Protein 3IMO (pdb70)

Sequence (438 aa):
HMALTVKDVNILSQYISGVMARADHHAGNVEEIALALAGAILWRKDDTNIKVMAHGADTKNVLWVTINGERYAFSYNHSSEKIEMRKGNIQGNTIHEFDNSTPLSKLVEIFKGLHMALTVKDVNILSQYISGVMARADHHAGNVEEIALALAGAILWRKDDTNIKVMAKNVLWVTINGERYAFSYNHSSEKIEMRKGNTIHEFDNSTPLSKLVEIFKGLALTVKDVNILSQYISGVMARADHHAGNVEEIALALAGAILWRKDDTNIKVMAKNVLWVTINGERYAFSYNHSSEKIEMRKGNIQGNTIHEFDNSTPLSKLVEIFKGLALTVKDVNILSQYISGVMARADHHAGNVEEIALALAGAILWRKDDTNIKVMAHGADTKNVLWVTINGERYAFSYNHSSEKIEMRKGNIQGNTIHEFDNSTPLSKLVEIFKGL

CATH classification: 3.30.920.70

Secondary structure (DSSP, 8-state):
-EEEE--SHHHHHHHHHHHHHHHHHH-GGGHHHHHHHHHHHHHH--SS--EEEESSSTTSEEEEEEETTEEEEEEEETTTTEEEEEESSTTSPPSEEE-TTS-HHHHHHHHHH-/-EEEEE-BHHHHHHHHHHHHHHHHHH-GGGHHHHHHHHHHHHHH--SSPEEEE---EEEEEETTEEEEEEEETTTTEEEEEE--EEEEE-TTS-HHHHHHHHHT-/-EEE-SHHHHHHHHHHHHHHHHHH-GGGHHHHHHHHHHHHHHB-SSPEEEE---EEEEEETTEEEEEEEETTTTEEEEEES-SSS-EEEEE-TTS-HHHHHHHHHH-/-EEE-BHHHHHHHHHHHHHHHHHH-GGGHHHHHHHHHHHHHH--SSPEEEEE-SSTTSEEEEEEETTEEEEEEEETTTTEEEEEESSSS-EEEEEE-TTS-HHHHHHHHHT-

InterPro domains:
  IPR040614 Integron cassette protein VCH_CASS1 chain [PF18315] (11-106)

Radius of gyration: 28.21 Å; Cα contacts (8 Å, |Δi|>4): 845; chains: 4; bounding box: 60×59×78 Å

Structure (mmCIF, N/CA/C/O backbone):
data_3IMO
#
_entry.id   3IMO
#
_cell.length_a   119.899
_cell.length_b   64.705
_cell.length_c   81.853
_cell.angle_alpha   90.00
_cell.angle_beta   131.26
_cell.angle_gamma   90.00
#
_symmetry.space_group_name_H-M   'C 1 2 1'
#
loop_
_entity.id
_entity.type
_entity.pdbx_description
1 polymer 'Integron cassette protein'
2 non-polymer 'ACETATE ION'
3 water water
#
loop_
_atom_site.group_PDB
_atom_site.id
_atom_site.type_symbol
_atom_site.label_atom_id
_atom_site.label_alt_id
_atom_site.label_comp_id
_atom_site.label_asym_id
_atom_site.label_entity_id
_atom_site.label_seq_id
_atom_site.pdbx_PDB_ins_code
_atom_site.Cartn_x
_atom_site.Cartn_y
_atom_site.Cartn_z
_atom_site.occupancy
_atom_site.B_iso_or_equiv
_atom_site.auth_seq_id
_atom_site.auth_comp_id
_atom_site.auth_asym_id
_atom_site.auth_atom_id
_atom_site.pdbx_PDB_model_num
ATOM 1 N N . HIS A 1 20 ? 18.691 -22.199 13.612 1.00 39.10 0 HIS A N 1
ATOM 2 C CA . HIS A 1 20 ? 19.393 -23.464 13.909 1.00 37.00 0 HIS A CA 1
ATOM 3 C C . HIS A 1 20 ? 19.870 -23.618 15.359 1.00 31.15 0 HIS A C 1
ATOM 4 O O . HIS A 1 20 ? 20.395 -24.659 15.696 1.00 36.72 0 HIS A O 1
ATOM 11 N N . MET A 1 21 ? 19.720 -22.607 16.208 1.00 35.89 1 MET A N 1
ATOM 12 C CA . MET A 1 21 ? 20.041 -22.788 17.623 1.00 44.37 1 MET A CA 1
ATOM 13 C C . MET A 1 21 ? 18.803 -22.472 18.443 1.00 32.01 1 MET A C 1
ATOM 14 O O . MET A 1 21 ? 18.144 -21.463 18.206 1.00 34.97 1 MET A O 1
ATOM 19 N N . ALA A 1 22 ? 18.497 -23.335 19.399 1.00 31.87 2 ALA A N 1
ATOM 20 C CA . ALA A 1 22 ? 17.305 -23.176 20.224 1.00 34.30 2 ALA A CA 1
ATOM 21 C C . ALA A 1 22 ? 17.733 -23.156 21.686 1.00 30.10 2 ALA A C 1
ATOM 22 O O . ALA A 1 22 ? 18.434 -24.053 22.138 1.00 32.72 2 ALA A O 1
ATOM 24 N N . LEU A 1 23 ? 17.319 -22.124 22.414 1.00 30.44 3 LEU A N 1
ATOM 25 C CA . LEU A 1 23 ? 17.557 -22.061 23.852 1.00 29.06 3 LEU A CA 1
ATOM 26 C C . LEU A 1 23 ? 16.220 -22.306 24.519 1.00 32.87 3 LEU A C 1
ATOM 27 O O . LEU A 1 23 ? 15.256 -21.620 24.218 1.00 30.81 3 LEU A O 1
ATOM 32 N N . THR A 1 24 ? 16.146 -23.300 25.390 1.00 30.66 4 THR A N 1
ATOM 33 C CA . THR A 1 24 ? 14.904 -23.553 26.112 1.00 36.41 4 THR A CA 1
ATOM 34 C C . THR A 1 24 ? 15.042 -23.007 27.519 1.00 31.13 4 THR A C 1
ATOM 35 O O . THR A 1 24 ? 15.923 -23.415 28.260 1.00 34.90 4 THR A O 1
ATOM 39 N N . VAL A 1 25 ? 14.181 -22.060 27.870 1.00 28.62 5 VAL A N 1
ATOM 40 C CA . VAL A 1 25 ? 14.227 -21.454 29.193 1.00 30.41 5 VAL A CA 1
ATOM 41 C C . VAL A 1 25 ? 13.548 -22.410 30.187 1.00 31.98 5 VAL A C 1
ATOM 42 O O . VAL A 1 25 ? 12.365 -22.275 30.515 1.00 35.52 5 VAL A O 1
ATOM 46 N N . LYS A 1 26 ? 14.307 -23.395 30.648 1.00 29.73 6 LYS A N 1
ATOM 47 C CA . LYS A 1 26 ? 13.726 -24.490 31.430 1.00 33.59 6 LYS A CA 1
ATOM 48 C C . LYS A 1 26 ? 13.484 -24.134 32.892 1.00 48.65 6 LYS A C 1
ATOM 49 O O . LYS A 1 26 ? 12.608 -24.706 33.539 1.00 48.93 6 LYS A O 1
ATOM 55 N N . ASP A 1 27 ? 14.264 -23.198 33.413 1.00 35.63 7 ASP A N 1
ATOM 56 C CA . ASP A 1 27 ? 14.204 -22.892 34.838 1.00 33.18 7 ASP A CA 1
ATOM 57 C C . ASP A 1 27 ? 14.596 -21.450 35.099 1.00 39.00 7 ASP A C 1
ATOM 58 O O . ASP A 1 27 ? 14.923 -20.704 34.184 1.00 28.69 7 ASP A O 1
ATOM 63 N N . VAL A 1 28 ? 14.555 -21.050 36.361 1.00 35.11 8 VAL A N 1
ATOM 64 C CA . VAL A 1 28 ? 14.733 -19.656 36.684 1.00 30.10 8 VAL A CA 1
ATOM 65 C C . VAL A 1 28 ? 16.168 -19.192 36.470 1.00 31.33 8 VAL A C 1
ATOM 66 O O . VAL A 1 28 ? 16.400 -18.025 36.158 1.00 32.38 8 VAL A O 1
ATOM 70 N N . ASN A 1 29 ? 17.125 -20.094 36.662 1.00 33.12 9 ASN A N 1
ATOM 71 C CA . ASN A 1 29 ? 18.532 -19.775 36.448 1.00 31.77 9 ASN A CA 1
ATOM 72 C C . ASN A 1 29 ? 18.762 -19.364 34.995 1.00 34.10 9 ASN A C 1
ATOM 73 O O . ASN A 1 29 ? 19.407 -18.364 34.722 1.00 34.76 9 ASN A O 1
ATOM 78 N N . ILE A 1 30 ? 18.238 -20.150 34.067 1.00 32.89 10 ILE A N 1
ATOM 79 C CA . ILE A 1 30 ? 18.421 -19.861 32.648 1.00 33.97 10 ILE A CA 1
ATOM 80 C C . ILE A 1 30 ? 17.680 -18.581 32.297 1.00 41.28 10 ILE A C 1
ATOM 81 O O . ILE A 1 30 ? 18.111 -17.806 31.436 1.00 33.05 10 ILE A O 1
ATOM 86 N N . LEU A 1 31 ? 16.557 -18.359 32.967 1.00 31.95 11 LEU A N 1
ATOM 87 C CA . LEU A 1 31 ? 15.753 -17.174 32.703 1.00 28.67 11 LEU A CA 1
ATOM 88 C C . LEU A 1 31 ? 16.523 -15.916 33.086 1.00 25.97 11 LEU A C 1
ATOM 89 O O . LEU A 1 31 ? 16.557 -14.952 32.327 1.00 29.06 11 LEU A O 1
ATOM 94 N N . SER A 1 32 ? 17.149 -15.937 34.262 1.00 32.50 12 SER A N 1
ATOM 95 C CA . SER A 1 32 ? 17.932 -14.799 34.740 1.00 31.44 12 SER A CA 1
ATOM 96 C C . SER A 1 32 ? 19.143 -14.542 33.829 1.00 33.00 12 SER A C 1
ATOM 97 O O . SER A 1 32 ? 19.461 -13.398 33.521 1.00 30.98 12 SER A O 1
ATOM 100 N N . GLN A 1 33 ? 19.829 -15.599 33.412 1.00 30.43 13 GLN A N 1
ATOM 101 C CA . GLN A 1 33 ? 20.939 -15.428 32.471 1.00 30.75 13 GLN A CA 1
ATOM 102 C C . GLN A 1 33 ? 20.460 -14.861 31.147 1.00 33.52 13 GLN A C 1
ATOM 103 O O . GLN A 1 33 ? 21.145 -14.044 30.524 1.00 30.13 13 GLN A O 1
ATOM 109 N N . TYR A 1 34 ? 19.292 -15.296 30.693 1.00 28.99 14 TYR A N 1
ATOM 110 C CA . TYR A 1 34 ? 18.785 -14.782 29.427 1.00 27.37 14 TYR A CA 1
ATOM 111 C C . TYR A 1 34 ? 18.466 -13.293 29.540 1.00 37.33 14 TYR A C 1
ATOM 112 O O . TYR A 1 34 ? 18.829 -12.506 28.670 1.00 32.81 14 TYR A O 1
ATOM 121 N N . ILE A 1 35 ? 17.791 -12.912 30.620 1.00 30.17 15 ILE A N 1
ATOM 122 C CA . ILE A 1 35 ? 17.441 -11.510 30.847 1.00 27.22 15 ILE A CA 1
ATOM 123 C C . ILE A 1 35 ? 18.690 -10.667 31.002 1.00 26.80 15 ILE A C 1
ATOM 124 O O . ILE A 1 35 ? 18.760 -9.573 30.464 1.00 30.86 15 ILE A O 1
ATOM 129 N N . SER A 1 36 ? 19.676 -11.170 31.737 1.00 27.35 16 SER A N 1
ATOM 130 C CA . SER A 1 36 ? 20.924 -10.442 31.902 1.00 31.27 16 SER A CA 1
ATOM 131 C C . SER A 1 36 ? 21.590 -10.224 30.554 1.00 33.88 16 SER A C 1
ATOM 132 O O . SER A 1 36 ? 22.177 -9.172 30.312 1.00 33.15 16 SER A O 1
ATOM 135 N N . GLY A 1 37 ? 21.517 -11.240 29.697 1.00 37.77 17 GLY A N 1
ATOM 136 C CA . GLY A 1 37 ? 22.060 -11.166 28.350 1.00 28.36 17 GLY A CA 1
ATOM 137 C C . GLY A 1 37 ? 21.346 -10.115 27.519 1.00 28.86 17 GLY A C 1
ATOM 138 O O . GLY A 1 37 ? 21.978 -9.361 26.782 1.00 38.62 17 GLY A O 1
ATOM 139 N N . VAL A 1 38 ? 20.023 -10.052 27.645 1.00 29.58 18 VAL A N 1
ATOM 140 C CA . VAL A 1 38 ? 19.249 -9.044 26.931 1.00 28.50 18 VAL A CA 1
ATOM 141 C C . VAL A 1 38 ? 19.608 -7.639 27.399 1.00 30.74 18 VAL A C 1
ATOM 142 O O . VAL A 1 38 ? 19.785 -6.744 26.589 1.00 32.52 18 VAL A O 1
ATOM 146 N N . MET A 1 39 ? 19.710 -7.453 28.712 1.00 32.96 19 MET A N 1
ATOM 147 C CA . MET A 1 39 ? 19.980 -6.142 29.283 1.00 28.92 19 MET A CA 1
ATOM 148 C C . MET A 1 39 ? 21.407 -5.696 28.962 1.00 33.22 19 MET A C 1
ATOM 149 O O . MET A 1 39 ? 21.670 -4.507 28.809 1.00 38.52 19 MET A O 1
ATOM 154 N N . ALA A 1 40 ? 22.320 -6.655 28.850 1.00 33.28 20 ALA A N 1
ATOM 155 C CA . ALA A 1 40 ? 23.709 -6.347 28.519 1.00 36.67 20 ALA A CA 1
ATOM 156 C C . ALA A 1 40 ? 23.812 -5.876 27.075 1.00 39.71 20 ALA A C 1
ATOM 157 O O . ALA A 1 40 ? 24.492 -4.897 26.773 1.00 37.37 20 ALA A O 1
ATOM 159 N N . ARG A 1 41 ? 23.137 -6.587 26.182 1.00 32.75 21 ARG A N 1
ATOM 160 C CA . ARG A 1 41 ? 23.104 -6.206 24.779 1.00 35.17 21 ARG A CA 1
ATOM 161 C C . ARG A 1 41 ? 22.387 -4.872 24.587 1.00 39.29 21 ARG A C 1
ATOM 162 O O . ARG A 1 41 ? 22.802 -4.053 23.765 1.00 41.10 21 ARG A O 1
ATOM 170 N N . ALA A 1 42 ? 21.309 -4.649 25.335 1.00 30.32 22 ALA A N 1
ATOM 171 C CA . ALA A 1 42 ? 20.563 -3.399 25.209 1.00 32.38 22 ALA A CA 1
ATOM 172 C C . ALA A 1 42 ? 21.403 -2.225 25.696 1.00 38.27 22 ALA A C 1
ATOM 173 O O . ALA A 1 42 ? 21.435 -1.168 25.065 1.00 42.43 22 ALA A O 1
ATOM 175 N N . ASP A 1 43 ? 22.084 -2.404 26.825 1.00 31.95 23 ASP A N 1
ATOM 176 C CA . ASP A 1 43 ? 22.924 -1.346 27.369 1.00 33.92 23 ASP A CA 1
ATOM 177 C C . ASP A 1 43 ? 24.006 -0.947 26.360 1.00 46.48 23 ASP A C 1
ATOM 178 O O . ASP A 1 43 ? 24.309 0.229 26.190 1.00 46.44 23 ASP A O 1
ATOM 183 N N . HIS A 1 44 ? 24.576 -1.942 25.693 1.00 44.58 24 HIS A N 1
ATOM 184 C CA . HIS A 1 44 ? 25.731 -1.738 24.821 1.00 41.44 24 HIS A CA 1
ATOM 185 C C . HIS A 1 44 ? 25.373 -1.129 23.461 1.00 48.08 24 HIS A C 1
ATOM 186 O O . HIS A 1 44 ? 26.120 -0.306 22.936 1.00 46.53 24 HIS A O 1
ATOM 193 N N . HIS A 1 45 ? 24.235 -1.506 22.885 1.00 36.83 25 HIS A N 1
ATOM 194 C CA . HIS A 1 45 ? 23.899 -0.998 21.553 1.00 44.53 25 HIS A CA 1
ATOM 195 C C . HIS A 1 45 ? 22.425 -1.091 21.168 1.00 48.10 25 HIS A C 1
ATOM 196 O O . HIS A 1 45 ? 22.094 -1.124 19.984 1.00 51.22 25 HIS A O 1
ATOM 203 N N . ALA A 1 46 ? 21.542 -1.143 22.156 1.00 37.82 26 ALA A N 1
ATOM 204 C CA . ALA A 1 46 ? 20.115 -1.027 21.890 1.00 36.77 26 ALA A CA 1
ATOM 205 C C . ALA A 1 46 ? 19.480 -0.258 23.029 1.00 43.16 26 ALA A C 1
ATOM 206 O O . ALA A 1 46 ? 18.532 -0.730 23.653 1.00 35.74 26 ALA A O 1
ATOM 208 N N . GLY A 1 47 ? 20.015 0.930 23.295 1.00 32.53 27 GLY A N 1
ATOM 209 C CA . GLY A 1 47 ? 19.583 1.727 24.429 1.00 40.29 27 GLY A CA 1
ATOM 210 C C . GLY A 1 47 ? 18.108 2.076 24.399 1.00 34.15 27 GLY A C 1
ATOM 211 O O . GLY A 1 47 ? 17.498 2.294 25.444 1.00 39.26 27 GLY A O 1
ATOM 212 N N . ASN A 1 48 ? 17.529 2.115 23.204 1.00 30.88 28 ASN A N 1
ATOM 213 C CA . ASN A 1 48 ? 16.146 2.556 23.045 1.00 31.70 28 ASN A CA 1
ATOM 214 C C . ASN A 1 48 ? 15.088 1.580 23.573 1.00 31.43 28 ASN A C 1
ATOM 215 O O . ASN A 1 48 ? 13.903 1.923 23.605 1.00 29.09 28 ASN A O 1
ATOM 220 N N . VAL A 1 49 ? 15.500 0.370 23.951 1.00 33.17 29 VAL A N 1
ATOM 221 C CA . VAL A 1 49 ? 14.559 -0.630 24.479 1.00 27.74 29 VAL A CA 1
ATOM 222 C C . VAL A 1 49 ? 15.034 -1.236 25.802 1.00 33.34 29 VAL A C 1
ATOM 223 O O . VAL A 1 49 ? 14.429 -2.169 26.325 1.00 29.13 29 VAL A O 1
ATOM 227 N N . GLU A 1 50 ? 16.118 -0.701 26.345 1.00 30.37 30 GLU A N 1
ATOM 228 C CA . GLU A 1 50 ? 16.697 -1.234 27.564 1.00 25.98 30 GLU A CA 1
ATOM 229 C C . GLU A 1 50 ? 15.692 -1.196 28.726 1.00 28.55 30 GLU A C 1
ATOM 230 O O . GLU A 1 50 ? 15.632 -2.106 29.532 1.00 27.77 30 GLU A O 1
ATOM 236 N N . GLU A 1 51 ? 14.909 -0.131 28.797 1.00 28.45 31 GLU A N 1
ATOM 237 C CA . GLU A 1 51 ? 13.967 0.053 29.887 1.00 29.58 31 GLU A CA 1
ATOM 238 C C . GLU A 1 51 ? 12.725 -0.817 29.670 1.00 28.74 31 GLU A C 1
ATOM 239 O O . GLU A 1 51 ? 12.303 -1.537 30.576 1.00 31.19 31 GLU A O 1
ATOM 245 N N . ILE A 1 52 ? 12.150 -0.765 28.472 1.00 26.75 32 ILE A N 1
ATOM 246 C CA . ILE A 1 52 ? 10.929 -1.510 28.209 1.00 23.55 32 ILE A CA 1
ATOM 247 C C . ILE A 1 52 ? 11.191 -3.019 28.253 1.00 29.92 32 ILE A C 1
ATOM 248 O O . ILE A 1 52 ? 10.281 -3.798 28.507 1.00 23.97 32 ILE A O 1
ATOM 253 N N . ALA A 1 53 ? 12.434 -3.435 28.022 1.00 22.37 33 ALA A N 1
ATOM 254 C CA . ALA A 1 53 ? 12.760 -4.861 28.085 1.00 23.04 33 ALA A CA 1
ATOM 255 C C . ALA A 1 53 ? 12.433 -5.456 29.466 1.00 25.62 33 ALA A C 1
ATOM 256 O O . ALA A 1 53 ? 11.989 -6.597 29.568 1.00 24.55 33 ALA A O 1
ATOM 258 N N . LEU A 1 54 ? 12.659 -4.701 30.534 1.00 26.15 34 LEU A N 1
ATOM 259 C CA . LEU A 1 54 ? 12.351 -5.228 31.869 1.00 30.93 34 LEU A CA 1
ATOM 260 C C . LEU A 1 54 ? 10.858 -5.454 32.047 1.00 21.67 34 LEU A C 1
ATOM 261 O O . LEU A 1 54 ? 10.452 -6.474 32.585 1.00 26.69 34 LEU A O 1
ATOM 266 N N . ALA A 1 55 ? 10.052 -4.482 31.622 1.00 24.55 35 ALA A N 1
ATOM 267 C CA . ALA A 1 55 ? 8.597 -4.593 31.724 1.00 24.95 35 ALA A CA 1
ATOM 268 C C . ALA A 1 55 ? 8.069 -5.746 30.876 1.00 23.86 35 ALA A C 1
ATOM 269 O O . ALA A 1 55 ? 7.155 -6.455 31.273 1.00 25.98 35 ALA A O 1
ATOM 271 N N . LEU A 1 56 ? 8.639 -5.916 29.691 1.00 24.03 36 LEU A N 1
ATOM 272 C CA . LEU A 1 56 ? 8.253 -7.016 28.818 1.00 20.49 36 LEU A CA 1
ATOM 273 C C . LEU A 1 56 ? 8.618 -8.340 29.443 1.00 23.46 36 LEU A C 1
ATOM 274 O O . LEU A 1 56 ? 7.891 -9.324 29.306 1.00 24.33 36 LEU A O 1
ATOM 279 N N . ALA A 1 57 ? 9.730 -8.373 30.165 1.00 19.73 37 ALA A N 1
ATOM 280 C CA . ALA A 1 57 ? 10.121 -9.613 30.819 1.00 23.71 37 ALA A CA 1
ATOM 281 C C . ALA A 1 57 ? 9.061 -9.998 31.858 1.00 27.54 37 ALA A C 1
ATOM 282 O O . ALA A 1 57 ? 8.648 -11.150 31.949 1.00 24.40 37 ALA A O 1
ATOM 284 N N . GLY A 1 58 ? 8.614 -9.036 32.649 1.00 23.67 38 GLY A N 1
ATOM 285 C CA . GLY A 1 58 ? 7.592 -9.348 33.633 1.00 21.35 38 GLY A CA 1
ATOM 286 C C . GLY A 1 58 ? 6.272 -9.724 32.972 1.00 23.03 38 GLY A C 1
ATOM 287 O O . GLY A 1 58 ? 5.602 -10.652 33.408 1.00 25.25 38 GLY A O 1
ATOM 288 N N . ALA A 1 59 ? 5.903 -9.000 31.917 1.00 23.84 39 ALA A N 1
ATOM 289 C CA . ALA A 1 59 ? 4.619 -9.200 31.239 1.00 21.64 39 ALA A CA 1
ATOM 290 C C . ALA A 1 59 ? 4.544 -10.572 30.561 1.00 25.90 39 ALA A C 1
ATOM 291 O O . ALA A 1 59 ? 3.512 -11.242 30.603 1.00 24.78 39 ALA A O 1
ATOM 293 N N . ILE A 1 60 ? 5.634 -10.993 29.934 1.00 23.23 40 ILE A N 1
ATOM 294 C CA . ILE A 1 60 ? 5.684 -12.317 29.314 1.00 20.53 40 ILE A CA 1
ATOM 295 C C . ILE A 1 60 ? 5.557 -13.431 30.365 1.00 26.24 40 ILE A C 1
ATOM 296 O O . ILE A 1 60 ? 4.794 -14.379 30.180 1.00 25.71 40 ILE A O 1
ATOM 301 N N . LEU A 1 61 ? 6.278 -13.311 31.478 1.00 25.68 41 LEU A N 1
ATOM 302 C CA . LEU A 1 61 ? 6.189 -14.313 32.537 1.00 30.15 41 LEU A CA 1
ATOM 303 C C . LEU A 1 61 ? 4.822 -14.307 33.236 1.00 24.60 41 LEU A C 1
ATOM 304 O O . LEU A 1 61 ? 4.347 -15.338 33.739 1.00 23.70 41 LEU A O 1
ATOM 309 N N . TRP A 1 62 ? 4.208 -13.135 33.284 1.00 24.07 42 TRP A N 1
ATOM 310 C CA . TRP A 1 62 ? 2.884 -12.971 33.867 1.00 27.04 42 TRP A CA 1
ATOM 311 C C . TRP A 1 62 ? 1.863 -13.841 33.144 1.00 30.00 42 TRP A C 1
ATOM 312 O O . TRP A 1 62 ? 1.124 -14.599 33.782 1.00 26.55 42 TRP A O 1
ATOM 323 N N . ARG A 1 63 ? 1.847 -13.748 31.811 1.00 23.93 43 ARG A N 1
ATOM 324 C CA . ARG A 1 63 ? 0.747 -14.312 31.035 1.00 26.07 43 ARG A CA 1
ATOM 325 C C . ARG A 1 63 ? 1.052 -15.660 30.364 1.00 27.61 43 ARG A C 1
ATOM 326 O O . ARG A 1 63 ? 0.153 -16.277 29.816 1.00 26.82 43 ARG A O 1
ATOM 334 N N . LYS A 1 64 ? 2.295 -16.123 30.408 1.00 23.72 44 LYS A N 1
ATOM 335 C CA . LYS A 1 64 ? 2.652 -17.323 29.644 1.00 22.11 44 LYS A CA 1
ATOM 336 C C . LYS A 1 64 ? 1.880 -18.555 30.104 1.00 23.42 44 LYS A C 1
ATOM 337 O O . LYS A 1 64 ? 1.585 -18.718 31.316 1.00 26.60 44 LYS A O 1
ATOM 343 N N . ASP A 1 65 ? 1.512 -19.394 29.137 1.00 25.46 45 ASP A N 1
ATOM 344 C CA . ASP A 1 65 ? 1.015 -20.739 29.409 1.00 28.80 45 ASP A CA 1
ATOM 345 C C . ASP A 1 65 ? 2.195 -21.584 29.886 1.00 26.58 45 ASP A C 1
ATOM 346 O O . ASP A 1 65 ? 3.323 -21.102 29.911 1.00 29.01 45 ASP A O 1
ATOM 351 N N . ASP A 1 66 ? 1.946 -22.851 30.224 1.00 26.79 46 ASP A N 1
ATOM 352 C CA . ASP A 1 66 ? 2.970 -23.691 30.855 1.00 35.06 46 ASP A CA 1
ATOM 353 C C . ASP A 1 66 ? 4.202 -23.931 29.982 1.00 37.38 46 ASP A C 1
ATOM 354 O O . ASP A 1 66 ? 5.313 -24.008 30.506 1.00 31.01 46 ASP A O 1
ATOM 359 N N . THR A 1 67 ? 3.996 -24.081 28.671 1.00 34.09 47 THR A N 1
ATOM 360 C CA . THR A 1 67 ? 5.093 -24.296 27.714 1.00 36.17 47 THR A CA 1
ATOM 361 C C . THR A 1 67 ? 6.285 -23.379 27.957 1.00 33.31 47 THR A C 1
ATOM 362 O O . THR A 1 67 ? 6.118 -22.190 28.190 1.00 28.26 47 THR A O 1
ATOM 366 N N . ASN A 1 68 ? 7.492 -23.928 27.880 1.00 31.73 48 ASN A N 1
ATOM 367 C CA . ASN A 1 68 ? 8.688 -23.133 28.106 1.00 32.52 48 ASN A CA 1
ATOM 368 C C . ASN A 1 68 ? 8.908 -22.106 27.002 1.00 27.79 48 ASN A C 1
ATOM 369 O O . ASN A 1 68 ? 8.674 -22.388 25.827 1.00 29.47 48 ASN A O 1
ATOM 374 N N . ILE A 1 69 ? 9.326 -20.914 27.405 1.00 26.00 49 ILE A N 1
ATOM 375 C CA . ILE A 1 69 ? 9.855 -19.904 26.482 1.00 29.24 49 ILE A CA 1
ATOM 376 C C . ILE A 1 69 ? 11.025 -20.538 25.729 1.00 30.84 49 ILE A C 1
ATOM 377 O O . ILE A 1 69 ? 11.798 -21.305 26.307 1.00 30.67 49 ILE A O 1
ATOM 382 N N . LYS A 1 70 ? 11.130 -20.231 24.441 1.00 26.89 50 LYS A N 1
ATOM 383 C CA . LYS A 1 70 ? 12.241 -20.687 23.617 1.00 34.37 50 LYS A CA 1
ATOM 384 C C . LYS A 1 70 ? 12.800 -19.486 22.884 1.00 25.71 50 LYS A C 1
ATOM 385 O O . LYS A 1 70 ? 12.045 -18.601 22.502 1.00 28.36 50 LYS A O 1
ATOM 391 N N . VAL A 1 71 ? 14.113 -19.445 22.698 1.00 25.13 51 VAL A N 1
ATOM 392 C CA . VAL A 1 71 ? 14.720 -18.370 21.932 1.00 26.52 51 VAL A CA 1
ATOM 393 C C . VAL A 1 71 ? 15.450 -19.045 20.777 1.00 29.34 51 VAL A C 1
ATOM 394 O O . VAL A 1 71 ? 16.349 -19.849 20.997 1.00 32.92 51 VAL A O 1
ATOM 398 N N . MET A 1 72 ? 15.030 -18.734 19.558 1.00 27.94 52 MET A N 1
ATOM 399 C CA . MET A 1 72 ? 15.592 -19.370 18.361 1.00 32.99 52 MET A CA 1
ATOM 400 C C . MET A 1 72 ? 16.525 -18.392 17.681 1.00 30.62 52 MET A C 1
ATOM 401 O O . MET A 1 72 ? 16.188 -17.236 17.518 1.00 31.06 52 MET A O 1
ATOM 406 N N . ALA A 1 73 ? 17.704 -18.838 17.277 1.00 31.45 53 ALA A N 1
ATOM 407 C CA . ALA A 1 73 ? 18.571 -17.965 16.513 1.00 31.31 53 ALA A CA 1
ATOM 408 C C . ALA A 1 73 ? 18.836 -18.704 15.222 1.00 40.91 53 ALA A C 1
ATOM 409 O O . ALA A 1 73 ? 19.346 -19.806 15.270 1.00 34.39 53 ALA A O 1
ATOM 411 N N . HIS A 1 74 ? 18.422 -18.141 14.090 1.00 109.11 54 HIS A N 1
ATOM 412 C CA . HIS A 1 74 ? 18.684 -18.767 12.797 1.00 129.34 54 HIS A CA 1
ATOM 413 C C . HIS A 1 74 ? 19.653 -17.887 12.023 1.00 121.93 54 HIS A C 1
ATOM 414 O O . HIS A 1 74 ? 19.396 -17.462 10.901 1.00 128.99 54 HIS A O 1
ATOM 421 N N . GLY A 1 75 ? 20.770 -17.611 12.679 1.00 80.20 55 GLY A N 1
ATOM 422 C CA . GLY A 1 75 ? 21.888 -16.888 12.106 1.00 86.65 55 GLY A CA 1
ATOM 423 C C . GLY A 1 75 ? 23.084 -17.099 13.014 1.00 94.09 55 GLY A C 1
ATOM 424 O O . GLY A 1 75 ? 24.221 -17.214 12.564 1.00 103.03 55 GLY A O 1
ATOM 425 N N . ALA A 1 76 ? 22.783 -17.166 14.308 1.00 114.07 56 ALA A N 1
ATOM 426 C CA . ALA A 1 76 ? 23.748 -17.340 15.384 1.00 113.46 56 ALA A CA 1
ATOM 427 C C . ALA A 1 76 ? 23.263 -16.420 16.488 1.00 121.56 56 ALA A C 1
ATOM 428 O O . ALA A 1 76 ? 22.139 -15.924 16.427 1.00 124.84 56 ALA A O 1
ATOM 430 N N . ASP A 1 77 ? 24.101 -16.166 17.484 1.00 104.16 57 ASP A N 1
ATOM 431 C CA . ASP A 1 77 ? 23.662 -15.406 18.651 1.00 103.84 57 ASP A CA 1
ATOM 432 C C . ASP A 1 77 ? 23.069 -14.033 18.321 1.00 99.41 57 ASP A C 1
ATOM 433 O O . ASP A 1 77 ? 22.602 -13.334 19.220 1.00 100.36 57 ASP A O 1
ATOM 438 N N . THR A 1 78 ? 23.083 -13.641 17.049 1.00 90.80 58 THR A N 1
ATOM 439 C CA . THR A 1 78 ? 22.645 -12.298 16.679 1.00 91.47 58 THR A CA 1
ATOM 440 C C . THR A 1 78 ? 21.178 -12.160 16.248 1.00 62.26 58 THR A C 1
ATOM 441 O O . THR A 1 78 ? 20.519 -11.195 16.624 1.00 82.00 58 THR A O 1
ATOM 445 N N . LYS A 1 79 ? 20.666 -13.098 15.456 1.00 36.18 59 LYS A N 1
ATOM 446 C CA . LYS A 1 79 ? 19.308 -12.966 14.909 1.00 33.42 59 LYS A CA 1
ATOM 447 C C . LYS A 1 79 ? 18.281 -13.749 15.744 1.00 42.36 59 LYS A C 1
ATOM 448 O O . LYS A 1 79 ? 17.649 -14.691 15.269 1.00 38.11 59 LYS A O 1
ATOM 454 N N . ASN A 1 80 ? 18.124 -13.329 16.991 1.00 30.59 60 ASN A N 1
ATOM 455 C CA . ASN A 1 80 ? 17.263 -14.008 17.968 1.00 35.16 60 ASN A CA 1
ATOM 456 C C . ASN A 1 80 ? 15.766 -13.746 17.804 1.00 27.71 60 ASN A C 1
ATOM 457 O O . ASN A 1 80 ? 15.349 -12.630 17.514 1.00 30.19 60 ASN A O 1
ATOM 462 N N . VAL A 1 81 ? 14.952 -14.770 18.033 1.00 28.22 61 VAL A N 1
ATOM 463 C CA . VAL A 1 81 ? 13.518 -14.560 18.168 1.00 31.05 61 VAL A CA 1
ATOM 464 C C . VAL A 1 81 ? 13.037 -15.298 19.415 1.00 23.15 61 VAL A C 1
ATOM 465 O O . VAL A 1 81 ? 13.261 -16.484 19.543 1.00 25.97 61 VAL A O 1
ATOM 469 N N . LEU A 1 82 ? 12.394 -14.588 20.338 1.00 25.50 62 LEU A N 1
ATOM 470 C CA . LEU A 1 82 ? 11.867 -15.242 21.526 1.00 22.14 62 LEU A CA 1
ATOM 471 C C . LEU A 1 82 ? 10.430 -15.662 21.273 1.00 26.17 62 LEU A C 1
ATOM 472 O O . LEU A 1 82 ? 9.644 -14.865 20.788 1.00 24.74 62 LEU A O 1
ATOM 477 N N . TRP A 1 83 ? 10.088 -16.907 21.611 1.00 24.55 63 TRP A N 1
ATOM 478 C CA . TRP A 1 83 ? 8.748 -17.422 21.375 1.00 22.77 63 TRP A CA 1
ATOM 479 C C . TRP A 1 83 ? 8.085 -17.729 22.704 1.00 36.77 63 TRP A C 1
ATOM 480 O O . TRP A 1 83 ? 8.680 -18.359 23.567 1.00 27.77 63 TRP A O 1
ATOM 491 N N . VAL A 1 84 ? 6.843 -17.306 22.860 1.00 24.13 64 VAL A N 1
ATOM 492 C CA . VAL A 1 84 ? 6.090 -17.669 24.066 1.00 24.75 64 VAL A CA 1
ATOM 493 C C . VAL A 1 84 ? 4.646 -17.990 23.687 1.00 30.32 64 VAL A C 1
ATOM 494 O O . VAL A 1 84 ? 4.111 -17.400 22.764 1.00 30.03 64 VAL A O 1
ATOM 498 N N . THR A 1 85 ? 4.015 -18.933 24.382 1.00 27.68 65 THR A N 1
ATOM 499 C CA . THR A 1 85 ? 2.613 -19.232 24.112 1.00 26.13 65 THR A CA 1
ATOM 500 C C . THR A 1 85 ? 1.767 -18.611 25.207 1.00 29.92 65 THR A C 1
ATOM 501 O O . THR A 1 85 ? 2.079 -18.769 26.380 1.00 26.36 65 THR A O 1
ATOM 505 N N . ILE A 1 86 ? 0.710 -17.906 24.810 1.00 27.27 66 ILE A N 1
ATOM 506 C CA . ILE A 1 86 ? -0.230 -17.293 25.744 1.00 29.68 66 ILE A CA 1
ATOM 507 C C . ILE A 1 86 ? -1.643 -17.583 25.275 1.00 28.17 66 ILE A C 1
ATOM 508 O O . ILE A 1 86 ? -1.994 -17.272 24.148 1.00 30.20 66 ILE A O 1
ATOM 513 N N . ASN A 1 87 ? -2.453 -18.182 26.143 1.00 30.51 67 ASN A N 1
ATOM 514 C CA . ASN A 1 87 ? -3.810 -18.568 25.769 1.00 33.81 67 ASN A CA 1
ATOM 515 C C . ASN A 1 87 ? -3.859 -19.416 24.500 1.00 41.90 67 ASN A C 1
ATOM 516 O O . ASN A 1 87 ? -4.769 -19.289 23.684 1.00 41.21 67 ASN A O 1
ATOM 521 N N . GLY A 1 88 ? -2.870 -20.281 24.331 1.00 34.38 68 GLY A N 1
ATOM 522 C CA . GLY A 1 88 ? -2.870 -21.212 23.217 1.00 32.80 68 GLY A CA 1
ATOM 523 C C . GLY A 1 88 ? -2.384 -20.593 21.915 1.00 30.57 68 GLY A C 1
ATOM 524 O O . GLY A 1 88 ? -2.339 -21.278 20.899 1.00 32.75 68 GLY A O 1
ATOM 525 N N . GLU A 1 89 ? -2.023 -19.311 21.942 1.00 28.97 69 GLU A N 1
ATOM 526 C CA . GLU A 1 89 ? -1.481 -18.632 20.754 1.00 30.15 69 GLU A CA 1
ATOM 527 C C . GLU A 1 89 ? 0.024 -18.388 20.881 1.00 32.61 69 GLU A C 1
ATOM 528 O O . GLU A 1 89 ? 0.506 -18.067 21.956 1.00 30.88 69 GLU A O 1
ATOM 534 N N . ARG A 1 90 ? 0.769 -18.527 19.785 1.00 28.19 70 ARG A N 1
ATOM 535 C CA . ARG A 1 90 ? 2.210 -18.262 19.823 1.00 29.89 70 ARG A CA 1
ATOM 536 C C . ARG A 1 90 ? 2.505 -16.793 19.531 1.00 30.49 70 ARG A C 1
ATOM 537 O O . ARG A 1 90 ? 1.845 -16.179 18.702 1.00 34.11 70 ARG A O 1
ATOM 545 N N . TYR A 1 91 ? 3.500 -16.235 20.219 1.00 24.00 71 TYR A N 1
ATOM 546 C CA . TYR A 1 91 ? 3.887 -14.842 20.030 1.00 28.35 71 TYR A CA 1
ATOM 547 C C . TYR A 1 91 ? 5.395 -14.786 19.908 1.00 33.63 71 TYR A C 1
ATOM 548 O O . TYR A 1 91 ? 6.094 -15.442 20.672 1.00 27.51 71 TYR A O 1
ATOM 557 N N . ALA A 1 92 ? 5.880 -14.002 18.946 1.00 27.69 72 ALA A N 1
ATOM 558 C CA . ALA A 1 92 ? 7.305 -13.907 18.640 1.00 32.34 72 ALA A CA 1
ATOM 559 C C . ALA A 1 92 ? 7.801 -12.496 18.922 1.00 25.61 72 ALA A C 1
ATOM 560 O O . ALA A 1 92 ? 7.237 -11.540 18.412 1.00 27.64 72 ALA A O 1
ATOM 562 N N . PHE A 1 93 ? 8.879 -12.372 19.694 1.00 20.78 73 PHE A N 1
ATOM 563 C CA . PHE A 1 93 ? 9.482 -11.076 19.981 1.00 26.01 73 PHE A CA 1
ATOM 564 C C . PHE A 1 93 ? 10.879 -11.022 19.394 1.00 21.28 73 PHE A C 1
ATOM 565 O O . PHE A 1 93 ? 11.648 -11.956 19.558 1.00 22.94 73 PHE A O 1
ATOM 573 N N . SER A 1 94 ? 11.212 -9.921 18.737 1.00 24.97 74 SER A N 1
ATOM 574 C CA . SER A 1 94 ? 12.541 -9.760 18.159 1.00 31.59 74 SER A CA 1
ATOM 575 C C . SER A 1 94 ? 12.894 -8.277 18.081 1.00 30.54 74 SER A C 1
ATOM 576 O O . SER A 1 94 ? 12.018 -7.427 18.115 1.00 31.11 74 SER A O 1
ATOM 579 N N . TYR A 1 95 ? 14.178 -7.958 17.974 1.00 26.78 75 TYR A N 1
ATOM 580 C CA . TYR A 1 95 ? 14.581 -6.562 17.935 1.00 26.14 75 TYR A CA 1
ATOM 581 C C . TYR A 1 95 ? 14.860 -6.157 16.495 1.00 30.19 75 TYR A C 1
ATOM 582 O O . TYR A 1 95 ? 15.520 -6.886 15.757 1.00 28.33 75 TYR A O 1
ATOM 591 N N . ASN A 1 96 ? 14.313 -5.017 16.102 1.00 26.02 76 ASN A N 1
ATOM 592 C CA . ASN A 1 96 ? 14.575 -4.432 14.797 1.00 26.38 76 ASN A CA 1
ATOM 593 C C . ASN A 1 96 ? 15.590 -3.312 14.996 1.00 31.03 76 ASN A C 1
ATOM 594 O O . ASN A 1 96 ? 15.272 -2.276 15.565 1.00 32.89 76 ASN A O 1
ATOM 599 N N . HIS A 1 97 ? 16.818 -3.520 14.529 1.00 32.33 77 HIS A N 1
ATOM 600 C CA . HIS A 1 97 ? 17.904 -2.575 14.802 1.00 34.74 77 HIS A CA 1
ATOM 601 C C . HIS A 1 97 ? 17.839 -1.309 13.941 1.00 34.84 77 HIS A C 1
ATOM 602 O O . HIS A 1 97 ? 18.597 -0.375 14.157 1.00 34.72 77 HIS A O 1
ATOM 609 N N . SER A 1 98 ? 16.931 -1.264 12.975 1.00 33.39 78 SER A N 1
ATOM 610 C CA . SER A 1 98 ? 16.761 -0.050 12.181 1.00 40.34 78 SER A CA 1
ATOM 611 C C . SER A 1 98 ? 15.722 0.875 12.806 1.00 35.32 78 SER A C 1
ATOM 612 O O . SER A 1 98 ? 15.948 2.073 12.946 1.00 33.65 78 SER A O 1
ATOM 615 N N . SER A 1 99 ? 14.578 0.318 13.173 1.00 31.74 79 SER A N 1
ATOM 616 C CA . SER A 1 99 ? 13.544 1.098 13.841 1.00 31.39 79 SER A CA 1
ATOM 617 C C . SER A 1 99 ? 13.861 1.249 15.328 1.00 32.34 79 SER A C 1
ATOM 618 O O . SER A 1 99 ? 13.313 2.117 16.007 1.00 31.63 79 SER A O 1
ATOM 621 N N . GLU A 1 100 ? 14.751 0.395 15.821 1.00 25.09 80 GLU A N 1
ATOM 622 C CA . GLU A 1 100 ? 15.120 0.350 17.237 1.00 30.57 80 GLU A CA 1
ATOM 623 C C . GLU A 1 100 ? 13.914 0.051 18.100 1.00 35.10 80 GLU A C 1
ATOM 624 O O . GLU A 1 100 ? 13.676 0.725 19.089 1.00 30.83 80 GLU A O 1
ATOM 630 N N . LYS A 1 101 ? 13.168 -0.970 17.712 1.00 34.24 81 LYS A N 1
ATOM 631 C CA . LYS A 1 101 ? 11.983 -1.379 18.447 1.00 26.83 81 LYS A CA 1
ATOM 632 C C . LYS A 1 101 ? 11.970 -2.881 18.618 1.00 27.43 81 LYS A C 1
ATOM 633 O O . LYS A 1 101 ? 12.533 -3.617 17.815 1.00 26.47 81 LYS A O 1
ATOM 639 N N . ILE A 1 102 ? 11.355 -3.342 19.699 1.00 20.08 82 ILE A N 1
ATOM 640 C CA . ILE A 1 102 ? 11.083 -4.748 19.847 1.00 20.19 82 ILE A CA 1
ATOM 641 C C . ILE A 1 102 ? 9.755 -5.028 19.175 1.00 25.22 82 ILE A C 1
ATOM 642 O O . ILE A 1 102 ? 8.739 -4.458 19.561 1.00 29.08 82 ILE A O 1
ATOM 647 N N . GLU A 1 103 ? 9.760 -5.898 18.172 1.00 24.70 83 GLU A N 1
ATOM 648 C CA . GLU A 1 103 ? 8.558 -6.226 17.413 1.00 21.26 83 GLU A CA 1
ATOM 649 C C . GLU A 1 103 ? 7.897 -7.440 18.021 1.00 24.79 83 GLU A C 1
ATOM 650 O O . GLU A 1 103 ? 8.571 -8.401 18.388 1.00 26.06 83 GLU A O 1
ATOM 656 N N . MET A 1 104 ? 6.572 -7.396 18.108 1.00 28.29 84 MET A N 1
ATOM 657 C CA . MET A 1 104 ? 5.783 -8.509 18.614 1.00 22.49 84 MET A CA 1
ATOM 658 C C . MET A 1 104 ? 4.879 -8.986 17.485 1.00 21.45 84 MET A C 1
ATOM 659 O O . MET A 1 104 ? 4.130 -8.184 16.919 1.00 25.72 84 MET A O 1
ATOM 664 N N . ARG A 1 105 ? 4.972 -10.274 17.153 1.00 25.11 85 ARG A N 1
ATOM 665 C CA . ARG A 1 105 ? 4.120 -10.908 16.149 1.00 35.11 85 ARG A CA 1
ATOM 666 C C . ARG A 1 105 ? 3.287 -12.031 16.752 1.00 38.85 85 ARG A C 1
ATOM 667 O O . ARG A 1 105 ? 3.648 -12.594 17.777 1.00 32.60 85 ARG A O 1
ATOM 675 N N . LYS A 1 106 ? 2.192 -12.386 16.089 1.00 31.26 86 LYS A N 1
ATOM 676 C CA . LYS A 1 106 ? 1.315 -13.449 16.574 1.00 40.54 86 LYS A CA 1
ATOM 677 C C . LYS A 1 106 ? 1.137 -14.494 15.487 1.00 46.29 86 LYS A C 1
ATOM 678 O O . LYS A 1 106 ? 0.893 -14.155 14.330 1.00 45.58 86 LYS A O 1
ATOM 684 N N . GLY A 1 107 ? 1.263 -15.762 15.862 1.00 37.74 87 GLY A N 1
ATOM 685 C CA . GLY A 1 107 ? 1.125 -16.855 14.915 1.00 51.92 87 GLY A CA 1
ATOM 686 C C . GLY A 1 107 ? 2.319 -16.933 13.986 1.00 64.61 87 GLY A C 1
ATOM 687 O O . GLY A 1 107 ? 3.433 -17.207 14.427 1.00 58.76 87 GLY A O 1
ATOM 688 N N . ASN A 1 108 ? 2.080 -16.695 12.698 1.00 108.94 88 ASN A N 1
ATOM 689 C CA . ASN A 1 108 ? 3.152 -16.607 11.711 1.00 119.15 88 ASN A CA 1
ATOM 690 C C . ASN A 1 108 ? 4.195 -15.580 12.126 1.00 115.65 88 ASN A C 1
ATOM 691 O O . ASN A 1 108 ? 3.853 -14.456 12.492 1.00 119.46 88 ASN A O 1
ATOM 696 N N . ILE A 1 109 ? 5.468 -15.958 12.068 1.00 90.74 89 ILE A N 1
ATOM 697 C CA . ILE A 1 109 ? 6.539 -15.002 12.325 1.00 89.10 89 ILE A CA 1
ATOM 698 C C . ILE A 1 109 ? 6.726 -14.088 11.114 1.00 93.98 89 ILE A C 1
ATOM 699 O O . ILE A 1 109 ? 7.399 -13.062 11.196 1.00 92.19 89 ILE A O 1
ATOM 704 N N . GLN A 1 110 ? 6.114 -14.455 9.992 1.00 102.33 90 GLN A N 1
ATOM 705 C CA . GLN A 1 110 ? 6.236 -13.667 8.773 1.00 108.58 90 GLN A CA 1
ATOM 706 C C . GLN A 1 110 ? 5.033 -12.750 8.561 1.00 107.11 90 GLN A C 1
ATOM 707 O O . GLN A 1 110 ? 4.889 -12.140 7.503 1.00 112.46 90 GLN A O 1
ATOM 713 N N . GLY A 1 111 ? 4.174 -12.654 9.571 1.00 95.68 91 GLY A N 1
ATOM 714 C CA . GLY A 1 111 ? 3.063 -11.721 9.530 1.00 96.13 91 GLY A CA 1
ATOM 715 C C . GLY A 1 111 ? 3.533 -10.322 9.886 1.00 83.96 91 GLY A C 1
ATOM 716 O O . GLY A 1 111 ? 4.685 -10.131 10.268 1.00 75.17 91 GLY A O 1
ATOM 717 N N . ASN A 1 112 ? 2.655 -9.334 9.745 1.00 58.77 92 ASN A N 1
ATOM 718 C CA . ASN A 1 112 ? 2.968 -7.988 10.206 1.00 50.69 92 ASN A CA 1
ATOM 719 C C . ASN A 1 112 ? 3.083 -8.013 11.722 1.00 39.92 92 ASN A C 1
ATOM 720 O O . ASN A 1 112 ? 2.580 -8.933 12.366 1.00 38.24 92 ASN A O 1
ATOM 725 N N . THR A 1 113 ? 3.750 -7.018 12.292 1.00 38.56 93 THR A N 1
ATOM 726 C CA . THR A 1 113 ? 3.791 -6.881 13.740 1.00 33.00 93 THR A CA 1
ATOM 727 C C . THR A 1 113 ? 2.396 -6.510 14.236 1.00 35.13 93 THR A C 1
ATOM 728 O O . THR A 1 113 ? 1.625 -5.885 13.520 1.00 29.33 93 THR A O 1
ATOM 732 N N . ILE A 1 114 ? 2.075 -6.875 15.470 1.00 34.65 94 ILE A N 1
ATOM 733 C CA . ILE A 1 114 ? 0.838 -6.411 16.090 1.00 30.08 94 ILE A CA 1
ATOM 734 C C . ILE A 1 114 ? 1.150 -5.279 17.074 1.00 27.01 94 ILE A C 1
ATOM 735 O O . ILE A 1 114 ? 0.316 -4.430 17.340 1.00 33.09 94 ILE A O 1
ATOM 740 N N . HIS A 1 115 ? 2.370 -5.269 17.604 1.00 28.53 95 HIS A N 1
ATOM 741 C CA . HIS A 1 115 ? 2.837 -4.158 18.416 1.00 25.60 95 HIS A CA 1
ATOM 742 C C . HIS A 1 115 ? 4.329 -3.962 18.234 1.00 26.24 95 HIS A C 1
ATOM 743 O O . HIS A 1 115 ? 5.060 -4.905 17.962 1.00 25.99 95 HIS A O 1
ATOM 750 N N . GLU A 1 116 ? 4.775 -2.732 18.434 1.00 25.94 96 GLU A N 1
ATOM 751 C CA . GLU A 1 116 ? 6.192 -2.425 18.447 1.00 32.33 96 GLU A CA 1
ATOM 752 C C . GLU A 1 116 ? 6.464 -1.646 19.737 1.00 37.65 96 GLU A C 1
ATOM 753 O O . GLU A 1 116 ? 5.802 -0.648 20.007 1.00 42.07 96 GLU A O 1
ATOM 759 N N . PHE A 1 117 ? 7.417 -2.125 20.533 1.00 26.17 97 PHE A N 1
ATOM 760 C CA . PHE A 1 117 ? 7.694 -1.567 21.856 1.00 24.17 97 PHE A CA 1
ATOM 761 C C . PHE A 1 117 ? 9.046 -0.874 21.920 1.00 29.26 97 PHE A C 1
ATOM 762 O O . PHE A 1 117 ? 10.016 -1.376 21.367 1.00 27.30 97 PHE A O 1
ATOM 770 N N . ASP A 1 118 ? 9.116 0.264 22.608 1.00 25.46 98 ASP A N 1
ATOM 771 C CA . ASP A 1 118 ? 10.407 0.811 23.031 1.00 29.64 98 ASP A CA 1
ATOM 772 C C . ASP A 1 118 ? 10.260 1.542 24.366 1.00 29.33 98 ASP A C 1
ATOM 773 O O . ASP A 1 118 ? 9.244 1.383 25.051 1.00 26.77 98 ASP A O 1
ATOM 778 N N . ASN A 1 119 ? 11.270 2.320 24.749 1.00 28.07 99 ASN A N 1
ATOM 779 C CA . ASN A 1 119 ? 11.270 2.956 26.070 1.00 31.82 99 ASN A CA 1
ATOM 780 C C . ASN A 1 119 ? 10.130 3.963 26.244 1.00 31.38 99 ASN A C 1
ATOM 781 O O . ASN A 1 119 ? 9.756 4.293 27.372 1.00 36.35 99 ASN A O 1
ATOM 786 N N . SER A 1 120 ? 9.574 4.441 25.133 1.00 33.38 100 SER A N 1
ATOM 787 C CA . SER A 1 120 ? 8.507 5.438 25.182 1.00 41.40 100 SER A CA 1
ATOM 788 C C . SER A 1 120 ? 7.104 4.811 25.198 1.00 40.94 100 SER A C 1
ATOM 789 O O . SER A 1 120 ? 6.103 5.519 25.303 1.00 37.37 100 SER A O 1
ATOM 792 N N . THR A 1 121 ? 7.026 3.489 25.074 1.00 35.01 101 THR A N 1
ATOM 793 C CA . THR A 1 121 ? 5.745 2.792 25.209 1.00 27.86 101 THR A CA 1
ATOM 794 C C . THR A 1 121 ? 5.171 3.053 26.621 1.00 25.39 101 THR A C 1
ATOM 795 O O . THR A 1 121 ? 5.800 2.711 27.607 1.00 24.54 101 THR A O 1
ATOM 799 N N . PRO A 1 122 ? 3.983 3.664 26.714 1.00 23.65 102 PRO A N 1
ATOM 800 C CA . PRO A 1 122 ? 3.386 3.846 28.046 1.00 24.36 102 PRO A CA 1
ATOM 801 C C . PRO A 1 122 ? 3.175 2.497 28.745 1.00 41.77 102 PRO A C 1
ATOM 802 O O . PRO A 1 122 ? 2.701 1.543 28.110 1.00 26.93 102 PRO A O 1
ATOM 806 N N . LEU A 1 123 ? 3.533 2.409 30.027 1.00 30.61 103 LEU A N 1
ATOM 807 C CA . LEU A 1 123 ? 3.450 1.135 30.735 1.00 26.08 103 LEU A CA 1
ATOM 808 C C . LEU A 1 123 ? 2.006 0.714 30.883 1.00 23.48 103 LEU A C 1
ATOM 809 O O . LEU A 1 123 ? 1.701 -0.470 30.934 1.00 28.26 103 LEU A O 1
ATOM 814 N N . SER A 1 124 ? 1.111 1.689 30.961 1.00 24.74 104 SER A N 1
ATOM 815 C CA . SER A 1 124 ? -0.296 1.376 31.095 1.00 31.94 104 SER A CA 1
ATOM 816 C C . SER A 1 124 ? -0.777 0.650 29.850 1.00 40.53 104 SER A C 1
ATOM 817 O O . SER A 1 124 ? -1.638 -0.230 29.926 1.00 28.30 104 SER A O 1
ATOM 820 N N . LYS A 1 125 ? -0.227 1.033 28.699 1.00 32.69 105 LYS A N 1
ATOM 821 C CA . LYS A 1 125 ? -0.607 0.420 27.430 1.00 26.21 105 LYS A CA 1
ATOM 822 C C . LYS A 1 125 ? -0.031 -0.990 27.343 1.00 27.11 105 LYS A C 1
ATOM 823 O O . LYS A 1 125 ? -0.660 -1.906 26.828 1.00 28.43 105 LYS A O 1
ATOM 829 N N . LEU A 1 126 ? 1.176 -1.166 27.856 1.00 23.88 106 LEU A N 1
ATOM 830 C CA . LEU A 1 126 ? 1.789 -2.476 27.868 1.00 24.01 106 LEU A CA 1
ATOM 831 C C . LEU A 1 126 ? 0.979 -3.414 28.766 1.00 29.58 106 LEU A C 1
ATOM 832 O O . LEU A 1 126 ? 0.729 -4.561 28.416 1.00 27.78 106 LEU A O 1
ATOM 837 N N . VAL A 1 127 ? 0.533 -2.920 29.913 1.00 24.80 107 VAL A N 1
ATOM 838 C CA . VAL A 1 127 ? -0.300 -3.744 30.791 1.00 26.65 107 VAL A CA 1
ATOM 839 C C . VAL A 1 127 ? -1.608 -4.094 30.104 1.00 25.16 107 VAL A C 1
ATOM 840 O O . VAL A 1 127 ? -2.041 -5.237 30.132 1.00 30.38 107 VAL A O 1
ATOM 844 N N . GLU A 1 128 ? -2.227 -3.108 29.474 1.00 26.12 108 GLU A N 1
ATOM 845 C CA . GLU A 1 128 ? -3.473 -3.331 28.754 1.00 29.45 108 GLU A CA 1
ATOM 846 C C . GLU A 1 128 ? -3.352 -4.416 27.687 1.00 33.31 108 GLU A C 1
ATOM 847 O O . GLU A 1 128 ? -4.214 -5.297 27.578 1.00 32.57 108 GLU A O 1
ATOM 853 N N . ILE A 1 129 ? -2.294 -4.341 26.887 1.00 32.16 109 ILE A N 1
ATOM 854 C CA . ILE A 1 129 ? -2.087 -5.305 25.814 1.00 29.72 109 ILE A CA 1
ATOM 855 C C . ILE A 1 129 ? -1.976 -6.701 26.393 1.00 27.86 109 ILE A C 1
ATOM 856 O O . ILE A 1 129 ? -2.677 -7.613 25.972 1.00 27.85 109 ILE A O 1
ATOM 861 N N . PHE A 1 130 ? -1.096 -6.871 27.372 1.00 22.76 110 PHE A N 1
ATOM 862 C CA . PHE A 1 130 ? -0.871 -8.204 27.920 1.00 26.29 110 PHE A CA 1
ATOM 863 C C . PHE A 1 130 ? -2.080 -8.709 28.698 1.00 25.34 110 PHE A C 1
ATOM 864 O O . PHE A 1 130 ? -2.390 -9.894 28.653 1.00 31.26 110 PHE A O 1
ATOM 872 N N . LYS A 1 131 ? -2.792 -7.816 29.367 1.00 27.39 111 LYS A N 1
ATOM 873 C CA . LYS A 1 131 ? -3.977 -8.240 30.106 1.00 25.92 111 LYS A CA 1
ATOM 874 C C . LYS A 1 131 ? -4.963 -8.871 29.127 1.00 39.48 111 LYS A C 1
ATOM 875 O O . LYS A 1 131 ? -5.664 -9.830 29.462 1.00 36.35 111 LYS A O 1
ATOM 881 N N . GLY A 1 132 ? -4.987 -8.354 27.903 1.00 28.74 112 GLY A N 1
ATOM 882 C CA . GLY A 1 132 ? -6.005 -8.742 26.942 1.00 34.71 112 GLY A CA 1
ATOM 883 C C . GLY A 1 132 ? -5.705 -9.998 26.146 1.00 35.51 112 GLY A C 1
ATOM 884 O O . GLY A 1 132 ? -6.590 -10.527 25.485 1.00 35.41 112 GLY A O 1
ATOM 885 N N . LEU A 1 133 ? -4.467 -10.478 26.193 1.00 26.69 113 LEU A N 1
ATOM 886 C CA . LEU A 1 133 ? -4.084 -11.634 25.386 1.00 34.30 113 LEU A CA 1
ATOM 887 C C . LEU A 1 133 ? -4.779 -12.909 25.860 1.00 41.05 113 LEU A C 1
ATOM 888 O O . LEU A 1 133 ? -4.979 -13.837 25.078 1.00 36.93 113 LEU A O 1
ATOM 894 N N . HIS B 1 20 ? 18.887 -28.078 27.370 1.00 56.59 0 HIS B N 1
ATOM 895 C CA . HIS B 1 20 ? 19.126 -26.624 27.579 1.00 55.33 0 HIS B CA 1
ATOM 896 C C . HIS B 1 20 ? 19.296 -25.838 26.258 1.00 36.98 0 HIS B C 1
ATOM 897 O O . HIS B 1 20 ? 18.419 -25.067 25.876 1.00 36.77 0 HIS B O 1
ATOM 904 N N . MET B 1 21 ? 20.416 -26.039 25.567 1.00 43.14 1 MET B N 1
ATOM 905 C CA . MET B 1 21 ? 20.637 -25.403 24.279 1.00 47.41 1 MET B CA 1
ATOM 906 C C . MET B 1 21 ? 20.869 -26.498 23.260 1.00 36.69 1 MET B C 1
ATOM 907 O O . MET B 1 21 ? 21.534 -27.493 23.545 1.00 39.45 1 MET B O 1
ATOM 912 N N . ALA B 1 22 ? 20.312 -26.321 22.070 1.00 34.86 2 ALA B N 1
ATOM 913 C CA . ALA B 1 22 ? 20.403 -27.340 21.033 1.00 33.11 2 ALA B CA 1
ATOM 914 C C . ALA B 1 22 ? 20.817 -26.686 19.724 1.00 34.36 2 ALA B C 1
ATOM 915 O O . ALA B 1 22 ? 20.179 -25.759 19.258 1.00 34.15 2 ALA B O 1
ATOM 917 N N . LEU B 1 23 ? 21.913 -27.163 19.161 1.00 33.18 3 LEU B N 1
ATOM 918 C CA . LEU B 1 23 ? 22.390 -26.667 17.882 1.00 33.23 3 LEU B CA 1
ATOM 919 C C . LEU B 1 23 ? 22.021 -27.707 16.834 1.00 30.83 3 LEU B C 1
ATOM 920 O O . LEU B 1 23 ? 22.420 -28.852 16.943 1.00 33.62 3 LEU B O 1
ATOM 925 N N . THR B 1 24 ? 21.227 -27.318 15.848 1.00 34.37 4 THR B N 1
ATOM 926 C CA . THR B 1 24 ? 20.895 -28.214 14.757 1.00 28.94 4 THR B CA 1
ATOM 927 C C . THR B 1 24 ? 21.825 -27.889 13.600 1.00 31.09 4 THR B C 1
ATOM 928 O O . THR B 1 24 ? 21.818 -26.781 13.088 1.00 39.14 4 THR B O 1
ATOM 932 N N . VAL B 1 25 ? 22.636 -28.856 13.211 1.00 30.48 5 VAL B N 1
ATOM 933 C CA . VAL B 1 25 ? 23.620 -28.640 12.164 1.00 28.47 5 VAL B CA 1
ATOM 934 C C . VAL B 1 25 ? 23.030 -29.038 10.804 1.00 36.06 5 VAL B C 1
ATOM 935 O O . VAL B 1 25 ? 22.949 -30.211 10.484 1.00 41.80 5 VAL B O 1
ATOM 939 N N . LYS B 1 26 ? 22.597 -28.052 10.030 1.00 36.67 6 LYS B N 1
ATOM 940 C CA . LYS B 1 26 ? 21.879 -28.314 8.787 1.00 57.56 6 LYS B CA 1
ATOM 941 C C . LYS B 1 26 ? 22.787 -28.159 7.577 1.00 57.63 6 LYS B C 1
ATOM 942 O O . LYS B 1 26 ? 22.637 -28.860 6.575 1.00 62.37 6 LYS B O 1
ATOM 948 N N . ASP B 1 27 ? 23.734 -27.236 7.668 1.00 36.66 7 ASP B N 1
ATOM 949 C CA . ASP B 1 27 ? 24.540 -26.896 6.497 1.00 36.11 7 ASP B CA 1
ATOM 950 C C . ASP B 1 27 ? 26.020 -27.014 6.796 1.00 40.21 7 ASP B C 1
ATOM 951 O O . ASP B 1 27 ? 26.431 -27.140 7.948 1.00 32.05 7 ASP B O 1
ATOM 956 N N . VAL B 1 28 ? 26.827 -26.960 5.746 1.00 33.94 8 VAL B N 1
ATOM 957 C CA . VAL B 1 28 ? 28.248 -27.191 5.876 1.00 31.77 8 VAL B CA 1
ATOM 958 C C . VAL B 1 28 ? 28.941 -26.050 6.591 1.00 28.28 8 VAL B C 1
ATOM 959 O O . VAL B 1 28 ? 29.931 -26.256 7.288 1.00 40.63 8 VAL B O 1
ATOM 963 N N . ASN B 1 29 ? 28.429 -24.841 6.404 1.00 30.82 9 ASN B N 1
ATOM 964 C CA . ASN B 1 29 ? 28.969 -23.674 7.081 1.00 35.12 9 ASN B CA 1
ATOM 965 C C . ASN B 1 29 ? 28.867 -23.834 8.617 1.00 38.46 9 ASN B C 1
ATOM 966 O O . ASN B 1 29 ? 29.835 -23.620 9.343 1.00 35.86 9 ASN B O 1
ATOM 971 N N . ILE B 1 30 ? 27.709 -24.238 9.115 1.00 38.18 10 ILE B N 1
ATOM 972 C CA . ILE B 1 30 ? 27.574 -24.441 10.565 1.00 36.51 10 ILE B CA 1
ATOM 973 C C . ILE B 1 30 ? 28.445 -25.617 11.010 1.00 33.38 10 ILE B C 1
ATOM 974 O O . ILE B 1 30 ? 29.085 -25.562 12.066 1.00 37.70 10 ILE B O 1
ATOM 979 N N . LEU B 1 31 ? 28.502 -26.659 10.184 1.00 33.03 11 LEU B N 1
ATOM 980 C CA . LEU B 1 31 ? 29.318 -27.835 10.473 1.00 35.22 11 LEU B CA 1
ATOM 981 C C . LEU B 1 31 ? 30.801 -27.466 10.619 1.00 32.20 11 LEU B C 1
ATOM 982 O O . LEU B 1 31 ? 31.452 -27.893 11.566 1.00 31.93 11 LEU B O 1
ATOM 987 N N . SER B 1 32 ? 31.340 -26.692 9.677 1.00 31.51 12 SER B N 1
ATOM 988 C CA . SER B 1 32 ? 32.751 -26.302 9.735 1.00 32.18 12 SER B CA 1
ATOM 989 C C . SER B 1 32 ? 33.045 -25.500 10.995 1.00 34.20 12 SER B C 1
ATOM 990 O O . SER B 1 32 ? 34.066 -25.702 11.648 1.00 33.74 12 SER B O 1
ATOM 993 N N . GLN B 1 33 ? 32.164 -24.563 11.320 1.00 37.52 13 GLN B N 1
ATOM 994 C CA . GLN B 1 33 ? 32.333 -23.788 12.540 1.00 40.41 13 GLN B CA 1
ATOM 995 C C . GLN B 1 33 ? 32.340 -24.707 13.760 1.00 33.32 13 GLN B C 1
ATOM 996 O O . GLN B 1 33 ? 33.112 -24.503 14.708 1.00 35.85 13 GLN B O 1
ATOM 1002 N N . TYR B 1 34 ? 31.494 -25.729 13.748 1.00 33.49 14 TYR B N 1
ATOM 1003 C CA . TYR B 1 34 ? 31.438 -26.633 14.895 1.00 36.20 14 TYR B CA 1
ATOM 1004 C C . TYR B 1 34 ? 32.729 -27.436 14.981 1.00 37.06 14 TYR B C 1
ATOM 1005 O O . TYR B 1 34 ? 33.317 -27.594 16.054 1.00 29.56 14 TYR B O 1
ATOM 1014 N N . ILE B 1 35 ? 33.191 -27.926 13.837 1.00 33.07 15 ILE B N 1
ATOM 1015 C CA . ILE B 1 35 ? 34.411 -28.705 13.820 1.00 30.46 15 ILE B CA 1
ATOM 1016 C C . ILE B 1 35 ? 35.594 -27.844 14.272 1.00 27.55 15 ILE B C 1
ATOM 1017 O O . ILE B 1 35 ? 36.475 -28.315 14.989 1.00 35.68 15 ILE B O 1
ATOM 1022 N N . SER B 1 36 ? 35.615 -26.585 13.850 1.00 32.75 16 SER B N 1
ATOM 1023 C CA . SER B 1 36 ? 36.709 -25.687 14.213 1.00 40.42 16 SER B CA 1
ATOM 1024 C C . SER B 1 36 ? 36.757 -25.477 15.709 1.00 46.08 16 SER B C 1
ATOM 1025 O O . SER B 1 36 ? 37.832 -25.478 16.311 1.00 39.38 16 SER B O 1
ATOM 1028 N N . GLY B 1 37 ? 35.583 -25.287 16.305 1.00 45.09 17 GLY B N 1
ATOM 1029 C CA . GLY B 1 37 ? 35.472 -25.127 17.742 1.00 35.78 17 GLY B CA 1
ATOM 1030 C C . GLY B 1 37 ? 35.973 -26.352 18.474 1.00 41.82 17 GLY B C 1
ATOM 1031 O O . GLY B 1 37 ? 36.657 -26.239 19.484 1.00 40.82 17 GLY B O 1
ATOM 1032 N N . VAL B 1 38 ? 35.637 -27.529 17.959 1.00 36.26 18 VAL B N 1
ATOM 1033 C CA . VAL B 1 38 ? 36.121 -28.775 18.541 1.00 32.91 18 VAL B CA 1
ATOM 1034 C C . VAL B 1 38 ? 37.642 -28.840 18.474 1.00 39.18 18 VAL B C 1
ATOM 1035 O O . VAL B 1 38 ? 38.301 -29.239 19.433 1.00 38.10 18 VAL B O 1
ATOM 1039 N N . MET B 1 39 ? 38.203 -28.452 17.335 1.00 35.03 19 MET B N 1
ATOM 1040 C CA . MET B 1 39 ? 39.641 -28.569 17.143 1.00 41.12 19 MET B CA 1
ATOM 1041 C C . MET B 1 39 ? 40.391 -27.590 18.041 1.00 36.21 19 MET B C 1
ATOM 1042 O O . MET B 1 39 ? 41.470 -27.901 18.538 1.00 45.80 19 MET B O 1
ATOM 1047 N N . ALA B 1 40 ? 39.804 -26.419 18.262 1.00 40.35 20 ALA B N 1
ATOM 1048 C CA . ALA B 1 40 ? 40.428 -25.391 19.095 1.00 43.39 20 ALA B CA 1
ATOM 1049 C C . ALA B 1 40 ? 40.366 -25.796 20.562 1.00 41.92 20 ALA B C 1
ATOM 1050 O O . ALA B 1 40 ? 41.293 -25.543 21.331 1.00 47.33 20 ALA B O 1
ATOM 1052 N N . ARG B 1 41 ? 39.274 -26.439 20.950 1.00 47.85 21 ARG B N 1
ATOM 1053 C CA . ARG B 1 41 ? 39.152 -26.916 22.319 1.00 46.46 21 ARG B CA 1
ATOM 1054 C C . ARG B 1 41 ? 40.130 -28.056 22.549 1.00 47.29 21 ARG B C 1
ATOM 1055 O O . ARG B 1 41 ? 40.715 -28.168 23.618 1.00 45.97 21 ARG B O 1
ATOM 1063 N N . ALA B 1 42 ? 40.312 -28.908 21.546 1.00 41.23 22 ALA B N 1
ATOM 1064 C CA . ALA B 1 42 ? 41.173 -30.071 21.715 1.00 36.60 22 ALA B CA 1
ATOM 1065 C C . ALA B 1 42 ? 42.631 -29.627 21.759 1.00 49.17 22 ALA B C 1
ATOM 1066 O O . ALA B 1 42 ? 43.435 -30.172 22.509 1.00 43.82 22 ALA B O 1
ATOM 1068 N N . ASP B 1 43 ? 42.967 -28.628 20.954 1.00 41.82 23 ASP B N 1
ATOM 1069 C CA . ASP B 1 43 ? 44.315 -28.081 20.960 1.00 43.19 23 ASP B CA 1
ATOM 1070 C C . ASP B 1 43 ? 44.659 -27.541 22.349 1.00 44.13 23 ASP B C 1
ATOM 1071 O O . ASP B 1 43 ? 45.715 -27.840 22.907 1.00 53.54 23 ASP B O 1
ATOM 1076 N N . HIS B 1 44 ? 43.739 -26.771 22.917 1.00 42.88 24 HIS B N 1
ATOM 1077 C CA . HIS B 1 44 ? 43.968 -26.113 24.202 1.00 39.64 24 HIS B CA 1
ATOM 1078 C C . HIS B 1 44 ? 43.831 -27.026 25.418 1.00 53.84 24 HIS B C 1
ATOM 1079 O O . HIS B 1 44 ? 44.613 -26.921 26.363 1.00 53.71 24 HIS B O 1
ATOM 1086 N N . HIS B 1 45 ? 42.836 -27.907 25.391 1.00 41.76 25 HIS B N 1
ATOM 1087 C CA . HIS B 1 45 ? 42.411 -28.634 26.591 1.00 41.01 25 HIS B CA 1
ATOM 1088 C C . HIS B 1 45 ? 42.348 -30.146 26.433 1.00 55.10 25 HIS B C 1
ATOM 1089 O O . HIS B 1 45 ? 42.282 -30.867 27.424 1.00 56.51 25 HIS B O 1
ATOM 1096 N N . ALA B 1 46 ? 42.343 -30.636 25.198 1.00 46.01 26 ALA B N 1
ATOM 1097 C CA . ALA B 1 46 ? 42.122 -32.059 24.980 1.00 42.88 26 ALA B CA 1
ATOM 1098 C C . ALA B 1 46 ? 43.007 -32.575 23.856 1.00 48.75 26 ALA B C 1
ATOM 1099 O O . ALA B 1 46 ? 42.520 -33.101 22.860 1.00 42.86 26 ALA B O 1
ATOM 1101 N N . GLY B 1 47 ? 44.313 -32.423 24.032 1.00 44.99 27 GLY B N 1
ATOM 1102 C CA . GLY B 1 47 ? 45.270 -32.724 22.984 1.00 58.83 27 GLY B CA 1
ATOM 1103 C C . GLY B 1 47 ? 45.278 -34.181 22.568 1.00 55.38 27 GLY B C 1
ATOM 1104 O O . GLY B 1 47 ? 45.711 -34.517 21.470 1.00 50.07 27 GLY B O 1
ATOM 1105 N N . ASN B 1 48 ? 44.785 -35.054 23.436 1.00 43.20 28 ASN B N 1
ATOM 1106 C CA . ASN B 1 48 ? 44.887 -36.485 23.186 1.00 43.51 28 ASN B CA 1
ATOM 1107 C C . ASN B 1 48 ? 43.940 -36.988 22.087 1.00 42.60 28 ASN B C 1
ATOM 1108 O O . ASN B 1 48 ? 44.050 -38.129 21.640 1.00 41.92 28 ASN B O 1
ATOM 1113 N N . VAL B 1 49 ? 43.011 -36.145 21.652 1.00 34.31 29 VAL B N 1
ATOM 1114 C CA . VAL B 1 49 ? 41.998 -36.584 20.693 1.00 34.86 29 VAL B CA 1
ATOM 1115 C C . VAL B 1 49 ? 41.897 -35.638 19.490 1.00 41.92 29 VAL B C 1
ATOM 1116 O O . VAL B 1 49 ? 41.003 -35.773 18.654 1.00 40.35 29 VAL B O 1
ATOM 1120 N N . GLU B 1 50 ? 42.818 -34.686 19.402 1.00 37.96 30 GLU B N 1
ATOM 1121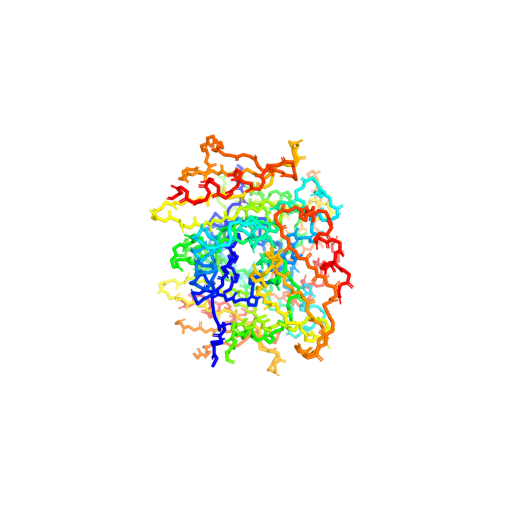 C CA . GLU B 1 50 ? 42.799 -33.704 18.319 1.00 34.83 30 GLU B CA 1
ATOM 1122 C C . GLU B 1 50 ? 42.866 -34.384 16.951 1.00 29.80 30 GLU B C 1
ATOM 1123 O O . GLU B 1 50 ? 42.138 -34.022 16.030 1.00 40.65 30 GLU B O 1
ATOM 1129 N N . GLU B 1 51 ? 43.733 -35.378 16.819 1.00 41.52 31 GLU B N 1
ATOM 1130 C CA . GLU B 1 51 ? 43.926 -36.033 15.534 1.00 42.54 31 GLU B CA 1
ATOM 1131 C C . GLU B 1 51 ? 42.700 -36.855 15.161 1.00 46.21 31 GLU B C 1
ATOM 1132 O O . GLU B 1 51 ? 42.143 -36.689 14.077 1.00 34.99 31 GLU B O 1
ATOM 1138 N N . ILE B 1 52 ? 42.269 -37.730 16.064 1.00 37.40 32 ILE B N 1
ATOM 1139 C CA . ILE B 1 52 ? 41.191 -38.665 15.758 1.00 34.49 32 ILE B CA 1
ATOM 1140 C C . ILE B 1 52 ? 39.852 -37.944 15.518 1.00 25.99 32 ILE B C 1
ATOM 1141 O O . ILE B 1 52 ? 38.967 -38.471 14.831 1.00 28.62 32 ILE B O 1
ATOM 1146 N N . ALA B 1 53 ? 39.721 -36.730 16.044 1.00 25.54 33 ALA B N 1
ATOM 1147 C CA . ALA B 1 53 ? 38.496 -35.953 15.877 1.00 28.68 33 ALA B CA 1
ATOM 1148 C C . ALA B 1 53 ? 38.183 -35.694 14.402 1.00 30.35 33 ALA B C 1
ATOM 1149 O O . ALA B 1 53 ? 37.032 -35.685 13.992 1.00 26.73 33 ALA B O 1
ATOM 1151 N N . LEU B 1 54 ? 39.209 -35.442 13.602 1.00 30.91 34 LEU B N 1
ATOM 1152 C CA . LEU B 1 54 ? 38.971 -35.156 12.204 1.00 23.40 34 LEU B CA 1
ATOM 1153 C C . LEU B 1 54 ? 38.461 -36.382 11.475 1.00 18.05 34 LEU B C 1
ATOM 1154 O O . LEU B 1 54 ? 37.599 -36.281 10.602 1.00 31.96 34 LEU B O 1
ATOM 1159 N N . ALA B 1 55 ? 39.026 -37.540 11.796 1.00 23.50 35 ALA B N 1
ATOM 1160 C CA . ALA B 1 55 ? 38.618 -38.783 11.148 1.00 24.62 35 ALA B CA 1
ATOM 1161 C C . ALA B 1 55 ? 37.198 -39.153 11.590 1.00 28.12 35 ALA B C 1
ATOM 1162 O O . ALA B 1 55 ? 36.412 -39.689 10.814 1.00 25.38 35 ALA B O 1
ATOM 1164 N N . LEU B 1 56 ? 36.879 -38.870 12.848 1.00 29.13 36 LEU B N 1
ATOM 1165 C CA . LEU B 1 56 ? 35.540 -39.129 13.366 1.00 25.58 36 LEU B CA 1
ATOM 1166 C C . LEU B 1 56 ? 34.537 -38.248 12.647 1.00 19.35 36 LEU B C 1
ATOM 1167 O O . LEU B 1 56 ? 33.437 -38.697 12.324 1.00 25.31 36 LEU B O 1
ATOM 1172 N N . ALA B 1 57 ? 34.911 -36.990 12.402 1.00 21.80 37 ALA B N 1
ATOM 1173 C CA . ALA B 1 57 ? 34.060 -36.090 11.635 1.00 28.65 37 ALA B CA 1
ATOM 1174 C C . ALA B 1 57 ? 33.707 -36.728 10.298 1.00 23.85 37 ALA B C 1
ATOM 1175 O O . ALA B 1 57 ? 32.545 -36.772 9.915 1.00 25.01 37 ALA B O 1
ATOM 1177 N N . GLY B 1 58 ? 34.710 -37.227 9.577 1.00 24.28 38 GLY B N 1
ATOM 1178 C CA . GLY B 1 58 ? 34.448 -37.773 8.257 1.00 21.39 38 GLY B CA 1
ATOM 1179 C C . GLY B 1 58 ? 33.586 -39.014 8.347 1.00 23.13 38 GLY B C 1
ATOM 1180 O O . GLY B 1 58 ? 32.674 -39.209 7.551 1.00 22.17 38 GLY B O 1
ATOM 1181 N N . ALA B 1 59 ? 33.878 -39.864 9.323 1.00 22.42 39 ALA B N 1
ATOM 1182 C CA . ALA B 1 59 ? 33.176 -41.137 9.449 1.00 24.43 39 ALA B CA 1
ATOM 1183 C C . ALA B 1 59 ? 31.708 -40.933 9.828 1.00 29.98 39 ALA B C 1
ATOM 1184 O O . ALA B 1 59 ? 30.826 -41.654 9.346 1.00 25.37 39 ALA B O 1
ATOM 1186 N N . ILE B 1 60 ? 31.440 -39.966 10.704 1.00 26.26 40 ILE B N 1
ATOM 1187 C CA . ILE B 1 60 ? 30.065 -39.662 11.079 1.00 24.61 40 ILE B CA 1
ATOM 1188 C C . ILE B 1 60 ? 29.299 -39.113 9.868 1.00 24.74 40 ILE B C 1
ATOM 1189 O O . ILE B 1 60 ? 28.177 -39.526 9.597 1.00 27.77 40 ILE B O 1
ATOM 1194 N N . LEU B 1 61 ? 29.923 -38.198 9.130 1.00 23.82 41 LEU B N 1
ATOM 1195 C CA . LEU B 1 61 ? 29.301 -37.628 7.938 1.00 32.48 41 LEU B CA 1
ATOM 1196 C C . LEU B 1 61 ? 29.059 -38.720 6.899 1.00 30.18 41 LEU B C 1
ATOM 1197 O O . LEU B 1 61 ? 28.056 -38.708 6.191 1.00 26.18 41 LEU B O 1
ATOM 1202 N N . TRP B 1 62 ? 29.982 -39.671 6.837 1.00 24.35 42 TRP B N 1
ATOM 1203 C CA . TRP B 1 62 ? 29.893 -40.801 5.916 1.00 30.18 42 TRP B CA 1
ATOM 1204 C C . TRP B 1 62 ? 28.651 -41.664 6.132 1.00 31.92 42 TRP B C 1
ATOM 1205 O O . TRP B 1 62 ? 27.943 -41.994 5.181 1.00 30.53 42 TRP B O 1
ATOM 1216 N N . ARG B 1 63 ? 28.387 -42.039 7.379 1.00 25.10 43 ARG B N 1
ATOM 1217 C CA . ARG B 1 63 ? 27.372 -43.059 7.645 1.00 25.22 43 ARG B CA 1
ATOM 1218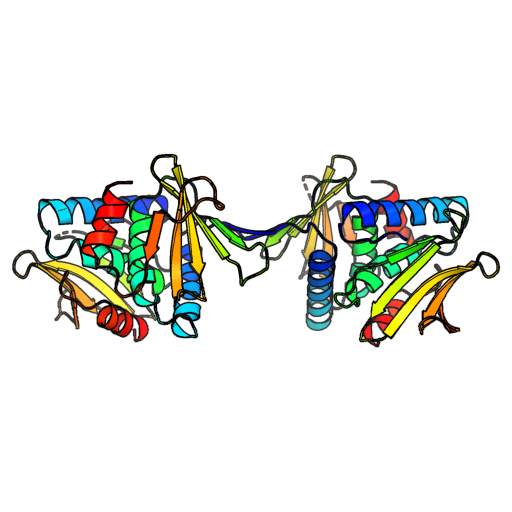 C C . ARG B 1 63 ? 26.022 -42.521 8.149 1.00 30.74 43 ARG B C 1
ATOM 1219 O O . ARG B 1 63 ? 25.056 -43.276 8.243 1.00 31.82 43 ARG B O 1
ATOM 1227 N N . LYS B 1 64 ? 25.930 -41.231 8.446 1.00 27.24 44 LYS B N 1
ATOM 1228 C CA . LYS B 1 64 ? 24.683 -40.701 9.042 1.00 29.60 44 LYS B CA 1
ATOM 1229 C C . LYS B 1 64 ? 23.508 -40.814 8.079 1.00 33.24 44 LYS B C 1
ATOM 1230 O O . LYS B 1 64 ? 23.690 -40.719 6.865 1.00 32.94 44 LYS B O 1
ATOM 1236 N N . ASP B 1 65 ? 22.303 -41.010 8.614 1.00 36.56 45 ASP B N 1
ATOM 1237 C CA . ASP B 1 65 ? 21.097 -40.976 7.791 1.00 34.17 45 ASP B CA 1
ATOM 1238 C C . ASP B 1 65 ? 20.774 -39.513 7.518 1.00 37.42 45 ASP B C 1
ATOM 1239 O O . ASP B 1 65 ? 21.539 -38.635 7.903 1.00 35.22 45 ASP B O 1
ATOM 1244 N N . ASP B 1 66 ? 19.650 -39.245 6.864 1.00 39.61 46 ASP B N 1
ATOM 1245 C CA . ASP B 1 66 ? 19.314 -37.879 6.479 1.00 39.93 46 ASP B CA 1
ATOM 1246 C C . ASP B 1 66 ? 18.835 -37.015 7.661 1.00 39.67 46 ASP B C 1
ATOM 1247 O O . ASP B 1 66 ? 18.590 -35.825 7.486 1.00 45.99 46 ASP B O 1
ATOM 1252 N N . THR B 1 67 ? 18.710 -37.599 8.854 1.00 37.05 47 THR B N 1
ATOM 1253 C CA . THR B 1 67 ? 18.384 -36.815 10.058 1.00 38.47 47 THR B CA 1
ATOM 1254 C C . THR B 1 67 ? 19.499 -35.824 10.401 1.00 40.14 47 THR B C 1
ATOM 1255 O O . THR B 1 67 ? 20.680 -36.160 10.323 1.00 36.96 47 THR B O 1
ATOM 1259 N N . ASN B 1 68 ? 19.132 -34.605 10.785 1.00 37.37 48 ASN B N 1
ATOM 1260 C CA . ASN B 1 68 ? 20.136 -33.589 11.106 1.00 33.02 48 ASN B CA 1
ATOM 1261 C C . ASN B 1 68 ? 20.912 -33.932 12.362 1.00 31.00 48 ASN B C 1
ATOM 1262 O O . ASN B 1 68 ? 20.340 -34.382 13.353 1.00 33.24 48 ASN B O 1
ATOM 1267 N N . ILE B 1 69 ? 22.213 -33.689 12.318 1.00 29.28 49 ILE B N 1
ATOM 1268 C CA . ILE B 1 69 ? 23.049 -33.755 13.497 1.00 40.95 49 ILE B CA 1
ATOM 1269 C C . ILE B 1 69 ? 22.573 -32.695 14.484 1.00 30.39 49 ILE B C 1
ATOM 1270 O O . ILE B 1 69 ? 22.243 -31.582 14.090 1.00 31.48 49 ILE B O 1
ATOM 1275 N N . LYS B 1 70 ? 22.526 -33.055 15.756 1.00 24.90 50 LYS B N 1
ATOM 1276 C CA . LYS B 1 70 ? 22.169 -32.105 16.816 1.00 29.42 50 LYS B CA 1
ATOM 1277 C C . LYS B 1 70 ? 23.250 -32.101 17.874 1.00 28.21 50 LYS B C 1
ATOM 1278 O O . LYS B 1 70 ? 23.751 -33.147 18.241 1.00 34.25 50 LYS B O 1
ATOM 1284 N N . VAL B 1 71 ? 23.624 -30.926 18.363 1.00 32.81 51 VAL B N 1
ATOM 1285 C CA . VAL B 1 71 ? 24.590 -30.849 19.451 1.00 29.89 51 VAL B CA 1
ATOM 1286 C C . VAL B 1 71 ? 23.905 -30.215 20.662 1.00 30.20 51 VAL B C 1
ATOM 1287 O O . VAL B 1 71 ? 23.479 -29.074 20.586 1.00 32.33 51 VAL B O 1
ATOM 1291 N N . MET B 1 72 ? 23.776 -30.971 21.748 1.00 33.13 52 MET B N 1
ATOM 1292 C CA . MET B 1 72 ? 23.112 -30.477 22.964 1.00 38.91 52 MET B CA 1
ATOM 1293 C C . MET B 1 72 ? 24.157 -30.011 23.972 1.00 52.13 52 MET B C 1
ATOM 1294 O O . MET B 1 72 ? 25.149 -30.696 24.209 1.00 38.12 52 MET B O 1
ATOM 1299 N N . ALA B 1 73 ? 23.932 -28.859 24.589 1.00 43.95 53 ALA B N 1
ATOM 1300 C CA . ALA B 1 73 ? 24.952 -28.264 25.439 1.00 36.55 53 ALA B CA 1
ATOM 1301 C C . ALA B 1 73 ? 24.439 -28.191 26.874 1.00 47.63 53 ALA B C 1
ATOM 1302 O O . ALA B 1 73 ? 23.232 -28.123 27.084 1.00 48.70 53 ALA B O 1
ATOM 1304 N N . LYS B 1 79 ? 30.035 -29.192 28.109 1.00 55.04 59 LYS B N 1
ATOM 1305 C CA . LYS B 1 79 ? 29.121 -30.307 28.344 1.00 51.03 59 LYS B CA 1
ATOM 1306 C C . LYS B 1 79 ? 28.311 -30.633 27.088 1.00 48.09 59 LYS B C 1
ATOM 1307 O O . LYS B 1 79 ? 27.130 -30.992 27.166 1.00 44.79 59 LYS B O 1
ATOM 1313 N N . ASN B 1 80 ? 28.960 -30.524 25.931 1.00 40.84 60 ASN B N 1
ATOM 1314 C CA . ASN B 1 80 ? 28.325 -30.869 24.669 1.00 35.14 60 ASN B CA 1
ATOM 1315 C C . ASN B 1 80 ? 28.172 -32.377 24.484 1.00 35.66 60 ASN B C 1
ATOM 1316 O O . ASN B 1 80 ? 29.073 -33.151 24.809 1.00 36.38 60 ASN B O 1
ATOM 1321 N N . VAL B 1 81 ? 27.036 -32.780 23.932 1.00 28.11 61 VAL B N 1
ATOM 1322 C CA . VAL B 1 81 ? 26.872 -34.128 23.407 1.00 24.36 61 VAL B CA 1
ATOM 1323 C C . VAL B 1 81 ? 26.393 -34.024 21.953 1.00 28.64 61 VAL B C 1
ATOM 1324 O O . VAL B 1 81 ? 25.393 -33.378 21.660 1.00 30.89 61 VAL B O 1
ATOM 1328 N N . LEU B 1 82 ? 27.121 -34.651 21.036 1.00 31.92 62 LEU B N 1
ATOM 1329 C CA . LEU B 1 82 ? 26.706 -34.671 19.641 1.00 28.08 62 LEU B CA 1
ATOM 1330 C C . LEU B 1 82 ? 25.866 -35.912 19.362 1.00 33.34 62 LEU B C 1
ATOM 1331 O O . LEU B 1 82 ? 26.276 -37.033 19.657 1.00 31.99 62 LEU B O 1
ATOM 1336 N N . TRP B 1 83 ? 24.687 -35.701 18.790 1.00 31.15 63 TRP B N 1
ATOM 1337 C CA . TRP B 1 83 ? 23.784 -36.790 18.452 1.00 30.19 63 TRP B CA 1
ATOM 1338 C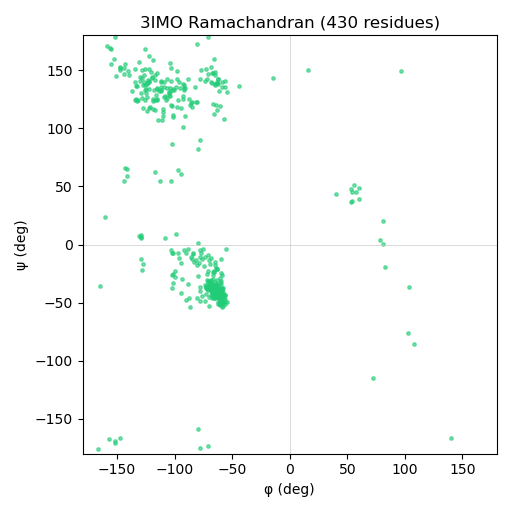 C . TRP B 1 83 ? 23.656 -36.960 16.936 1.00 26.40 63 TRP B C 1
ATOM 1339 O O . TRP B 1 83 ? 23.441 -35.995 16.217 1.00 29.22 63 TRP B O 1
ATOM 1350 N N . VAL B 1 84 ? 23.774 -38.196 16.470 1.00 28.21 64 VAL B N 1
ATOM 1351 C CA . VAL B 1 84 ? 23.591 -38.507 15.056 1.00 27.90 64 VAL B CA 1
ATOM 1352 C C . VAL B 1 84 ? 22.905 -39.866 14.963 1.00 38.49 64 VAL B C 1
ATOM 1353 O O . VAL B 1 84 ? 23.117 -40.719 15.818 1.00 37.26 64 VAL B O 1
ATOM 1357 N N . THR B 1 85 ? 22.061 -40.063 13.952 1.00 31.42 65 THR B N 1
ATOM 1358 C CA . THR B 1 85 ? 21.437 -41.369 13.737 1.00 27.42 65 THR B CA 1
ATOM 1359 C C . THR B 1 85 ? 22.105 -42.079 12.556 1.00 34.45 65 THR B C 1
ATOM 1360 O O . THR B 1 85 ? 22.268 -41.495 11.480 1.00 32.14 65 THR B O 1
ATOM 1364 N N . ILE B 1 86 ? 22.520 -43.325 12.789 1.00 29.40 66 ILE B N 1
ATOM 1365 C CA . ILE B 1 86 ? 23.135 -44.170 11.769 1.00 32.83 66 ILE B CA 1
ATOM 1366 C C . ILE B 1 86 ? 22.408 -45.512 11.695 1.00 44.72 66 ILE B C 1
ATOM 1367 O O . ILE B 1 86 ? 22.378 -46.268 12.671 1.00 40.95 66 ILE B O 1
ATOM 1372 N N . ASN B 1 87 ? 21.817 -45.801 10.541 1.00 33.35 67 ASN B N 1
ATOM 1373 C CA . ASN B 1 87 ? 21.198 -47.098 10.314 1.00 33.29 67 ASN B CA 1
ATOM 1374 C C . ASN B 1 87 ? 20.184 -47.399 11.411 1.00 42.40 67 ASN B C 1
ATOM 1375 O O . ASN B 1 87 ? 20.159 -48.498 11.970 1.00 46.00 67 ASN B O 1
ATOM 1380 N N . GLY B 1 88 ? 19.362 -46.409 11.733 1.00 48.45 68 GLY B N 1
ATOM 1381 C CA . GLY B 1 88 ? 18.275 -46.606 12.675 1.00 48.11 68 GLY B CA 1
ATOM 1382 C C . GLY B 1 88 ? 18.653 -46.608 14.146 1.00 62.52 68 GLY B C 1
ATOM 1383 O O . GLY B 1 88 ? 17.796 -46.837 14.995 1.00 48.39 68 GLY B O 1
ATOM 1384 N N . GLU B 1 89 ? 19.921 -46.361 14.460 1.00 41.48 69 GLU B N 1
ATOM 1385 C CA . GLU B 1 89 ? 20.354 -46.294 15.854 1.00 39.08 69 GLU B CA 1
ATOM 1386 C C . GLU B 1 89 ? 20.871 -44.897 16.163 1.00 44.45 69 GLU B C 1
ATOM 1387 O O . GLU B 1 89 ? 21.536 -44.278 15.334 1.00 38.12 69 GLU B O 1
ATOM 1393 N N . ARG B 1 90 ? 20.582 -44.397 17.359 1.00 37.11 70 ARG B N 1
ATOM 1394 C CA . ARG B 1 90 ? 21.075 -43.091 17.749 1.00 28.32 70 ARG B CA 1
ATOM 1395 C C . ARG B 1 90 ? 22.406 -43.240 18.477 1.00 40.15 70 ARG B C 1
ATOM 1396 O O . ARG B 1 90 ? 22.554 -44.115 19.321 1.00 37.93 70 ARG B O 1
ATOM 1404 N N . TYR B 1 91 ? 23.383 -42.407 18.124 1.00 26.06 71 TYR B N 1
ATOM 1405 C CA . TYR B 1 91 ? 24.687 -42.429 18.788 1.00 33.32 71 TYR B CA 1
ATOM 1406 C C . TYR B 1 91 ? 25.014 -41.070 19.398 1.00 38.78 71 TYR B C 1
ATOM 1407 O O . TYR B 1 91 ? 24.742 -40.032 18.808 1.00 33.73 71 TYR B O 1
ATOM 1416 N N . ALA B 1 92 ? 25.604 -41.095 20.586 1.00 28.08 72 ALA B N 1
ATOM 1417 C CA . ALA B 1 92 ? 25.960 -39.882 21.299 1.00 28.16 72 ALA B CA 1
ATOM 1418 C C . ALA B 1 92 ? 27.469 -39.837 21.413 1.00 27.59 72 ALA B C 1
ATOM 1419 O O . ALA B 1 92 ? 28.075 -40.785 21.904 1.00 29.91 72 ALA B O 1
ATOM 1421 N N . PHE B 1 93 ? 28.074 -38.748 20.944 1.00 25.25 73 PHE B N 1
ATOM 1422 C CA . PHE B 1 93 ? 29.515 -38.576 21.023 1.00 24.34 73 PHE B CA 1
ATOM 1423 C C . PHE B 1 93 ? 29.841 -37.465 21.999 1.00 29.46 73 PHE B C 1
ATOM 1424 O O . PHE B 1 93 ? 29.224 -36.402 21.970 1.00 26.78 73 PHE B O 1
ATOM 1432 N N . SER B 1 94 ? 30.826 -37.702 22.853 1.00 22.10 74 SER B N 1
ATOM 1433 C CA . SER B 1 94 ? 31.229 -36.696 23.817 1.00 20.59 74 SER B CA 1
ATOM 1434 C C . SER B 1 94 ? 32.675 -36.939 24.216 1.00 28.50 74 SER B C 1
ATOM 1435 O O . SER B 1 94 ? 33.242 -37.985 23.916 1.00 33.26 74 SER B O 1
ATOM 1438 N N . TYR B 1 95 ? 33.268 -35.974 24.900 1.00 26.44 75 TYR B N 1
ATOM 1439 C CA . TYR B 1 95 ? 34.622 -36.131 25.394 1.00 25.44 75 TYR B CA 1
ATOM 1440 C C . TYR B 1 95 ? 34.586 -36.411 26.893 1.00 32.30 75 TYR B C 1
ATOM 1441 O O . TYR B 1 95 ? 33.956 -35.673 27.642 1.00 30.10 75 TYR B O 1
ATOM 1450 N N . ASN B 1 96 ? 35.252 -37.481 27.308 1.00 30.83 76 ASN B N 1
ATOM 1451 C CA . ASN B 1 96 ? 35.469 -37.785 28.720 1.00 28.83 76 ASN B CA 1
ATOM 1452 C C . ASN B 1 96 ? 36.792 -37.165 29.176 1.00 30.87 76 ASN B C 1
ATOM 1453 O O . ASN B 1 96 ? 37.870 -37.594 28.753 1.00 32.27 76 ASN B O 1
ATOM 1458 N N . HIS B 1 97 ? 36.718 -36.141 30.016 1.00 29.84 77 HIS B N 1
ATOM 1459 C CA . HIS B 1 97 ? 37.922 -35.395 30.378 1.00 36.07 77 HIS B CA 1
ATOM 1460 C C . HIS B 1 97 ? 38.792 -36.107 31.414 1.00 38.47 77 HIS B C 1
ATOM 1461 O O . HIS B 1 97 ? 39.931 -35.705 31.652 1.00 36.66 77 HIS B O 1
ATOM 1468 N N . SER B 1 98 ? 38.266 -37.170 32.014 1.00 31.10 78 SER B N 1
ATOM 1469 C CA . SER B 1 98 ? 39.050 -37.982 32.941 1.00 29.27 78 SER B CA 1
ATOM 1470 C C . SER B 1 98 ? 39.837 -39.091 32.233 1.00 35.40 78 SER B C 1
ATOM 1471 O O . SER B 1 98 ? 41.008 -39.315 32.517 1.00 36.76 78 SER B O 1
ATOM 1474 N N . SER B 1 99 ? 39.177 -39.807 31.335 1.00 32.07 79 SER B N 1
ATOM 1475 C CA . SER B 1 99 ? 39.839 -40.854 30.567 1.00 33.25 79 SER B CA 1
ATOM 1476 C C . SER B 1 99 ? 40.566 -40.262 29.367 1.00 29.22 79 SER B C 1
ATOM 1477 O O . SER B 1 99 ? 41.384 -40.937 28.741 1.00 38.35 79 SER B O 1
ATOM 1480 N N . GLU B 1 100 ? 40.240 -39.014 29.038 1.00 31.18 80 GLU B N 1
ATOM 1481 C CA . GLU B 1 100 ? 40.790 -38.325 27.858 1.00 36.50 80 GLU B CA 1
ATOM 1482 C C . GLU B 1 100 ? 40.457 -39.044 26.553 1.00 44.34 80 GLU B C 1
ATOM 1483 O O . GLU B 1 100 ? 41.274 -39.113 25.636 1.00 40.83 80 GLU B O 1
ATOM 1489 N N . LYS B 1 101 ? 39.241 -39.561 26.477 1.00 31.36 81 LYS B N 1
ATOM 1490 C CA . LYS B 1 101 ? 38.771 -40.253 25.292 1.00 28.98 81 LYS B CA 1
ATOM 1491 C C . LYS B 1 101 ? 37.470 -39.661 24.774 1.00 36.89 81 LYS B C 1
ATOM 1492 O O . LYS B 1 101 ? 36.689 -39.093 25.536 1.00 31.20 81 LYS B O 1
ATOM 1498 N N . ILE B 1 102 ? 37.257 -39.767 23.463 1.00 29.96 82 ILE B N 1
ATOM 1499 C CA . ILE B 1 102 ? 35.957 -39.466 22.889 1.00 29.33 82 ILE B CA 1
ATOM 1500 C C . ILE B 1 102 ? 35.122 -40.727 23.010 1.00 37.08 82 ILE B C 1
ATOM 1501 O O . ILE B 1 102 ? 35.516 -41.793 22.543 1.00 32.27 82 ILE B O 1
ATOM 1506 N N . GLU B 1 103 ? 33.976 -40.614 23.670 1.00 24.33 83 GLU B N 1
ATOM 1507 C CA . GLU B 1 103 ? 33.117 -41.760 23.880 1.00 25.25 83 GLU B CA 1
ATOM 1508 C C . GLU B 1 103 ? 32.018 -41.793 22.851 1.00 26.67 83 GLU B C 1
ATOM 1509 O O . GLU B 1 103 ? 31.488 -40.750 22.482 1.00 29.41 83 GLU B O 1
ATOM 1515 N N . MET B 1 104 ? 31.674 -43.004 22.411 1.00 26.60 84 MET B N 1
ATOM 1516 C CA . MET B 1 104 ? 30.549 -43.227 21.518 1.00 30.77 84 MET B CA 1
ATOM 1517 C C . MET B 1 104 ? 29.543 -44.132 22.216 1.00 33.38 84 MET B C 1
ATOM 1518 O O . MET B 1 104 ? 29.857 -45.277 22.529 1.00 34.34 84 MET B O 1
ATOM 1523 N N . ARG B 1 105 ? 28.339 -43.621 22.464 1.00 26.64 85 ARG B N 1
ATOM 1524 C CA . ARG B 1 105 ? 27.314 -44.386 23.176 1.00 31.98 85 ARG B CA 1
ATOM 1525 C C . ARG B 1 105 ? 26.085 -44.589 22.322 1.00 42.91 85 ARG B C 1
ATOM 1526 O O . ARG B 1 105 ? 25.679 -43.704 21.583 1.00 38.64 85 ARG B O 1
ATOM 1534 N N . LYS B 1 106 ? 25.481 -45.761 22.448 1.00 40.48 86 LYS B N 1
ATOM 1535 C CA . LYS B 1 106 ? 24.367 -46.140 21.594 1.00 56.13 86 LYS B CA 1
ATOM 1536 C C . LYS B 1 106 ? 23.102 -46.210 22.420 1.00 66.27 86 LYS B C 1
ATOM 1537 O O . LYS B 1 106 ? 23.130 -46.674 23.555 1.00 54.91 86 LYS B O 1
ATOM 1543 N N . GLY B 1 107 ? 21.998 -45.746 21.846 1.00 83.64 87 GLY B N 1
ATOM 1544 C CA . GLY B 1 107 ? 20.727 -45.702 22.544 1.00 92.76 87 GLY B CA 1
ATOM 1545 C C . GLY B 1 107 ? 20.416 -44.296 23.014 1.00 96.04 87 GLY B C 1
ATOM 1546 O O . GLY B 1 107 ? 21.227 -43.387 22.835 1.00 92.98 87 GLY B O 1
ATOM 1547 N N . ASN B 1 112 ? 25.554 -46.773 27.787 1.00 80.47 92 ASN B N 1
ATOM 1548 C CA . ASN B 1 112 ? 26.883 -47.354 27.959 1.00 80.07 92 ASN B CA 1
ATOM 1549 C C . ASN B 1 112 ? 27.708 -47.220 26.680 1.00 58.42 92 ASN B C 1
ATOM 1550 O O . ASN B 1 112 ? 27.153 -47.214 25.579 1.00 45.85 92 ASN B O 1
ATOM 1555 N N . THR B 1 113 ? 29.028 -47.112 26.825 1.00 45.96 93 THR B N 1
ATOM 1556 C CA . THR B 1 113 ? 29.884 -46.836 25.671 1.00 49.47 93 THR B CA 1
ATOM 1557 C C . THR B 1 113 ? 30.183 -48.113 24.907 1.00 48.12 93 THR B C 1
ATOM 1558 O O . THR B 1 113 ? 30.479 -49.156 25.489 1.00 44.64 93 THR B O 1
ATOM 1562 N N . ILE B 1 114 ? 30.080 -48.025 23.591 1.00 38.81 94 ILE B N 1
ATOM 1563 C CA . ILE B 1 114 ? 30.413 -49.145 22.729 1.00 51.95 94 ILE B CA 1
ATOM 1564 C C . ILE B 1 114 ? 31.813 -48.959 22.143 1.00 40.52 94 ILE B C 1
ATOM 1565 O O . ILE B 1 114 ? 32.455 -49.932 21.749 1.00 41.57 94 ILE B O 1
ATOM 1570 N N . HIS B 1 115 ? 32.288 -47.714 22.086 1.00 36.93 95 HIS B N 1
ATOM 1571 C CA . HIS B 1 115 ? 33.647 -47.450 21.615 1.00 41.85 95 HIS B CA 1
ATOM 1572 C C . HIS B 1 115 ? 34.240 -46.202 22.244 1.00 41.57 95 HIS B C 1
ATOM 1573 O O . HIS B 1 115 ? 33.540 -45.228 22.491 1.00 36.40 95 HIS B O 1
ATOM 1580 N N . GLU B 1 116 ? 35.545 -46.233 22.487 1.00 34.04 96 GLU B N 1
ATOM 1581 C CA . GLU B 1 116 ? 36.277 -45.046 22.906 1.00 38.67 96 GLU B CA 1
ATOM 1582 C C . GLU B 1 116 ? 37.354 -44.756 21.871 1.00 37.14 96 GLU B C 1
ATOM 1583 O O . GLU B 1 116 ? 37.959 -45.682 21.325 1.00 40.73 96 GLU B O 1
ATOM 1589 N N . PHE B 1 117 ? 37.612 -43.481 21.614 1.00 27.87 97 PHE B N 1
ATOM 1590 C CA . PHE B 1 117 ? 38.569 -43.093 20.579 1.00 28.01 97 PHE B CA 1
ATOM 1591 C C . PHE B 1 117 ? 39.591 -42.111 21.122 1.00 36.61 97 PHE B C 1
ATOM 1592 O O . PHE B 1 117 ? 39.262 -41.259 21.935 1.00 35.03 97 PHE B O 1
ATOM 1600 N N . ASP B 1 118 ? 40.836 -42.222 20.673 1.00 28.50 98 ASP B N 1
ATOM 1601 C CA . ASP B 1 118 ? 41.782 -41.126 20.839 1.00 27.24 98 ASP B CA 1
ATOM 1602 C C . ASP B 1 118 ? 42.797 -41.192 19.716 1.00 36.66 98 ASP B C 1
ATOM 1603 O O . ASP B 1 118 ? 42.630 -41.961 18.769 1.00 37.10 98 ASP B O 1
ATOM 1608 N N . ASN B 1 119 ? 43.846 -40.391 19.815 1.00 34.85 99 ASN B N 1
ATOM 1609 C CA . ASN B 1 119 ? 44.821 -40.308 18.724 1.00 35.48 99 ASN B CA 1
ATOM 1610 C C . ASN B 1 119 ? 45.465 -41.659 18.450 1.00 48.05 99 ASN B C 1
ATOM 1611 O O . ASN B 1 119 ? 45.941 -41.927 17.340 1.00 52.29 99 ASN B O 1
ATOM 1616 N N . SER B 1 120 ? 45.459 -42.507 19.470 1.00 36.66 100 SER B N 1
ATOM 1617 C CA . SER B 1 120 ? 46.047 -43.842 19.397 1.00 49.19 100 SER B CA 1
ATOM 1618 C C . SER B 1 120 ? 45.246 -44.803 18.509 1.00 53.96 100 SER B C 1
ATOM 1619 O O . SER B 1 120 ? 45.773 -45.803 18.027 1.00 55.50 100 SER B O 1
ATOM 1622 N N . THR B 1 121 ? 43.965 -44.507 18.325 1.00 43.30 101 THR B N 1
ATOM 1623 C CA . THR B 1 121 ? 43.066 -45.352 17.545 1.00 36.57 101 THR B CA 1
ATOM 1624 C C . THR B 1 121 ? 43.500 -45.452 16.073 1.00 29.39 101 THR B C 1
ATOM 1625 O O . THR B 1 121 ? 43.476 -44.459 15.335 1.00 34.49 101 THR B O 1
ATOM 1629 N N . PRO B 1 122 ? 43.870 -46.660 15.633 1.00 34.67 102 PRO B N 1
ATOM 1630 C CA . PRO B 1 122 ? 44.296 -46.798 14.232 1.00 33.02 102 PRO B CA 1
ATOM 1631 C C . PRO B 1 122 ? 43.144 -46.469 13.286 1.00 34.24 102 PRO B C 1
ATOM 1632 O O . PRO B 1 122 ? 42.020 -46.881 13.548 1.00 33.55 102 PRO B O 1
ATOM 1636 N N . LEU B 1 123 ? 43.408 -45.755 12.196 1.00 37.65 103 LEU B N 1
ATOM 1637 C CA . LEU B 1 123 ? 42.328 -45.401 11.281 1.00 34.41 103 LEU B CA 1
ATOM 1638 C C . LEU B 1 123 ? 41.653 -46.630 10.714 1.00 38.30 103 LEU B C 1
ATOM 1639 O O . LEU B 1 123 ? 40.479 -46.580 10.373 1.00 31.71 103 LEU B O 1
ATOM 1644 N N . SER B 1 124 ? 42.397 -47.728 10.595 1.00 33.62 104 SER B N 1
ATOM 1645 C CA . SER B 1 124 ? 41.840 -48.952 10.052 1.00 33.24 104 SER B CA 1
ATOM 1646 C C . SER B 1 124 ? 40.706 -49.446 10.939 1.00 36.36 104 SER B C 1
ATOM 1647 O O . SER B 1 124 ? 39.659 -49.863 10.452 1.00 37.79 104 SER B O 1
ATOM 1650 N N . LYS B 1 125 ? 40.933 -49.401 12.245 1.00 37.23 105 LYS B N 1
ATOM 1651 C CA . LYS B 1 125 ? 39.933 -49.827 13.227 1.00 38.00 105 LYS B CA 1
ATOM 1652 C C . LYS B 1 125 ? 38.704 -48.920 13.204 1.00 31.93 105 LYS B C 1
ATOM 1653 O O . LYS B 1 125 ? 37.568 -49.385 13.295 1.00 39.55 105 LYS B O 1
ATOM 1659 N N . LEU B 1 126 ? 38.943 -47.618 13.102 1.00 32.46 106 LEU B N 1
ATOM 1660 C CA . LEU B 1 126 ? 37.863 -46.655 12.969 1.00 26.91 106 LEU B CA 1
ATOM 1661 C C . LEU B 1 126 ? 37.036 -46.914 11.705 1.00 35.16 106 LEU B C 1
ATOM 1662 O O . LEU B 1 126 ? 35.816 -46.904 11.755 1.00 30.66 106 LEU B O 1
ATOM 1667 N N . VAL B 1 127 ? 37.677 -47.149 10.564 1.00 30.56 107 VAL B N 1
ATOM 1668 C CA . VAL B 1 127 ? 36.897 -47.456 9.370 1.00 29.06 107 VAL B CA 1
ATOM 1669 C C . VAL B 1 127 ? 36.071 -48.715 9.600 1.00 35.12 107 VAL B C 1
ATOM 1670 O O . VAL B 1 127 ? 34.891 -48.771 9.260 1.00 37.93 107 VAL B O 1
ATOM 1674 N N . GLU B 1 128 ? 36.707 -49.726 10.180 1.00 35.65 108 GLU B N 1
ATOM 1675 C CA . GLU B 1 128 ? 36.061 -51.006 10.430 1.00 37.31 108 GLU B CA 1
ATOM 1676 C C . GLU B 1 128 ? 34.811 -50.802 11.280 1.00 40.84 108 GLU B C 1
ATOM 1677 O O . GLU B 1 128 ? 33.746 -51.335 10.971 1.00 40.87 108 GLU B O 1
ATOM 1683 N N . ILE B 1 129 ? 34.931 -50.002 12.335 1.00 35.01 109 ILE B N 1
ATOM 1684 C CA . ILE B 1 129 ? 33.807 -49.773 13.242 1.00 33.74 109 ILE B CA 1
ATOM 1685 C C . ILE B 1 129 ? 32.647 -49.129 12.492 1.00 39.89 109 ILE B C 1
ATOM 1686 O O . ILE B 1 129 ? 31.518 -49.611 12.546 1.00 38.14 109 ILE B O 1
ATOM 1691 N N . PHE B 1 130 ? 32.928 -48.051 11.774 1.00 30.79 110 PHE B N 1
ATOM 1692 C CA . PHE B 1 130 ? 31.872 -47.326 11.080 1.00 30.86 110 PHE B CA 1
ATOM 1693 C C . PHE B 1 130 ? 31.292 -48.064 9.884 1.00 34.09 110 PHE B C 1
ATOM 1694 O O . PHE B 1 130 ? 30.095 -47.993 9.631 1.00 35.87 110 PHE B O 1
ATOM 1702 N N . LYS B 1 131 ? 32.131 -48.787 9.152 1.00 37.81 111 LYS B N 1
ATOM 1703 C CA . LYS B 1 131 ? 31.643 -49.568 8.029 1.00 40.78 111 LYS B CA 1
ATOM 1704 C C . LYS B 1 131 ? 30.628 -50.619 8.501 1.00 45.86 111 LYS B C 1
ATOM 1705 O O . LYS B 1 131 ? 29.685 -50.945 7.785 1.00 48.78 111 LYS B O 1
ATOM 1711 N N . GLY B 1 132 ? 30.812 -51.125 9.718 1.00 42.15 112 GLY B N 1
ATOM 1712 C CA . GLY B 1 132 ? 29.941 -52.148 10.265 1.00 52.40 112 GLY B CA 1
ATOM 1713 C C . GLY B 1 132 ? 28.651 -51.664 10.916 1.00 48.09 112 GLY B C 1
ATOM 1714 O O . GLY B 1 132 ? 27.800 -52.480 11.270 1.00 51.11 112 GLY B O 1
ATOM 1715 N N . LEU B 1 133 ? 28.502 -50.350 11.078 1.00 41.60 113 LEU B N 1
ATOM 1716 C CA . LEU B 1 133 ? 27.348 -49.784 11.777 1.00 53.31 113 LEU B CA 1
ATOM 1717 C C . LEU B 1 133 ? 26.056 -49.978 10.997 1.00 48.09 113 LEU B C 1
ATOM 1718 O O . LEU B 1 133 ? 24.975 -50.017 11.584 1.00 53.40 113 LEU B O 1
ATOM 1724 N N . ALA C 1 22 ? 6.375 -20.187 54.300 1.00 62.46 2 ALA C N 1
ATOM 1725 C CA . ALA C 1 22 ? 6.623 -19.235 53.227 1.00 73.57 2 ALA C CA 1
ATOM 1726 C C . ALA C 1 22 ? 6.761 -19.942 51.877 1.00 67.24 2 ALA C C 1
ATOM 1727 O O . ALA C 1 22 ? 7.211 -21.086 51.805 1.00 75.68 2 ALA C O 1
ATOM 1729 N N . LEU C 1 23 ? 6.372 -19.248 50.812 1.00 55.73 3 LEU C N 1
ATOM 1730 C CA . LEU C 1 23 ? 6.453 -19.787 49.454 1.00 48.99 3 LEU C CA 1
ATOM 1731 C C . LEU C 1 23 ? 7.849 -19.674 48.867 1.00 45.78 3 LEU C C 1
ATOM 1732 O O . LEU C 1 23 ? 8.388 -18.572 48.738 1.00 53.59 3 LEU C O 1
ATOM 1737 N N . THR C 1 24 ? 8.418 -20.804 48.464 1.00 49.10 4 THR C N 1
ATOM 1738 C CA . THR C 1 24 ? 9.683 -20.791 47.732 1.00 60.14 4 THR C CA 1
ATOM 1739 C C . THR C 1 24 ? 9.436 -20.807 46.213 1.00 47.70 4 THR C C 1
ATOM 1740 O O . THR C 1 24 ? 8.864 -21.750 45.675 1.00 51.33 4 THR C O 1
ATOM 1744 N N . VAL C 1 25 ? 9.859 -19.755 45.526 1.00 44.62 5 VAL C N 1
ATOM 1745 C CA . VAL C 1 25 ? 9.717 -19.700 44.071 1.00 52.08 5 VAL C CA 1
ATOM 1746 C C . VAL C 1 25 ? 10.801 -20.549 43.416 1.00 45.77 5 VAL C C 1
ATOM 1747 O O . VAL C 1 25 ? 11.881 -20.052 43.100 1.00 52.00 5 VAL C O 1
ATOM 1751 N N . LYS C 1 26 ? 10.490 -21.826 43.210 1.00 40.79 6 LYS C N 1
ATOM 1752 C CA . LYS C 1 26 ? 11.482 -22.835 42.832 1.00 40.50 6 LYS C CA 1
ATOM 1753 C C . LYS C 1 26 ? 11.584 -23.071 41.330 1.00 60.31 6 LYS C C 1
ATOM 1754 O O . LYS C 1 26 ? 12.537 -23.695 40.868 1.00 53.24 6 LYS C O 1
ATOM 1760 N N . ASP C 1 27 ? 10.588 -22.621 40.577 1.00 39.55 7 ASP C N 1
ATOM 1761 C CA . ASP C 1 27 ? 10.583 -22.831 39.134 1.00 45.77 7 ASP C CA 1
ATOM 1762 C C . ASP C 1 27 ? 9.681 -21.828 38.410 1.00 54.84 7 ASP C C 1
ATOM 1763 O O . ASP C 1 27 ? 8.940 -21.070 39.038 1.00 38.56 7 ASP C O 1
ATOM 1768 N N . VAL C 1 28 ? 9.756 -21.826 37.084 1.00 38.34 8 VAL C N 1
ATOM 1769 C CA . VAL C 1 28 ? 9.077 -20.812 36.282 1.00 37.03 8 VAL C CA 1
ATOM 1770 C C . VAL C 1 28 ? 7.556 -20.913 36.418 1.00 33.76 8 VAL C C 1
ATOM 1771 O O . VAL C 1 28 ? 6.858 -19.903 36.374 1.00 37.87 8 VAL C O 1
ATOM 1775 N N . ASN C 1 29 ? 7.050 -22.126 36.617 1.00 34.63 9 ASN C N 1
ATOM 1776 C CA . ASN C 1 29 ? 5.623 -22.336 36.815 1.00 43.34 9 ASN C CA 1
ATOM 1777 C C . ASN C 1 29 ? 5.097 -21.543 38.020 1.00 34.65 9 ASN C C 1
ATOM 1778 O O . ASN C 1 29 ? 4.131 -20.779 37.913 1.00 34.36 9 ASN C O 1
ATOM 1783 N N . ILE C 1 30 ? 5.748 -21.729 39.163 1.00 48.17 10 ILE C N 1
ATOM 1784 C CA . ILE C 1 30 ? 5.386 -21.031 40.395 1.00 40.78 10 ILE C CA 1
ATOM 1785 C C . ILE C 1 30 ? 5.614 -19.532 40.226 1.00 35.84 10 ILE C C 1
ATOM 1786 O O . ILE C 1 30 ? 4.867 -18.703 40.756 1.00 35.73 10 ILE C O 1
ATOM 1791 N N . LEU C 1 31 ? 6.650 -19.178 39.479 1.00 34.81 11 LEU C N 1
ATOM 1792 C CA . LEU C 1 31 ? 6.986 -17.768 39.308 1.00 32.02 11 LEU C CA 1
ATOM 1793 C C . LEU C 1 31 ? 5.868 -17.040 38.575 1.00 30.91 11 LEU C C 1
ATOM 1794 O O . LEU C 1 31 ? 5.507 -15.928 38.947 1.00 30.60 11 LEU C O 1
ATOM 1799 N N . SER C 1 32 ? 5.335 -17.656 37.521 1.00 30.34 12 SER C N 1
ATOM 1800 C CA . SER C 1 32 ? 4.261 -17.044 36.740 1.00 31.67 12 SER C CA 1
ATOM 1801 C C . SER C 1 32 ? 3.001 -16.933 37.594 1.00 37.58 12 SER C C 1
ATOM 1802 O O . SER C 1 32 ? 2.276 -15.931 37.552 1.00 30.64 12 SER C O 1
ATOM 1805 N N . GLN C 1 33 ? 2.732 -17.983 38.359 1.00 34.71 13 GLN C N 1
ATOM 1806 C CA . GLN C 1 33 ? 1.593 -17.970 39.257 1.00 35.27 13 GLN C CA 1
ATOM 1807 C C . GLN C 1 33 ? 1.739 -16.854 40.287 1.00 36.70 13 GLN C C 1
ATOM 1808 O O . GLN C 1 33 ? 0.775 -16.167 40.592 1.00 38.22 13 GLN C O 1
ATOM 1814 N N . TYR C 1 34 ? 2.946 -16.648 40.799 1.00 35.66 14 TYR C N 1
ATOM 1815 C CA . TYR C 1 34 ? 3.158 -15.602 41.792 1.00 35.67 14 TYR C CA 1
ATOM 1816 C C . TYR C 1 34 ? 2.971 -14.217 41.197 1.00 42.39 14 TYR C C 1
ATOM 1817 O O . TYR C 1 34 ? 2.324 -13.363 41.785 1.00 36.26 14 TYR C O 1
ATOM 1826 N N . ILE C 1 35 ? 3.564 -13.986 40.031 1.00 33.25 15 ILE C N 1
ATOM 1827 C CA . ILE C 1 35 ? 3.424 -12.703 39.365 1.00 32.70 15 ILE C CA 1
ATOM 1828 C C . ILE C 1 35 ? 1.954 -12.456 39.059 1.00 25.07 15 ILE C C 1
ATOM 1829 O O . ILE C 1 35 ? 1.461 -11.360 39.246 1.00 31.10 15 ILE C O 1
ATOM 1834 N N . SER C 1 36 ? 1.244 -13.485 38.617 1.00 28.62 16 SER C N 1
ATOM 1835 C CA . SER C 1 36 ? -0.180 -13.353 38.325 1.00 39.65 16 SER C CA 1
ATOM 1836 C C . SER C 1 36 ? -0.935 -12.951 39.584 1.00 40.31 16 SER C C 1
ATOM 1837 O O . SER C 1 36 ? -1.857 -12.138 39.532 1.00 33.40 16 SER C O 1
ATOM 1840 N N . GLY C 1 37 ? -0.536 -13.523 40.716 1.00 39.56 17 GLY C N 1
ATOM 1841 C CA . GLY C 1 37 ? -1.189 -13.222 41.979 1.00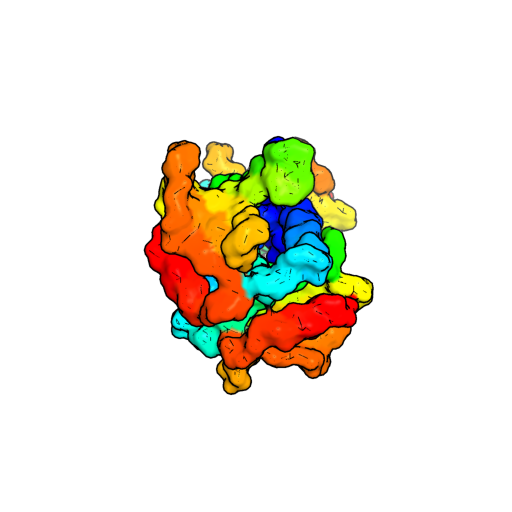 46.69 17 GLY C CA 1
ATOM 1842 C C . GLY C 1 37 ? -0.975 -11.765 42.319 1.00 48.23 17 GLY C C 1
ATOM 1843 O O . GLY C 1 37 ? -1.909 -11.066 42.704 1.00 47.39 17 GLY C O 1
ATOM 1844 N N . VAL C 1 38 ? 0.262 -11.303 42.157 1.00 29.45 18 VAL C N 1
ATOM 1845 C CA . VAL C 1 38 ? 0.601 -9.911 42.413 1.00 32.97 18 VAL C CA 1
ATOM 1846 C C . VAL C 1 38 ? -0.237 -8.987 41.543 1.00 41.14 18 VAL C C 1
ATOM 1847 O O . VAL C 1 38 ? -0.810 -8.030 42.041 1.00 33.96 18 VAL C O 1
ATOM 1851 N N . MET C 1 39 ? -0.300 -9.268 40.242 1.00 39.08 19 MET C N 1
ATOM 1852 C CA . MET C 1 39 ? -1.038 -8.414 39.312 1.00 30.72 19 MET C CA 1
ATOM 1853 C C . MET C 1 39 ? -2.540 -8.411 39.602 1.00 36.35 19 MET C C 1
ATOM 1854 O O . MET C 1 39 ? -3.187 -7.374 39.486 1.00 34.40 19 MET C O 1
ATOM 1859 N N . ALA C 1 40 ? -3.091 -9.563 39.974 1.00 36.55 20 ALA C N 1
ATOM 1860 C CA . ALA C 1 40 ? -4.511 -9.634 40.341 1.00 41.24 20 ALA C CA 1
ATOM 1861 C C . ALA C 1 40 ? -4.797 -8.769 41.568 1.00 47.18 20 ALA C C 1
ATOM 1862 O O . ALA C 1 40 ? -5.807 -8.069 41.628 1.00 47.20 20 ALA C O 1
ATOM 1864 N N . ARG C 1 41 ? -3.899 -8.807 42.542 1.00 39.79 21 ARG C N 1
ATOM 1865 C CA . ARG C 1 41 ? -4.097 -8.052 43.774 1.00 49.23 21 ARG C CA 1
ATOM 1866 C C . ARG C 1 41 ? -3.941 -6.565 43.523 1.00 39.68 21 ARG C C 1
ATOM 1867 O O . ARG C 1 41 ? -4.666 -5.750 44.089 1.00 46.61 21 ARG C O 1
ATOM 1875 N N . ALA C 1 42 ? -2.976 -6.216 42.678 1.00 35.97 22 ALA C N 1
ATOM 1876 C CA . ALA C 1 42 ? -2.685 -4.821 42.389 1.00 36.15 22 ALA C CA 1
ATOM 1877 C C . ALA C 1 42 ? -3.850 -4.183 41.638 1.00 51.31 22 ALA C C 1
ATOM 1878 O O . ALA C 1 42 ? -4.223 -3.048 41.908 1.00 57.75 22 ALA C O 1
ATOM 1880 N N . ASP C 1 43 ? -4.419 -4.916 40.691 1.00 43.09 23 ASP C N 1
ATOM 1881 C CA . ASP C 1 43 ? -5.545 -4.418 39.908 1.00 32.09 23 ASP C CA 1
ATOM 1882 C C . ASP C 1 43 ? -6.728 -4.101 40.813 1.00 54.52 23 ASP C C 1
ATOM 1883 O O . ASP C 1 43 ? -7.381 -3.066 40.678 1.00 58.82 23 ASP C O 1
ATOM 1888 N N . HIS C 1 44 ? -6.996 -5.009 41.738 1.00 36.07 24 HIS C N 1
ATOM 1889 C CA . HIS C 1 44 ? -8.179 -4.894 42.602 1.00 51.98 24 HIS C CA 1
ATOM 1890 C C . HIS C 1 44 ? -8.050 -3.857 43.713 1.00 61.73 24 HIS C C 1
ATOM 1891 O O . HIS C 1 44 ? -8.981 -3.089 43.967 1.00 53.43 24 HIS C O 1
ATOM 1898 N N . HIS C 1 45 ? -6.901 -3.850 44.382 1.00 53.18 25 HIS C N 1
ATOM 1899 C CA . HIS C 1 45 ? -6.750 -3.116 45.634 1.00 67.24 25 HIS C CA 1
ATOM 1900 C C . HIS C 1 45 ? -5.534 -2.187 45.683 1.00 62.13 25 HIS C C 1
ATOM 1901 O O . HIS C 1 45 ? -5.431 -1.362 46.578 1.00 53.41 25 HIS C O 1
ATOM 1908 N N . ALA C 1 46 ? -4.611 -2.307 44.733 1.00 57.47 26 ALA C N 1
ATOM 1909 C CA . ALA C 1 46 ? -3.448 -1.425 44.735 1.00 41.87 26 ALA C CA 1
ATOM 1910 C C . ALA C 1 46 ? -3.079 -1.004 43.326 1.00 45.17 26 ALA C C 1
ATOM 1911 O O . ALA C 1 46 ? -2.003 -1.341 42.836 1.00 40.35 26 ALA C O 1
ATOM 1913 N N . GLY C 1 47 ? -3.974 -0.261 42.682 1.00 43.83 27 GLY C N 1
ATOM 1914 C CA . GLY C 1 47 ? -3.803 0.102 41.286 1.00 48.48 27 GLY C CA 1
ATOM 1915 C C . GLY C 1 47 ? -2.594 0.976 40.997 1.00 49.17 27 GLY C C 1
ATOM 1916 O O . GLY C 1 47 ? -2.121 1.019 39.864 1.00 37.64 27 GLY C O 1
ATOM 1917 N N . ASN C 1 48 ? -2.088 1.669 42.014 1.00 42.93 28 ASN C N 1
ATOM 1918 C CA . ASN C 1 48 ? -0.992 2.616 41.832 1.00 43.62 28 ASN C CA 1
ATOM 1919 C C . ASN C 1 48 ? 0.393 1.960 41.735 1.00 33.08 28 ASN C C 1
ATOM 1920 O O . ASN C 1 48 ? 1.400 2.657 41.622 1.00 36.38 28 ASN C O 1
ATOM 1925 N N . VAL C 1 49 ? 0.449 0.633 41.796 1.00 33.92 29 VAL C N 1
ATOM 1926 C CA . VAL C 1 49 ? 1.718 -0.081 41.608 1.00 35.52 29 VAL C CA 1
ATOM 1927 C C . VAL C 1 49 ? 1.594 -1.207 40.569 1.00 39.59 29 VAL C C 1
ATOM 1928 O O . VAL C 1 49 ? 2.539 -1.972 40.357 1.00 38.17 29 VAL C O 1
ATOM 1932 N N . GLU C 1 50 ? 0.438 -1.298 39.913 1.00 34.23 30 GLU C N 1
ATOM 1933 C CA . GLU C 1 50 ? 0.179 -2.385 38.969 1.00 43.40 30 GLU C CA 1
ATOM 1934 C C . GLU C 1 50 ? 1.135 -2.374 37.770 1.00 37.31 30 GLU C C 1
ATOM 1935 O O . GLU C 1 50 ? 1.508 -3.422 37.252 1.00 43.32 30 GLU C O 1
ATOM 1941 N N . GLU C 1 51 ? 1.525 -1.193 37.318 1.00 32.14 31 GLU C N 1
ATOM 1942 C CA . GLU C 1 51 ? 2.415 -1.115 36.161 1.00 43.26 31 GLU C CA 1
ATOM 1943 C C . GLU C 1 51 ? 3.869 -1.355 36.536 1.00 51.50 31 GLU C C 1
ATOM 1944 O O . GLU C 1 51 ? 4.577 -2.116 35.870 1.00 41.32 31 GLU C O 1
ATOM 1950 N N . ILE C 1 52 ? 4.322 -0.715 37.606 1.00 28.51 32 ILE C N 1
ATOM 1951 C CA . ILE C 1 52 ? 5.720 -0.832 37.994 1.00 28.28 32 ILE C CA 1
ATOM 1952 C C . ILE C 1 52 ? 6.025 -2.262 38.427 1.00 33.57 32 ILE C C 1
ATOM 1953 O O . ILE C 1 52 ? 7.168 -2.708 38.341 1.00 32.56 32 ILE C O 1
ATOM 1958 N N . ALA C 1 53 ? 4.994 -2.995 38.848 1.00 26.10 33 ALA C N 1
ATOM 1959 C CA . ALA C 1 53 ? 5.178 -4.351 39.331 1.00 29.03 33 ALA C CA 1
ATOM 1960 C C . ALA C 1 53 ? 5.801 -5.240 38.255 1.00 32.42 33 ALA C C 1
ATOM 1961 O O . ALA C 1 53 ? 6.680 -6.037 38.557 1.00 33.53 33 ALA C O 1
ATOM 1963 N N . LEU C 1 54 ? 5.352 -5.104 37.006 1.00 26.40 34 LEU C N 1
ATOM 1964 C CA . LEU C 1 54 ? 5.903 -5.919 35.927 1.00 29.96 34 LEU C CA 1
ATOM 1965 C C . LEU C 1 54 ? 7.374 -5.621 35.708 1.00 28.84 34 LEU C C 1
ATOM 1966 O O . LEU C 1 54 ? 8.179 -6.535 35.494 1.00 30.87 34 LEU C O 1
ATOM 1971 N N . ALA C 1 55 ? 7.722 -4.338 35.737 1.00 24.67 35 ALA C N 1
ATOM 1972 C CA . ALA C 1 55 ? 9.102 -3.924 35.529 1.00 24.44 35 ALA C CA 1
ATOM 1973 C C . ALA C 1 55 ? 9.970 -4.370 36.704 1.00 33.25 35 ALA C C 1
ATOM 1974 O O . ALA C 1 55 ? 11.106 -4.790 36.516 1.00 28.34 35 ALA C O 1
ATOM 1976 N N . LEU C 1 56 ? 9.429 -4.293 37.916 1.00 27.52 36 LEU C N 1
ATOM 1977 C CA . LEU C 1 56 ? 10.132 -4.796 39.097 1.00 28.76 36 LEU C CA 1
ATOM 1978 C C . LEU C 1 56 ? 10.361 -6.286 39.007 1.00 24.77 36 LEU C C 1
ATOM 1979 O O . LEU C 1 56 ? 11.398 -6.785 39.435 1.00 29.08 36 LEU C O 1
ATOM 1984 N N . ALA C 1 57 ? 9.372 -7.008 38.489 1.00 24.41 37 ALA C N 1
ATOM 1985 C CA . ALA C 1 57 ? 9.524 -8.444 38.332 1.00 28.49 37 ALA C CA 1
ATOM 1986 C C . ALA C 1 57 ? 10.736 -8.692 37.434 1.00 31.35 37 ALA C C 1
ATOM 1987 O O . ALA C 1 57 ? 11.630 -9.465 37.780 1.00 28.85 37 ALA C O 1
ATOM 1989 N N . GLY C 1 58 ? 10.769 -8.019 36.286 1.00 28.61 38 GLY C N 1
ATOM 1990 C CA . GLY C 1 58 ? 11.885 -8.150 35.365 1.00 23.19 38 GLY C CA 1
ATOM 1991 C C . GLY C 1 58 ? 13.217 -7.816 36.017 1.00 31.17 38 GLY C C 1
ATOM 1992 O O . GLY C 1 58 ? 14.209 -8.518 35.826 1.00 30.90 38 GLY C O 1
ATOM 1993 N N . ALA C 1 59 ? 13.235 -6.742 36.798 1.00 24.11 39 ALA C N 1
ATOM 1994 C CA . ALA C 1 59 ? 14.465 -6.253 37.415 1.00 27.12 39 ALA C CA 1
ATOM 1995 C C . ALA C 1 59 ? 15.000 -7.228 38.466 1.00 30.04 39 ALA C C 1
ATOM 1996 O O . ALA C 1 59 ? 16.204 -7.435 38.582 1.00 31.64 39 ALA C O 1
ATOM 1998 N N . ILE C 1 60 ? 14.102 -7.821 39.240 1.00 39.18 40 ILE C N 1
ATOM 1999 C CA . ILE C 1 60 ? 14.498 -8.759 40.287 1.00 33.73 40 ILE C CA 1
ATOM 2000 C C . ILE C 1 60 ? 15.048 -10.047 39.671 1.00 38.89 40 ILE C C 1
ATOM 2001 O O . ILE C 1 60 ? 16.019 -10.621 40.166 1.00 37.64 40 ILE C O 1
ATOM 2006 N N . LEU C 1 61 ? 14.438 -10.489 38.578 1.00 30.10 41 LEU C N 1
ATOM 2007 C CA . LEU C 1 61 ? 14.886 -11.704 37.916 1.00 28.62 41 LEU C CA 1
ATOM 2008 C C . LEU C 1 61 ? 16.206 -11.415 37.225 1.00 35.82 41 LEU C C 1
ATOM 2009 O O . LEU C 1 61 ? 17.089 -12.267 37.150 1.00 37.36 41 LEU C O 1
ATOM 2014 N N . TRP C 1 62 ? 16.331 -10.189 36.730 1.00 34.52 42 TRP C N 1
ATOM 2015 C CA . TRP C 1 62 ? 17.551 -9.739 36.076 1.00 31.23 42 TRP C CA 1
ATOM 2016 C C . TRP C 1 62 ? 18.752 -9.895 37.007 1.00 41.49 42 TRP C C 1
ATOM 2017 O O . TRP C 1 62 ? 19.766 -10.492 36.632 1.00 38.70 42 TRP C O 1
ATOM 2028 N N . ARG C 1 63 ? 18.624 -9.401 38.235 1.00 32.44 43 ARG C N 1
ATOM 2029 C CA . ARG C 1 63 ? 19.798 -9.249 39.104 1.00 36.31 43 ARG C CA 1
ATOM 2030 C C . ARG C 1 63 ? 19.992 -10.292 40.221 1.00 36.44 43 ARG C C 1
ATOM 2031 O O . ARG C 1 63 ? 21.014 -10.255 40.910 1.00 38.25 43 ARG C O 1
ATOM 2039 N N . LYS C 1 64 ? 19.047 -11.211 40.410 1.00 39.18 44 LYS C N 1
ATOM 2040 C CA . LYS C 1 64 ? 19.134 -12.161 41.533 1.00 44.16 44 LYS C CA 1
ATOM 2041 C C . LYS C 1 64 ? 20.300 -13.146 41.417 1.00 42.65 44 LYS C C 1
ATOM 2042 O O . LYS C 1 64 ? 20.689 -13.533 40.318 1.00 48.09 44 LYS C O 1
ATOM 2048 N N . ASP C 1 65 ? 20.847 -13.530 42.572 1.00 37.81 45 ASP C N 1
ATOM 2049 C CA . ASP C 1 65 ? 21.797 -14.636 42.698 1.00 36.73 45 ASP C CA 1
ATOM 2050 C C . ASP C 1 65 ? 21.032 -15.919 42.483 1.00 42.86 45 ASP C C 1
ATOM 2051 O O . ASP C 1 65 ? 19.849 -15.881 42.162 1.00 47.05 45 ASP C O 1
ATOM 2056 N N . ASP C 1 66 ? 21.696 -17.052 42.691 1.00 50.52 46 ASP C N 1
ATOM 2057 C CA . ASP C 1 66 ? 21.085 -18.359 42.459 1.00 64.06 46 ASP C CA 1
ATOM 2058 C C . ASP C 1 66 ? 20.087 -18.746 43.542 1.00 68.41 46 ASP C C 1
ATOM 2059 O O . ASP C 1 66 ? 19.265 -19.640 43.342 1.00 64.25 46 ASP C O 1
ATOM 2064 N N . THR C 1 67 ? 20.163 -18.087 44.694 1.00 49.70 47 THR C N 1
ATOM 2065 C CA . THR C 1 67 ? 19.242 -18.383 45.777 1.00 61.97 47 THR C CA 1
ATOM 2066 C C . THR C 1 67 ? 17.812 -18.157 45.310 1.00 54.32 47 THR C C 1
ATOM 2067 O O . THR C 1 67 ? 17.527 -17.205 44.579 1.00 48.67 47 THR C O 1
ATOM 2071 N N . ASN C 1 68 ? 16.916 -19.044 45.726 1.00 49.71 48 ASN C N 1
ATOM 2072 C CA . ASN C 1 68 ? 15.515 -18.934 45.361 1.00 46.71 48 ASN C CA 1
ATOM 2073 C C . ASN C 1 68 ? 14.856 -17.734 46.006 1.00 51.86 48 ASN C C 1
ATOM 2074 O O . ASN C 1 68 ? 15.203 -17.334 47.117 1.00 52.28 48 ASN C O 1
ATOM 2079 N N . ILE C 1 69 ? 13.894 -17.172 45.291 1.00 40.94 49 ILE C N 1
ATOM 2080 C CA . ILE C 1 69 ? 13.053 -16.123 45.824 1.00 41.51 49 ILE C CA 1
ATOM 2081 C C . ILE C 1 69 ? 12.126 -16.764 46.848 1.00 50.01 49 ILE C C 1
ATOM 2082 O O . ILE C 1 69 ? 11.683 -17.896 46.660 1.00 47.97 49 ILE C O 1
ATOM 2087 N N . LYS C 1 70 ? 11.855 -16.059 47.942 1.00 43.44 50 LYS C N 1
ATOM 2088 C CA . LYS C 1 70 ? 10.955 -16.569 48.957 1.00 60.17 50 LYS C CA 1
ATOM 2089 C C . LYS C 1 70 ? 9.971 -15.469 49.339 1.00 67.05 50 LYS C C 1
ATOM 2090 O O . LYS C 1 70 ? 10.350 -14.312 49.489 1.00 48.59 50 LYS C O 1
ATOM 2096 N N . VAL C 1 71 ? 8.701 -15.825 49.473 1.00 42.17 51 VAL C N 1
ATOM 2097 C CA . VAL C 1 71 ? 7.699 -14.872 49.931 1.00 60.25 51 VAL C CA 1
ATOM 2098 C C . VAL C 1 71 ? 7.184 -15.371 51.268 1.00 60.57 51 VAL C C 1
ATOM 2099 O O . VAL C 1 71 ? 6.737 -16.512 51.380 1.00 56.38 51 VAL C O 1
ATOM 2103 N N . MET C 1 72 ? 7.259 -14.517 52.279 1.00 48.00 52 MET C N 1
ATOM 2104 C CA . MET C 1 72 ? 7.003 -14.935 53.650 1.00 56.00 52 MET C CA 1
ATOM 2105 C C . MET C 1 72 ? 5.873 -14.132 54.276 1.00 76.73 52 MET C C 1
ATOM 2106 O O . MET C 1 72 ? 5.528 -13.059 53.790 1.00 61.37 52 MET C O 1
ATOM 2111 N N . ALA C 1 73 ? 5.306 -14.652 55.361 1.00 90.47 53 ALA C N 1
ATOM 2112 C CA . ALA C 1 73 ? 4.264 -13.944 56.096 1.00 99.48 53 ALA C CA 1
ATOM 2113 C C . ALA C 1 73 ? 4.413 -14.185 57.593 1.00 113.39 53 ALA C C 1
ATOM 2114 O O . ALA C 1 73 ? 5.230 -13.545 58.255 1.00 119.92 53 ALA C O 1
ATOM 2116 N N . LYS C 1 79 ? 1.148 -8.337 56.263 1.00 81.14 59 LYS C N 1
ATOM 2117 C CA . LYS C 1 79 ? 1.566 -8.209 54.868 1.00 90.43 59 LYS C CA 1
ATOM 2118 C C . LYS C 1 79 ? 2.725 -9.141 54.530 1.00 76.94 59 LYS C C 1
ATOM 2119 O O . LYS C 1 79 ? 3.621 -9.356 55.345 1.00 74.33 59 LYS C O 1
ATOM 2125 N N . ASN C 1 80 ? 2.704 -9.683 53.316 1.00 71.09 60 ASN C N 1
ATOM 2126 C CA . ASN C 1 80 ? 3.776 -10.551 52.839 1.00 65.22 60 ASN C CA 1
ATOM 2127 C C . ASN C 1 80 ? 5.049 -9.771 52.535 1.00 60.88 60 ASN C C 1
ATOM 2128 O O . ASN C 1 80 ? 4.995 -8.594 52.182 1.00 53.71 60 ASN C O 1
ATOM 2133 N N . VAL C 1 81 ? 6.194 -10.433 52.669 1.00 52.78 61 VAL C N 1
ATOM 2134 C CA . VAL C 1 81 ? 7.467 -9.849 52.262 1.00 41.73 61 VAL C CA 1
ATOM 2135 C C . VAL C 1 81 ? 8.183 -10.770 51.265 1.00 36.28 61 VAL C C 1
ATOM 2136 O O . VAL C 1 81 ? 8.329 -11.960 51.509 1.00 51.37 61 VAL C O 1
ATOM 2140 N N . LEU C 1 82 ? 8.632 -10.214 50.146 1.00 43.76 62 LEU C N 1
ATOM 2141 C CA . LEU C 1 82 ? 9.398 -10.986 49.166 1.00 37.17 62 LEU C CA 1
ATOM 2142 C C . LEU C 1 82 ? 10.889 -10.751 49.378 1.00 43.21 62 LEU C C 1
ATOM 2143 O O . LEU C 1 82 ? 11.351 -9.611 49.363 1.00 44.58 62 LEU C O 1
ATOM 2148 N N . TRP C 1 83 ? 11.640 -11.829 49.579 1.00 50.21 63 TRP C N 1
ATOM 2149 C CA . TRP C 1 83 ? 13.088 -11.740 49.731 1.00 48.73 63 TRP C CA 1
ATOM 2150 C C . TRP C 1 83 ? 13.839 -12.242 48.501 1.00 47.89 63 TRP C C 1
ATOM 2151 O O . TRP C 1 83 ? 13.543 -13.306 47.963 1.00 48.41 63 TRP C O 1
ATOM 2162 N N . VAL C 1 84 ? 14.836 -11.476 48.089 1.00 44.47 64 VAL C N 1
ATOM 2163 C CA . VAL C 1 84 ? 15.723 -11.884 47.018 1.00 48.17 64 VAL C CA 1
ATOM 2164 C C . VAL C 1 84 ? 17.130 -11.460 47.400 1.00 49.16 64 VAL C C 1
ATOM 2165 O O . VAL C 1 84 ? 17.316 -10.476 48.109 1.00 48.92 64 VAL C O 1
ATOM 2169 N N . THR C 1 85 ? 18.120 -12.220 46.955 1.00 42.95 65 THR C N 1
ATOM 2170 C CA . THR C 1 85 ? 19.509 -11.868 47.202 1.00 49.39 65 THR C CA 1
ATOM 2171 C C . THR C 1 85 ? 20.159 -11.413 45.907 1.00 45.02 65 THR C C 1
ATOM 2172 O O . THR C 1 85 ? 20.111 -12.114 44.903 1.00 43.42 65 THR C O 1
ATOM 2176 N N . ILE C 1 86 ? 20.767 -10.235 45.945 1.00 48.78 66 ILE C N 1
ATOM 2177 C CA . ILE C 1 86 ? 21.424 -9.655 44.782 1.00 45.96 66 ILE C CA 1
ATOM 2178 C C . ILE C 1 86 ? 22.837 -9.238 45.171 1.00 58.72 66 ILE C C 1
ATOM 2179 O O . ILE C 1 86 ? 23.036 -8.571 46.182 1.00 49.37 66 ILE C O 1
ATOM 2184 N N . ASN C 1 87 ? 23.812 -9.646 44.367 1.00 57.33 67 ASN C N 1
ATOM 2185 C CA . ASN C 1 87 ? 25.217 -9.336 44.609 1.00 62.09 67 ASN C CA 1
ATOM 2186 C C . ASN C 1 87 ? 25.611 -9.420 46.086 1.00 63.16 67 ASN C C 1
ATOM 2187 O O . ASN C 1 87 ? 26.318 -8.553 46.596 1.00 62.53 67 ASN C O 1
ATOM 2192 N N . GLY C 1 88 ? 25.148 -10.462 46.770 1.00 51.51 68 GLY C N 1
ATOM 2193 C CA . GLY C 1 88 ? 25.562 -10.719 48.142 1.00 58.26 68 GLY C CA 1
ATOM 2194 C C . GLY C 1 88 ? 24.853 -9.900 49.214 1.00 73.86 68 GLY C C 1
ATOM 2195 O O . GLY C 1 88 ? 25.358 -9.763 50.330 1.00 74.66 68 GLY C O 1
ATOM 2196 N N . GLU C 1 89 ? 23.683 -9.359 48.882 1.00 69.90 69 GLU C N 1
ATOM 2197 C CA . GLU C 1 89 ? 22.880 -8.587 49.832 1.00 68.70 69 GLU C CA 1
ATOM 2198 C C . GLU C 1 89 ? 21.417 -9.010 49.750 1.00 54.05 69 GLU C C 1
ATOM 2199 O O . GLU C 1 89 ? 20.892 -9.241 48.666 1.00 51.99 69 GLU C O 1
ATOM 2205 N N . ARG C 1 90 ? 20.757 -9.101 50.898 1.00 56.31 70 ARG C N 1
ATOM 2206 C CA . ARG C 1 90 ? 19.357 -9.499 50.938 1.00 58.31 70 ARG C CA 1
ATOM 2207 C C . ARG C 1 90 ? 18.447 -8.280 50.851 1.00 58.11 70 ARG C C 1
ATOM 2208 O O . ARG C 1 90 ? 18.676 -7.284 51.528 1.00 58.10 70 ARG C O 1
ATOM 2216 N N . TYR C 1 91 ? 17.415 -8.375 50.016 1.00 53.68 71 TYR C N 1
ATOM 2217 C CA . TYR C 1 91 ? 16.489 -7.275 49.789 1.00 39.28 71 TYR C CA 1
ATOM 2218 C C . TYR C 1 91 ? 15.056 -7.731 50.039 1.00 52.66 71 TYR C C 1
ATOM 2219 O O . TYR C 1 91 ? 14.644 -8.799 49.592 1.00 53.45 71 TYR C O 1
ATOM 2228 N N . ALA C 1 92 ? 14.310 -6.923 50.783 1.00 49.24 72 ALA C N 1
ATOM 2229 C CA . ALA C 1 92 ? 12.916 -7.208 51.083 1.00 51.44 72 ALA C CA 1
ATOM 2230 C C . ALA C 1 92 ? 12.009 -6.250 50.312 1.00 53.62 72 ALA C C 1
ATOM 2231 O O . ALA C 1 92 ? 12.190 -5.037 50.365 1.00 52.30 72 ALA C O 1
ATOM 2233 N N . PHE C 1 93 ? 11.038 -6.801 49.593 1.00 50.56 73 PHE C N 1
ATOM 2234 C CA . PHE C 1 93 ? 10.034 -6.000 48.901 1.00 42.29 73 PHE C CA 1
ATOM 2235 C C . PHE C 1 93 ? 8.676 -6.249 49.545 1.00 43.17 73 PHE C C 1
ATOM 2236 O O . PHE C 1 93 ? 8.309 -7.395 49.779 1.00 43.09 73 PHE C O 1
ATOM 2244 N N . SER C 1 94 ? 7.933 -5.189 49.846 1.00 42.41 74 SER C N 1
ATOM 2245 C CA . SER C 1 94 ? 6.583 -5.354 50.381 1.00 46.41 74 SER C CA 1
ATOM 2246 C C . SER C 1 94 ? 5.720 -4.134 50.104 1.00 51.66 74 SER C C 1
ATOM 2247 O O . SER C 1 94 ? 6.226 -3.033 49.936 1.00 57.48 74 SER C O 1
ATOM 2250 N N . TYR C 1 95 ? 4.407 -4.331 50.070 1.00 47.36 75 TYR C N 1
ATOM 2251 C CA . TYR C 1 95 ? 3.494 -3.245 49.751 1.00 37.12 75 TYR C CA 1
ATOM 2252 C C . TYR C 1 95 ? 3.005 -2.498 50.988 1.00 41.42 75 TYR C C 1
ATOM 2253 O O . TYR C 1 95 ? 2.672 -3.105 52.002 1.00 54.16 75 TYR C O 1
ATOM 2262 N N . ASN C 1 96 ? 2.966 -1.172 50.882 1.00 40.79 76 ASN C N 1
ATOM 2263 C CA . ASN C 1 96 ? 2.485 -0.305 51.947 1.00 49.40 76 ASN C CA 1
ATOM 2264 C C . ASN C 1 96 ? 1.167 0.327 51.515 1.00 59.75 76 ASN C C 1
ATOM 2265 O O . ASN C 1 96 ? 1.152 1.200 50.650 1.00 49.71 76 ASN C O 1
ATOM 2270 N N . HIS C 1 97 ? 0.064 -0.122 52.108 1.00 53.36 77 HIS C N 1
ATOM 2271 C CA . HIS C 1 97 ? -1.270 0.348 51.721 1.00 51.91 77 HIS C CA 1
ATOM 2272 C C . HIS C 1 97 ? -1.471 1.841 51.974 1.00 48.04 77 HIS C C 1
ATOM 2273 O O . HIS C 1 97 ? -2.223 2.503 51.259 1.00 63.40 77 HIS C O 1
ATOM 2280 N N . SER C 1 98 ? -0.796 2.362 52.992 1.00 48.49 78 SER C N 1
ATOM 2281 C CA . SER C 1 98 ? -0.962 3.751 53.411 1.00 53.26 78 SER C CA 1
ATOM 2282 C C . SER C 1 98 ? -0.328 4.737 52.427 1.00 58.09 78 SER C C 1
ATOM 2283 O O . SER C 1 98 ? -0.919 5.767 52.104 1.00 54.41 78 SER C O 1
ATOM 2286 N N . SER C 1 99 ? 0.865 4.411 51.943 1.00 51.65 79 SER C N 1
ATOM 2287 C CA . SER C 1 99 ? 1.570 5.255 50.984 1.00 58.40 79 SER C CA 1
ATOM 2288 C C . SER C 1 99 ? 1.336 4.776 49.550 1.00 48.60 79 SER C C 1
ATOM 2289 O O . SER C 1 99 ? 1.650 5.483 48.588 1.00 42.39 79 SER C O 1
ATOM 2292 N N . GLU C 1 100 ? 0.771 3.578 49.417 1.00 41.83 80 GLU C N 1
ATOM 2293 C CA . GLU C 1 100 ? 0.591 2.921 48.114 1.00 44.90 80 GLU C CA 1
ATOM 2294 C C . GLU C 1 100 ? 1.906 2.836 47.342 1.00 42.29 80 GLU C C 1
ATOM 2295 O O . GLU C 1 100 ? 1.974 3.165 46.151 1.00 40.20 80 GLU C O 1
ATOM 2301 N N . LYS C 1 101 ? 2.944 2.382 48.037 1.00 40.46 81 LYS C N 1
ATOM 2302 C CA . LYS C 1 101 ? 4.248 2.129 47.431 1.00 36.80 81 LYS C CA 1
ATOM 2303 C C . LYS C 1 101 ? 4.649 0.689 47.647 1.00 41.71 81 LYS C C 1
ATOM 2304 O O . LYS C 1 101 ? 4.257 0.068 48.627 1.00 43.57 81 LYS C O 1
ATOM 2310 N N . ILE C 1 102 ? 5.433 0.154 46.720 1.00 33.30 82 ILE C N 1
ATOM 2311 C CA . ILE C 1 102 ? 6.213 -1.034 46.995 1.00 33.71 82 ILE C CA 1
ATOM 2312 C C . ILE C 1 102 ? 7.530 -0.565 47.585 1.00 38.56 82 ILE C C 1
ATOM 2313 O O . ILE C 1 102 ? 8.241 0.240 46.995 1.00 41.47 82 ILE C O 1
ATOM 2318 N N . GLU C 1 103 ? 7.860 -1.087 48.752 1.00 39.63 83 GLU C N 1
ATOM 2319 C CA . GLU C 1 103 ? 9.013 -0.637 49.497 1.00 37.08 83 GLU C CA 1
ATOM 2320 C C . GLU C 1 103 ? 10.135 -1.646 49.345 1.00 38.70 83 GLU C C 1
ATOM 2321 O O . GLU C 1 103 ? 9.901 -2.852 49.360 1.00 48.19 83 GLU C O 1
ATOM 2327 N N . MET C 1 104 ? 11.355 -1.138 49.223 1.00 51.91 84 MET C N 1
ATOM 2328 C CA . MET C 1 104 ? 12.535 -1.975 49.083 1.00 53.42 84 MET C CA 1
ATOM 2329 C C . MET C 1 104 ? 13.451 -1.709 50.258 1.00 49.26 84 MET C C 1
ATOM 2330 O O . MET C 1 104 ? 13.839 -0.568 50.499 1.00 49.05 84 MET C O 1
ATOM 2335 N N . ARG C 1 105 ? 13.786 -2.759 50.998 1.00 43.37 85 ARG C N 1
ATOM 2336 C CA . ARG C 1 105 ? 14.656 -2.627 52.160 1.00 48.86 85 ARG C CA 1
ATOM 2337 C C . ARG C 1 105 ? 15.875 -3.501 51.941 1.00 61.16 85 ARG C C 1
ATOM 2338 O O . ARG C 1 105 ? 15.795 -4.525 51.265 1.00 51.56 85 ARG C O 1
ATOM 2346 N N . LYS C 1 106 ? 17.007 -3.080 52.488 1.00 58.20 86 LYS C N 1
ATOM 2347 C CA . LYS C 1 106 ? 18.231 -3.846 52.356 1.00 60.28 86 LYS C CA 1
ATOM 2348 C C . LYS C 1 106 ? 18.610 -4.442 53.697 1.00 59.84 86 LYS C C 1
ATOM 2349 O O . LYS C 1 106 ? 18.919 -3.712 54.632 1.00 62.15 86 LYS C O 1
ATOM 2355 N N . GLY C 1 107 ? 18.562 -5.768 53.793 1.00 61.60 87 GLY C N 1
ATOM 2356 C CA . GLY C 1 107 ? 19.044 -6.469 54.970 1.00 76.70 87 GLY C CA 1
ATOM 2357 C C . GLY C 1 107 ? 17.931 -7.047 55.822 1.00 79.44 87 GLY C C 1
ATOM 2358 O O . GLY C 1 107 ? 17.580 -8.218 55.690 1.00 96.38 87 GLY C O 1
ATOM 2359 N N . ASN C 1 108 ? 17.383 -6.227 56.709 1.00 79.84 88 ASN C N 1
ATOM 2360 C CA . ASN C 1 108 ? 16.301 -6.666 57.581 1.00 90.26 88 ASN C CA 1
ATOM 2361 C C . ASN C 1 108 ? 15.079 -5.770 57.443 1.00 89.59 88 ASN C C 1
ATOM 2362 O O . ASN C 1 108 ? 15.193 -4.547 57.350 1.00 84.26 88 ASN C O 1
ATOM 2367 N N . ILE C 1 109 ? 13.907 -6.392 57.423 1.00 107.85 89 ILE C N 1
ATOM 2368 C CA . ILE C 1 109 ? 12.654 -5.666 57.279 1.00 109.10 89 ILE C CA 1
ATOM 2369 C C . ILE C 1 109 ? 12.468 -4.661 58.415 1.00 128.69 89 ILE C C 1
ATOM 2370 O O . ILE C 1 109 ? 11.603 -3.788 58.345 1.00 131.81 89 ILE C O 1
ATOM 2375 N N . GLN C 1 110 ? 13.290 -4.778 59.455 1.00 132.96 90 GLN C N 1
ATOM 2376 C CA . GLN C 1 110 ? 13.209 -3.883 60.605 1.00 138.60 90 GLN C CA 1
ATOM 2377 C C . GLN C 1 110 ? 14.188 -2.711 60.462 1.00 135.04 90 GLN C C 1
ATOM 2378 O O . GLN C 1 110 ? 15.084 -2.535 61.289 1.00 139.69 90 GLN C O 1
ATOM 2384 N N . GLY C 1 111 ? 14.004 -1.918 59.406 1.00 113.23 91 GLY C N 1
ATOM 2385 C CA . GLY C 1 111 ? 14.840 -0.756 59.130 1.00 102.12 91 GLY C CA 1
ATOM 2386 C C . GLY C 1 111 ? 14.220 0.148 58.070 1.00 89.53 91 GLY C C 1
ATOM 2387 O O . GLY C 1 111 ? 13.103 -0.096 57.626 1.00 80.50 91 GLY C O 1
ATOM 2388 N N . ASN C 1 112 ? 14.931 1.197 57.663 1.00 67.34 92 ASN C N 1
ATOM 2389 C CA . ASN C 1 112 ? 14.398 2.137 56.673 1.00 61.76 92 ASN C CA 1
ATOM 2390 C C . ASN C 1 112 ? 14.453 1.608 55.240 1.00 57.56 92 ASN C C 1
ATOM 2391 O O . ASN C 1 112 ? 15.334 0.824 54.893 1.00 62.38 92 ASN C O 1
ATOM 2396 N N . THR C 1 113 ? 13.505 2.049 54.416 1.00 58.69 93 THR C N 1
ATOM 2397 C CA . THR C 1 113 ? 13.502 1.708 52.999 1.00 55.13 93 THR C CA 1
ATOM 2398 C C . THR C 1 113 ? 14.637 2.444 52.299 1.00 66.13 93 THR C C 1
ATOM 2399 O O . THR C 1 113 ? 14.984 3.561 52.682 1.00 52.61 93 THR C O 1
ATOM 2403 N N . ILE C 1 114 ? 15.216 1.819 51.277 1.00 55.99 94 ILE C N 1
ATOM 2404 C CA . ILE C 1 114 ? 16.240 2.474 50.469 1.00 50.45 94 ILE C CA 1
ATOM 2405 C C . ILE C 1 114 ? 15.654 2.979 49.153 1.00 42.87 94 ILE C C 1
ATOM 2406 O O . ILE C 1 114 ? 16.174 3.919 48.562 1.00 53.77 94 ILE C O 1
ATOM 2411 N N . HIS C 1 115 ? 14.569 2.354 48.705 1.00 46.38 95 HIS C N 1
ATOM 2412 C CA . HIS C 1 115 ? 13.813 2.858 47.562 1.00 46.61 95 HIS C CA 1
ATOM 2413 C C . HIS C 1 115 ? 12.337 2.538 47.726 1.00 45.32 95 HIS C C 1
ATOM 2414 O O . HIS C 1 115 ? 11.974 1.557 48.372 1.00 47.98 95 HIS C O 1
ATOM 2421 N N . GLU C 1 116 ? 11.494 3.375 47.136 1.00 38.91 96 GLU C N 1
ATOM 2422 C CA . GLU C 1 116 ? 10.065 3.113 47.058 1.00 43.80 96 GLU C CA 1
ATOM 2423 C C . GLU C 1 116 ? 9.631 3.236 45.598 1.00 55.24 96 GLU C C 1
ATOM 2424 O O . GLU C 1 116 ? 10.060 4.150 44.896 1.00 52.67 96 GLU C O 1
ATOM 2430 N N . PHE C 1 117 ? 8.790 2.312 45.142 1.00 35.40 97 PHE C N 1
ATOM 2431 C CA . PHE C 1 117 ? 8.373 2.279 43.744 1.00 27.76 97 PHE C CA 1
ATOM 2432 C C . PHE C 1 117 ? 6.864 2.358 43.601 1.00 41.79 97 PHE C C 1
ATOM 2433 O O . PHE C 1 117 ? 6.116 1.768 44.378 1.00 32.76 97 PHE C O 1
ATOM 2441 N N . ASP C 1 118 ? 6.416 3.080 42.589 1.00 29.33 98 ASP C N 1
ATOM 2442 C CA . ASP C 1 118 ? 5.035 2.985 42.163 1.00 24.70 98 ASP C CA 1
ATOM 2443 C C . ASP C 1 118 ? 4.964 3.322 40.681 1.00 35.73 98 ASP C C 1
ATOM 2444 O O . ASP C 1 118 ? 5.989 3.387 40.003 1.00 29.95 98 ASP C O 1
ATOM 2449 N N . ASN C 1 119 ? 3.756 3.508 40.175 1.00 30.50 99 ASN C N 1
ATOM 2450 C CA . ASN C 1 119 ? 3.563 3.708 38.747 1.00 36.77 99 ASN C CA 1
ATOM 2451 C C . ASN C 1 119 ? 4.211 4.997 38.241 1.00 35.42 99 ASN C C 1
ATOM 2452 O O . ASN C 1 119 ? 4.430 5.153 37.034 1.00 35.94 99 ASN C O 1
ATOM 2457 N N . SER C 1 120 ? 4.529 5.905 39.162 1.00 30.74 100 SER C N 1
ATOM 2458 C CA . SER C 1 120 ? 5.192 7.165 38.821 1.00 27.06 100 SER C CA 1
ATOM 2459 C C . SER C 1 120 ? 6.716 7.047 38.747 1.00 33.10 100 SER C C 1
ATOM 2460 O O . SER C 1 120 ? 7.389 7.980 38.314 1.00 33.63 100 SER C O 1
ATOM 2463 N N . THR C 1 121 ? 7.264 5.928 39.202 1.00 29.03 101 THR C N 1
ATOM 2464 C CA . THR C 1 121 ? 8.704 5.723 39.135 1.00 32.75 101 THR C CA 1
ATOM 2465 C C . THR C 1 121 ? 9.124 5.610 37.663 1.00 27.20 101 THR C C 1
ATOM 2466 O O . THR C 1 121 ? 8.637 4.726 36.960 1.00 29.74 101 THR C O 1
ATOM 2470 N N . PRO C 1 122 ? 10.025 6.493 37.198 1.00 33.29 102 PRO C N 1
ATOM 2471 C CA . PRO C 1 122 ? 10.517 6.353 35.814 1.00 32.38 102 PRO C CA 1
ATOM 2472 C C . PRO C 1 122 ? 11.312 5.052 35.624 1.00 29.23 102 PRO C C 1
ATOM 2473 O O . PRO C 1 122 ? 12.114 4.686 36.477 1.00 29.63 102 PRO C O 1
ATOM 2477 N N . LEU C 1 123 ? 11.091 4.360 34.514 1.00 28.73 103 LEU C N 1
ATOM 2478 C CA . LEU C 1 123 ? 11.832 3.121 34.243 1.00 30.09 103 LEU C CA 1
ATOM 2479 C C . LEU C 1 123 ? 13.332 3.391 34.179 1.00 29.39 103 LEU C C 1
ATOM 2480 O O . LEU C 1 123 ? 14.146 2.530 34.533 1.00 30.76 103 LEU C O 1
ATOM 2485 N N . SER C 1 124 ? 13.697 4.590 33.736 1.00 29.88 104 SER C N 1
ATOM 2486 C CA . SER C 1 124 ? 15.100 4.970 33.675 1.00 36.61 104 SER C CA 1
ATOM 2487 C C . SER C 1 124 ? 15.698 4.861 35.067 1.00 38.87 104 SER C C 1
ATOM 2488 O O . SER C 1 124 ? 16.825 4.393 35.240 1.00 35.14 104 SER C O 1
ATOM 2491 N N . LYS C 1 125 ? 14.935 5.298 36.066 1.00 37.70 105 LYS C N 1
ATOM 2492 C CA . LYS C 1 125 ? 15.400 5.279 37.451 1.00 33.75 105 LYS C CA 1
ATOM 2493 C C . LYS C 1 125 ? 15.449 3.851 37.980 1.00 28.76 105 LYS C C 1
ATOM 2494 O O . LYS C 1 125 ? 16.349 3.488 38.726 1.00 36.35 105 LYS C O 1
ATOM 2500 N N . LEU C 1 126 ? 14.474 3.041 37.593 1.00 31.40 106 LEU C N 1
ATOM 2501 C CA . LEU C 1 126 ? 14.438 1.648 38.025 1.00 30.38 106 LEU C CA 1
ATOM 2502 C C . LEU C 1 126 ? 15.655 0.893 37.494 1.00 36.55 106 LEU C C 1
ATOM 2503 O O . LEU C 1 126 ? 16.297 0.134 38.213 1.00 37.02 106 LEU C O 1
ATOM 2508 N N . VAL C 1 127 ? 15.961 1.101 36.223 1.00 34.22 107 VAL C N 1
ATOM 2509 C CA . VAL C 1 127 ? 17.109 0.456 35.607 1.00 33.16 107 VAL C CA 1
ATOM 2510 C C . VAL C 1 127 ? 18.380 0.908 36.324 1.00 36.52 107 VAL C C 1
ATOM 2511 O O . VAL C 1 127 ? 19.246 0.101 36.647 1.00 36.97 107 VAL C O 1
ATOM 2515 N N . GLU C 1 128 ? 18.478 2.209 36.578 1.00 37.79 108 GLU C N 1
ATOM 2516 C CA . GLU C 1 128 ? 19.640 2.773 37.258 1.00 37.91 108 GLU C CA 1
ATOM 2517 C C . GLU C 1 128 ? 19.858 2.150 38.645 1.00 50.36 108 GLU C C 1
ATOM 2518 O O . GLU C 1 128 ? 20.978 1.777 38.998 1.00 38.81 108 GLU C O 1
ATOM 2524 N N . ILE C 1 129 ? 18.789 2.043 39.432 1.00 42.64 109 ILE C N 1
ATOM 2525 C CA . ILE C 1 129 ? 18.870 1.438 40.761 1.00 38.45 109 ILE C CA 1
ATOM 2526 C C . ILE C 1 129 ? 19.347 -0.016 40.686 1.00 40.76 109 ILE C C 1
ATOM 2527 O O . ILE C 1 129 ? 20.291 -0.406 41.373 1.00 41.85 109 ILE C O 1
ATOM 2532 N N . PHE C 1 130 ? 18.708 -0.826 39.851 1.00 36.29 110 PHE C N 1
ATOM 2533 C CA . PHE C 1 130 ? 19.062 -2.246 39.802 1.00 43.44 110 PHE C CA 1
ATOM 2534 C C . PHE C 1 130 ? 20.421 -2.484 39.150 1.00 42.43 110 PHE C C 1
ATOM 2535 O O . PHE C 1 130 ? 21.129 -3.420 39.511 1.00 45.24 110 PHE C O 1
ATOM 2543 N N . LYS C 1 131 ? 20.801 -1.623 38.216 1.00 45.97 111 LYS C N 1
ATOM 2544 C CA . LYS C 1 131 ? 22.075 -1.780 37.532 1.00 58.58 111 LYS C CA 1
ATOM 2545 C C . LYS C 1 131 ? 23.210 -1.630 38.534 1.00 57.35 111 LYS C C 1
ATOM 2546 O O . LYS C 1 131 ? 24.238 -2.292 38.422 1.00 60.51 111 LYS C O 1
ATOM 2552 N N . GLY C 1 132 ? 23.006 -0.774 39.530 1.00 43.50 112 GLY C N 1
ATOM 2553 C CA . GLY C 1 132 ? 24.056 -0.444 40.476 1.00 51.93 112 GLY C CA 1
ATOM 2554 C C . GLY C 1 132 ? 24.126 -1.327 41.708 1.00 58.80 112 GLY C C 1
ATOM 2555 O O . GLY C 1 132 ? 25.061 -1.206 42.496 1.00 57.17 112 GLY C O 1
ATOM 2556 N N . LEU C 1 133 ? 23.151 -2.211 41.890 1.00 57.28 113 LEU C N 1
ATOM 2557 C CA . LEU C 1 133 ? 23.139 -3.071 43.069 1.00 56.21 113 LEU C CA 1
ATOM 2558 C C . LEU C 1 133 ? 24.313 -4.039 43.024 1.00 66.42 113 LEU C C 1
ATOM 2559 O O . LEU C 1 133 ? 24.767 -4.536 44.055 1.00 55.35 113 LEU C O 1
ATOM 2565 N N . ALA D 1 22 ? 28.992 -29.149 -12.381 1.00 67.39 2 ALA D N 1
ATOM 2566 C CA . ALA D 1 22 ? 29.480 -28.504 -11.162 1.00 72.91 2 ALA D CA 1
ATOM 2567 C C . ALA D 1 22 ? 28.493 -28.667 -10.009 1.00 57.53 2 ALA D C 1
ATOM 2568 O O . ALA D 1 22 ? 27.345 -28.226 -10.078 1.00 58.38 2 ALA D O 1
ATOM 2570 N N . LEU D 1 23 ? 28.951 -29.289 -8.934 1.00 44.74 3 LEU D N 1
ATOM 2571 C CA . LEU D 1 23 ? 28.082 -29.552 -7.800 1.00 41.84 3 LEU D CA 1
ATOM 2572 C C . LEU D 1 23 ? 28.481 -28.685 -6.605 1.00 52.69 3 LEU D C 1
ATOM 2573 O O . LEU D 1 23 ? 29.592 -28.802 -6.091 1.00 46.30 3 LEU D O 1
ATOM 2578 N N . THR D 1 24 ? 27.583 -27.802 -6.173 1.00 43.07 4 THR D N 1
ATOM 2579 C CA . THR D 1 24 ? 27.836 -27.017 -4.967 1.00 44.58 4 THR D CA 1
ATOM 2580 C C . THR D 1 24 ? 27.394 -27.800 -3.742 1.00 52.78 4 THR D C 1
ATOM 2581 O O . THR D 1 24 ? 26.236 -28.197 -3.625 1.00 54.81 4 THR D O 1
ATOM 2585 N N . VAL D 1 25 ? 28.332 -28.023 -2.833 1.00 32.48 5 VAL D N 1
ATOM 2586 C CA . VAL D 1 25 ? 28.078 -28.845 -1.661 1.00 41.44 5 VAL D CA 1
ATOM 2587 C C . VAL D 1 25 ? 27.868 -27.912 -0.467 1.00 56.12 5 VAL D C 1
ATOM 2588 O O . VAL D 1 25 ? 28.808 -27.578 0.261 1.00 43.22 5 VAL D O 1
ATOM 2592 N N . LYS D 1 26 ? 26.622 -27.477 -0.306 1.00 38.68 6 LYS D N 1
ATOM 2593 C CA . LYS D 1 26 ? 26.244 -26.521 0.740 1.00 40.24 6 LYS D CA 1
ATOM 2594 C C . LYS D 1 26 ? 25.553 -27.200 1.919 1.00 51.70 6 LYS D C 1
ATOM 2595 O O . LYS D 1 26 ? 25.754 -26.803 3.067 1.00 45.17 6 LYS D O 1
ATOM 2601 N N . ASP D 1 27 ? 24.730 -28.211 1.660 1.00 40.62 7 ASP D N 1
ATOM 2602 C CA . ASP D 1 27 ? 24.018 -28.848 2.762 1.00 41.96 7 ASP D CA 1
ATOM 2603 C C . ASP D 1 27 ? 24.636 -30.197 3.122 1.00 46.65 7 ASP D C 1
ATOM 2604 O O . ASP D 1 27 ? 25.299 -30.839 2.310 1.00 38.26 7 ASP D O 1
ATOM 2609 N N . VAL D 1 28 ? 24.419 -30.612 4.361 1.00 32.47 8 VAL D N 1
ATOM 2610 C CA . VAL D 1 28 ? 25.151 -31.735 4.924 1.00 28.65 8 VAL D CA 1
ATOM 2611 C C . VAL D 1 28 ? 24.762 -33.054 4.274 1.00 35.85 8 VAL D C 1
ATOM 2612 O O . VAL D 1 28 ? 25.594 -33.939 4.120 1.00 37.85 8 VAL D O 1
ATOM 2616 N N . ASN D 1 29 ? 23.506 -33.183 3.865 1.00 35.42 9 ASN D N 1
ATOM 2617 C CA . ASN D 1 29 ? 23.064 -34.421 3.239 1.00 38.21 9 ASN D CA 1
ATOM 2618 C C . ASN D 1 29 ? 23.752 -34.635 1.894 1.00 38.27 9 ASN D C 1
ATOM 2619 O O . ASN D 1 29 ? 24.101 -35.761 1.538 1.00 41.96 9 ASN D O 1
ATOM 2624 N N . ILE D 1 30 ? 23.976 -33.561 1.149 1.00 36.62 10 ILE D N 1
ATOM 2625 C CA . ILE D 1 30 ? 24.663 -33.699 -0.129 1.00 37.55 10 ILE D CA 1
ATOM 2626 C C . ILE D 1 30 ? 26.110 -34.075 0.125 1.00 35.06 10 ILE D C 1
ATOM 2627 O O . ILE D 1 30 ? 26.700 -34.875 -0.607 1.00 31.64 10 ILE D O 1
ATOM 2632 N N . LEU D 1 31 ? 26.679 -33.494 1.173 1.00 35.83 11 LEU D N 1
ATOM 2633 C CA . LEU D 1 31 ? 28.052 -33.787 1.556 1.00 34.11 11 LEU D CA 1
ATOM 2634 C C . LEU D 1 31 ? 28.200 -35.264 1.940 1.00 39.29 11 LEU D C 1
ATOM 2635 O O . LEU D 1 31 ? 29.145 -35.925 1.509 1.00 28.69 11 LEU D O 1
ATOM 2640 N N . SER D 1 32 ? 27.263 -35.784 2.731 1.00 27.49 12 SER D N 1
ATOM 2641 C CA . SER D 1 32 ? 27.280 -37.199 3.116 1.00 27.63 12 SER D CA 1
ATOM 2642 C C . SER D 1 32 ? 27.207 -38.110 1.896 1.00 33.19 12 SER D C 1
ATOM 2643 O O . SER D 1 32 ? 27.887 -39.133 1.829 1.00 29.82 12 SER D O 1
ATOM 2646 N N . GLN D 1 33 ? 26.368 -37.747 0.936 1.00 34.33 13 GLN D N 1
ATOM 2647 C CA . GLN D 1 33 ? 26.233 -38.540 -0.273 1.00 35.55 13 GLN D CA 1
ATOM 2648 C C . GLN D 1 33 ? 27.558 -38.539 -1.031 1.00 30.27 13 GLN D C 1
ATOM 2649 O O . GLN D 1 33 ? 27.996 -39.560 -1.556 1.00 33.24 13 GLN D O 1
ATOM 2655 N N . TYR D 1 34 ? 28.198 -37.382 -1.087 1.00 32.98 14 TYR D N 1
ATOM 2656 C CA . TYR D 1 34 ? 29.463 -37.275 -1.794 1.00 30.04 14 TYR D CA 1
ATOM 2657 C C . TYR D 1 34 ? 30.513 -38.171 -1.147 1.00 38.81 14 TYR D C 1
ATOM 2658 O O . TYR D 1 34 ? 31.181 -38.946 -1.824 1.00 33.71 14 TYR D O 1
ATOM 2667 N N . ILE D 1 35 ? 30.646 -38.061 0.173 1.00 30.83 15 ILE D N 1
ATOM 2668 C CA . ILE D 1 35 ? 31.608 -38.856 0.934 1.00 24.92 15 ILE D CA 1
ATOM 2669 C C . ILE D 1 35 ? 31.316 -40.348 0.790 1.00 28.25 15 ILE D C 1
ATOM 2670 O O . ILE D 1 35 ? 32.236 -41.154 0.672 1.00 26.86 15 ILE D O 1
ATOM 2675 N N . SER D 1 36 ? 30.036 -40.719 0.801 1.00 28.23 16 SER D N 1
ATOM 2676 C CA . SER D 1 36 ? 29.658 -42.120 0.654 1.00 31.64 16 SER D CA 1
ATOM 2677 C C . SER D 1 36 ? 30.122 -42.660 -0.700 1.00 34.53 16 SER D C 1
ATOM 2678 O O . SER D 1 36 ? 30.578 -43.800 -0.798 1.00 32.77 16 SER D O 1
ATOM 2681 N N . GLY D 1 37 ? 29.995 -41.835 -1.737 1.00 33.24 17 GLY D N 1
ATOM 2682 C CA . GLY D 1 37 ? 30.426 -42.217 -3.076 1.00 38.45 17 GLY D CA 1
ATOM 2683 C C . GLY D 1 37 ? 31.927 -42.413 -3.112 1.00 34.76 17 GLY D C 1
ATOM 2684 O O . GLY D 1 37 ? 32.429 -43.348 -3.724 1.00 36.81 17 GLY D O 1
ATOM 2685 N N . VAL D 1 38 ? 32.641 -41.532 -2.429 1.00 31.55 18 VAL D N 1
ATOM 2686 C CA . VAL D 1 38 ? 34.096 -41.594 -2.368 1.00 29.54 18 VAL D CA 1
ATOM 2687 C C . VAL D 1 38 ? 34.546 -42.872 -1.665 1.00 44.03 18 VAL D C 1
ATOM 2688 O O . VAL D 1 38 ? 35.493 -43.523 -2.096 1.00 35.04 18 VAL D O 1
ATOM 2692 N N . MET D 1 39 ? 33.868 -43.237 -0.582 1.00 30.52 19 MET D N 1
ATOM 2693 C CA . MET D 1 39 ? 34.269 -44.411 0.189 1.00 27.78 19 MET D CA 1
ATOM 2694 C C . MET D 1 39 ? 33.913 -45.706 -0.536 1.00 26.33 19 MET D C 1
ATOM 2695 O O . MET D 1 39 ? 34.636 -46.696 -0.443 1.00 33.30 19 MET D O 1
ATOM 2700 N N . ALA D 1 40 ? 32.795 -45.705 -1.250 1.00 32.70 20 ALA D N 1
ATOM 2701 C CA . ALA D 1 40 ? 32.388 -46.881 -2.014 1.00 31.72 20 ALA D CA 1
ATOM 2702 C C . ALA D 1 40 ? 33.373 -47.157 -3.143 1.00 49.15 20 ALA D C 1
ATOM 2703 O O . ALA D 1 40 ? 33.774 -48.296 -3.365 1.00 43.36 20 ALA D O 1
ATOM 2705 N N . ARG D 1 41 ? 33.755 -46.104 -3.854 1.00 42.12 21 ARG D N 1
ATOM 2706 C CA . ARG D 1 41 ? 34.766 -46.213 -4.893 1.00 43.30 21 ARG D CA 1
ATOM 2707 C C . ARG D 1 41 ? 36.071 -46.732 -4.300 1.00 45.56 21 ARG D C 1
ATOM 2708 O O . ARG D 1 41 ? 36.710 -47.606 -4.870 1.00 49.96 21 ARG D O 1
ATOM 2716 N N . ALA D 1 42 ? 36.473 -46.189 -3.153 1.00 35.23 22 ALA D N 1
ATOM 2717 C CA . ALA D 1 42 ? 37.748 -46.563 -2.560 1.00 37.93 22 ALA D CA 1
ATOM 2718 C C . ALA D 1 42 ? 37.726 -48.026 -2.115 1.00 39.52 22 ALA D C 1
ATOM 2719 O O . ALA D 1 42 ? 38.716 -48.746 -2.252 1.00 39.64 22 ALA D O 1
ATOM 2721 N N . ASP D 1 43 ? 36.586 -48.463 -1.595 1.00 36.74 23 ASP D N 1
ATOM 2722 C CA . ASP D 1 43 ? 36.439 -49.833 -1.123 1.00 40.94 23 ASP D CA 1
ATOM 2723 C C . ASP D 1 43 ? 36.612 -50.793 -2.290 1.00 47.21 23 ASP D C 1
ATOM 2724 O O . ASP D 1 43 ? 37.228 -51.852 -2.157 1.00 49.36 23 ASP D O 1
ATOM 2729 N N . HIS D 1 44 ? 36.073 -50.404 -3.439 1.00 46.09 24 HIS D N 1
ATOM 2730 C CA . HIS D 1 44 ? 36.031 -51.281 -4.604 1.00 48.30 24 HIS D CA 1
ATOM 2731 C C . HIS D 1 44 ? 37.273 -51.178 -5.497 1.00 48.98 24 HIS D C 1
ATOM 2732 O O . HIS D 1 44 ? 37.704 -52.176 -6.073 1.00 46.71 24 HIS D O 1
ATOM 2739 N N . HIS D 1 45 ? 37.862 -49.989 -5.594 1.00 52.76 25 HIS D N 1
ATOM 2740 C CA . HIS D 1 45 ? 38.912 -49.739 -6.585 1.00 60.25 25 HIS D CA 1
ATOM 2741 C C . HIS D 1 45 ? 40.189 -49.137 -6.013 1.00 58.13 25 HIS D C 1
ATOM 2742 O O . HIS D 1 45 ? 41.241 -49.227 -6.636 1.00 48.60 25 HIS D O 1
ATOM 2749 N N . ALA D 1 46 ? 40.102 -48.494 -4.853 1.00 47.97 26 ALA D N 1
ATOM 2750 C CA . ALA D 1 46 ? 41.251 -47.768 -4.321 1.00 46.31 26 ALA D CA 1
ATOM 2751 C C . ALA D 1 46 ? 41.337 -47.881 -2.809 1.00 45.04 26 ALA D C 1
ATOM 2752 O O . ALA D 1 46 ? 41.192 -46.885 -2.098 1.00 39.04 26 ALA D O 1
ATOM 2754 N N . GLY D 1 47 ? 41.576 -49.089 -2.315 1.00 42.59 27 GLY D N 1
ATOM 2755 C CA . GLY D 1 47 ? 41.603 -49.322 -0.881 1.00 49.53 27 GLY D CA 1
ATOM 2756 C C . GLY D 1 47 ? 42.793 -48.662 -0.214 1.00 49.21 27 GLY D C 1
ATOM 2757 O O . GLY D 1 47 ? 42.854 -48.568 1.010 1.00 51.25 27 GLY D O 1
ATOM 2758 N N . ASN D 1 48 ? 43.739 -48.201 -1.029 1.00 45.47 28 ASN D N 1
ATOM 2759 C CA . ASN D 1 48 ? 44.953 -47.562 -0.531 1.00 47.37 28 ASN D CA 1
ATOM 2760 C C . ASN D 1 48 ? 44.703 -46.184 0.086 1.00 31.15 28 ASN D C 1
ATOM 2761 O O . ASN D 1 48 ? 45.580 -45.643 0.745 1.00 41.49 28 ASN D O 1
ATOM 2766 N N . VAL D 1 49 ? 43.517 -45.618 -0.129 1.00 29.61 29 VAL D N 1
ATOM 2767 C CA . VAL D 1 49 ? 43.220 -44.267 0.363 1.00 30.23 29 VAL D CA 1
ATOM 2768 C C . VAL D 1 49 ? 41.876 -44.227 1.113 1.00 30.43 29 VAL D C 1
ATOM 2769 O O . VAL D 1 49 ? 41.380 -43.161 1.476 1.00 28.97 29 VAL D O 1
ATOM 2773 N N . GLU D 1 50 ? 41.287 -45.394 1.321 1.00 33.58 30 GLU D N 1
ATOM 2774 C CA . GLU D 1 50 ? 39.991 -45.494 1.989 1.00 33.62 30 GLU D CA 1
ATOM 2775 C C . GLU D 1 50 ? 40.021 -44.843 3.364 1.00 39.62 30 GLU D C 1
ATOM 2776 O O . GLU D 1 50 ? 39.088 -44.135 3.751 1.00 37.71 30 GLU D O 1
ATOM 2782 N N . GLU D 1 51 ? 41.089 -45.092 4.112 1.00 33.09 31 GLU D N 1
ATOM 2783 C CA . GLU D 1 51 ? 41.186 -44.589 5.484 1.00 38.03 31 GLU D CA 1
ATOM 2784 C C . GLU D 1 51 ? 41.458 -43.085 5.542 1.00 39.69 31 GLU D C 1
ATOM 2785 O O . GLU D 1 51 ? 40.796 -42.340 6.284 1.00 32.39 31 GLU D O 1
ATOM 2791 N N . ILE D 1 52 ? 42.448 -42.635 4.775 1.00 29.64 32 ILE D N 1
ATOM 2792 C CA . ILE D 1 52 ? 42.867 -41.243 4.853 1.00 29.85 32 ILE D CA 1
ATOM 2793 C C . ILE D 1 52 ? 41.753 -40.335 4.344 1.00 31.16 32 ILE D C 1
ATOM 2794 O O . ILE D 1 52 ? 41.667 -39.183 4.743 1.00 28.23 32 ILE D O 1
ATOM 2799 N N . ALA D 1 53 ? 40.901 -40.853 3.461 1.00 29.15 33 ALA D N 1
ATOM 2800 C CA . ALA D 1 53 ? 39.839 -40.035 2.880 1.00 25.16 33 ALA D CA 1
ATOM 2801 C C . ALA D 1 53 ? 38.923 -39.467 3.974 1.00 26.29 33 ALA D C 1
ATOM 2802 O O . ALA D 1 53 ? 38.453 -38.334 3.878 1.00 26.07 33 ALA D O 1
ATOM 2804 N N . LEU D 1 54 ? 38.654 -40.261 4.999 1.00 23.06 34 LEU D N 1
ATOM 2805 C CA . LEU D 1 54 ? 37.779 -39.788 6.082 1.00 25.89 34 LEU D CA 1
ATOM 2806 C C . LEU D 1 54 ? 38.435 -38.667 6.871 1.00 27.93 34 LEU D C 1
ATOM 2807 O O . LEU D 1 54 ? 37.781 -37.698 7.255 1.00 26.88 34 LEU D O 1
ATOM 2812 N N . ALA D 1 55 ? 39.726 -38.796 7.147 1.00 25.44 35 ALA D N 1
ATOM 2813 C CA . ALA D 1 55 ? 40.404 -37.746 7.890 1.00 27.40 35 ALA D CA 1
ATOM 2814 C C . ALA D 1 55 ? 40.535 -36.482 7.037 1.00 30.59 35 ALA D C 1
ATOM 2815 O O . ALA D 1 55 ? 40.407 -35.371 7.555 1.00 25.39 35 ALA D O 1
ATOM 2817 N N . LEU D 1 56 ? 40.778 -36.653 5.735 1.00 33.61 36 LEU D N 1
ATOM 2818 C CA . LEU D 1 56 ? 40.847 -35.527 4.799 1.00 25.54 36 LEU D CA 1
ATOM 2819 C C . LEU D 1 56 ? 39.515 -34.786 4.771 1.00 23.82 36 LEU D C 1
ATOM 2820 O O . LEU D 1 56 ? 39.479 -33.559 4.731 1.00 30.17 36 LEU D O 1
ATOM 2825 N N . ALA D 1 57 ? 38.420 -35.539 4.801 1.00 26.26 37 ALA D N 1
ATOM 2826 C CA . ALA D 1 57 ? 37.089 -34.946 4.868 1.00 26.87 37 ALA D CA 1
ATOM 2827 C C . ALA D 1 57 ? 36.981 -34.019 6.083 1.00 25.03 37 ALA D C 1
ATOM 2828 O O . ALA D 1 57 ? 36.574 -32.870 5.957 1.00 24.85 37 ALA D O 1
ATOM 2830 N N . GLY D 1 58 ? 37.351 -34.518 7.258 1.00 31.32 38 GLY D N 1
ATOM 2831 C CA . GLY D 1 58 ? 37.308 -33.701 8.466 1.00 27.17 38 GLY D CA 1
ATOM 2832 C C . GLY D 1 58 ? 38.243 -32.504 8.382 1.00 31.27 38 GLY D C 1
ATOM 2833 O O . GLY D 1 58 ? 37.858 -31.387 8.704 1.00 30.29 38 GLY D O 1
ATOM 2834 N N . ALA D 1 59 ? 39.479 -32.727 7.941 1.00 24.38 39 ALA D N 1
ATOM 2835 C CA . ALA D 1 59 ? 40.456 -31.645 7.870 1.00 25.95 39 ALA D CA 1
ATOM 2836 C C . ALA D 1 59 ? 40.040 -30.556 6.877 1.00 32.04 39 ALA D C 1
ATOM 2837 O O . ALA D 1 59 ? 40.258 -29.368 7.123 1.00 31.82 39 ALA D O 1
ATOM 2839 N N . ILE D 1 60 ? 39.443 -30.954 5.758 1.00 30.27 40 ILE D N 1
ATOM 2840 C CA . ILE D 1 60 ? 38.967 -29.988 4.770 1.00 30.47 40 ILE D CA 1
ATOM 2841 C C . ILE D 1 60 ? 37.832 -29.158 5.376 1.00 35.00 40 ILE D C 1
ATOM 2842 O O . ILE D 1 60 ? 37.797 -27.936 5.237 1.00 31.38 40 ILE D O 1
ATOM 2847 N N . LEU D 1 61 ? 36.901 -29.820 6.045 1.00 31.19 41 LEU D N 1
ATOM 2848 C CA . LEU D 1 61 ? 35.790 -29.101 6.660 1.00 29.20 41 LEU D CA 1
ATOM 2849 C C . LEU D 1 61 ? 36.293 -28.189 7.774 1.00 35.37 41 LEU D C 1
ATOM 2850 O O . LEU D 1 61 ? 35.771 -27.092 7.963 1.00 33.87 41 LEU D O 1
ATOM 2855 N N . TRP D 1 62 ? 37.325 -28.633 8.487 1.00 32.36 42 TRP D N 1
ATOM 2856 C CA . TRP D 1 62 ? 37.923 -27.855 9.580 1.00 33.02 42 TRP D CA 1
ATOM 2857 C C . TRP D 1 62 ? 38.438 -26.504 9.110 1.00 45.35 42 TRP D C 1
ATOM 2858 O O . TRP D 1 62 ? 38.068 -25.455 9.647 1.00 37.63 42 TRP D O 1
ATOM 2869 N N . ARG D 1 63 ? 39.282 -26.525 8.089 1.00 33.53 43 ARG D N 1
ATOM 2870 C CA . ARG D 1 63 ? 40.072 -25.342 7.757 1.00 35.03 43 ARG D CA 1
ATOM 2871 C C . ARG D 1 63 ? 39.502 -24.458 6.643 1.00 36.83 43 ARG D C 1
ATOM 2872 O O . ARG D 1 63 ? 40.024 -23.370 6.393 1.00 43.72 43 ARG D O 1
ATOM 2880 N N . LYS D 1 64 ? 38.437 -24.897 5.982 1.00 33.12 44 LYS D N 1
ATOM 2881 C CA . LYS D 1 64 ? 37.882 -24.128 4.864 1.00 45.51 44 LYS D CA 1
ATOM 2882 C C . LYS D 1 64 ? 37.338 -22.794 5.320 1.00 42.91 44 LYS D C 1
ATOM 2883 O O . LYS D 1 64 ? 36.799 -22.685 6.412 1.00 46.03 44 LYS D O 1
ATOM 2889 N N . ASP D 1 65 ? 37.452 -21.775 4.476 1.00 48.42 45 ASP D N 1
ATOM 2890 C CA . ASP D 1 65 ? 36.796 -20.508 4.777 1.00 52.86 45 ASP D CA 1
ATOM 2891 C C . ASP D 1 65 ? 35.320 -20.632 4.397 1.00 58.93 45 ASP D C 1
ATOM 2892 O O . ASP D 1 65 ? 34.800 -21.743 4.317 1.00 59.21 45 ASP D O 1
ATOM 2897 N N . ASP D 1 66 ? 34.643 -19.511 4.172 1.00 59.03 46 ASP D N 1
ATOM 2898 C CA . ASP D 1 66 ? 33.191 -19.522 3.980 1.00 58.71 46 ASP D CA 1
ATOM 2899 C C . ASP D 1 66 ? 32.751 -19.829 2.548 1.00 57.14 46 ASP D C 1
ATOM 2900 O O . ASP D 1 66 ? 31.558 -19.980 2.283 1.00 68.78 46 ASP D O 1
ATOM 2905 N N . THR D 1 67 ? 33.705 -19.908 1.625 1.00 49.84 47 THR D N 1
ATOM 2906 C CA . THR D 1 67 ? 33.410 -20.302 0.250 1.00 59.74 47 THR D CA 1
ATOM 2907 C C . THR D 1 67 ? 32.837 -21.714 0.197 1.00 51.30 47 THR D C 1
ATOM 2908 O O . THR D 1 67 ? 33.393 -22.624 0.800 1.00 50.01 47 THR D O 1
ATOM 2912 N N . ASN D 1 68 ? 31.738 -21.903 -0.530 1.00 45.65 48 ASN D N 1
ATOM 2913 C CA . ASN D 1 68 ? 31.125 -23.226 -0.644 1.00 44.74 48 ASN D CA 1
ATOM 2914 C C . ASN D 1 68 ? 32.057 -24.226 -1.319 1.00 36.93 48 ASN D C 1
ATOM 2915 O O . ASN D 1 68 ? 32.741 -23.891 -2.278 1.00 40.23 48 ASN D O 1
ATOM 2920 N N . ILE D 1 69 ? 32.074 -25.455 -0.817 1.00 33.17 49 ILE D N 1
ATOM 2921 C CA . ILE D 1 69 ? 32.793 -26.526 -1.490 1.00 36.80 49 ILE D CA 1
ATOM 2922 C C . ILE D 1 69 ? 32.176 -26.759 -2.863 1.00 39.74 49 ILE D C 1
ATOM 2923 O O . ILE D 1 69 ? 30.966 -26.660 -3.027 1.00 41.27 49 ILE D O 1
ATOM 2928 N N . LYS D 1 70 ? 33.013 -27.041 -3.858 1.00 32.70 50 LYS D N 1
ATOM 2929 C CA . LYS D 1 70 ? 32.519 -27.412 -5.180 1.00 38.14 50 LYS D CA 1
ATOM 2930 C C . LYS D 1 70 ? 33.192 -28.680 -5.674 1.00 44.83 50 LYS D C 1
ATOM 2931 O O . LYS D 1 70 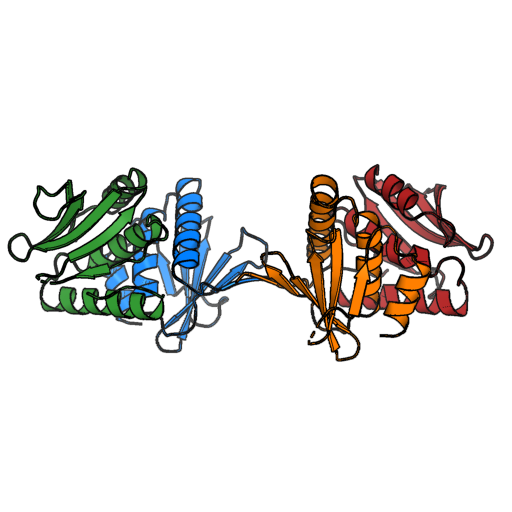? 34.382 -28.867 -5.487 1.00 47.01 50 LYS D O 1
ATOM 2937 N N . VAL D 1 71 ? 32.425 -29.544 -6.321 1.00 34.87 51 VAL D N 1
ATOM 2938 C CA . VAL D 1 71 ? 32.986 -30.735 -6.931 1.00 35.98 51 VAL D CA 1
ATOM 2939 C C . VAL D 1 71 ? 32.801 -30.595 -8.424 1.00 35.41 51 VAL D C 1
ATOM 2940 O O . VAL D 1 71 ? 31.685 -30.680 -8.915 1.00 41.88 51 VAL D O 1
ATOM 2944 N N . MET D 1 72 ? 33.892 -30.343 -9.138 1.00 36.86 52 MET D N 1
ATOM 2945 C CA . MET D 1 72 ? 33.853 -30.279 -10.600 1.00 56.88 52 MET D CA 1
ATOM 2946 C C . MET D 1 72 ? 33.993 -31.671 -11.200 1.00 50.18 52 MET D C 1
ATOM 2947 O O . MET D 1 72 ? 34.998 -32.340 -10.992 1.00 49.96 52 MET D O 1
ATOM 2952 N N . ALA D 1 73 ? 32.978 -32.109 -11.937 1.00 62.62 53 ALA D N 1
ATOM 2953 C CA . ALA D 1 73 ? 33.029 -33.408 -12.595 1.00 58.77 53 ALA D CA 1
ATOM 2954 C C . ALA D 1 73 ? 33.351 -33.221 -14.075 1.00 71.68 53 ALA D C 1
ATOM 2955 O O . ALA D 1 73 ? 32.760 -32.376 -14.746 1.00 68.55 53 ALA D O 1
ATOM 2957 N N . HIS D 1 74 ? 34.290 -34.018 -14.577 1.00 58.94 54 HIS D N 1
ATOM 2958 C CA . HIS D 1 74 ? 34.771 -33.874 -15.950 1.00 68.24 54 HIS D CA 1
ATOM 2959 C C . HIS D 1 74 ? 34.467 -35.109 -16.789 1.00 74.88 54 HIS D C 1
ATOM 2960 O O . HIS D 1 74 ? 35.386 -35.777 -17.264 1.00 75.09 54 HIS D O 1
ATOM 2967 N N . GLY D 1 75 ? 33.185 -35.415 -16.969 1.00 84.71 55 GLY D N 1
ATOM 2968 C CA . GLY D 1 75 ? 32.782 -36.470 -17.884 1.00 92.98 55 GLY D CA 1
ATOM 2969 C C . GLY D 1 75 ? 32.371 -37.771 -17.218 1.00 104.11 55 GLY D C 1
ATOM 2970 O O . GLY D 1 75 ? 31.453 -38.447 -17.687 1.00 108.17 55 GLY D O 1
ATOM 2971 N N . ALA D 1 76 ? 33.053 -38.132 -16.134 1.00 106.34 56 ALA D N 1
ATOM 2972 C CA . ALA D 1 76 ? 32.754 -39.368 -15.415 1.00 101.63 56 ALA D CA 1
ATOM 2973 C C . ALA D 1 76 ? 32.618 -39.106 -13.923 1.00 93.57 56 ALA D C 1
ATOM 2974 O O . ALA D 1 76 ? 33.141 -38.118 -13.405 1.00 86.37 56 ALA D O 1
ATOM 2976 N N . ASP D 1 77 ? 31.915 -39.995 -13.232 1.00 87.55 57 ASP D N 1
ATOM 2977 C CA . ASP D 1 77 ? 31.772 -39.881 -11.788 1.00 84.09 57 ASP D CA 1
ATOM 2978 C C . ASP D 1 77 ? 33.125 -40.047 -11.099 1.00 70.80 57 ASP D C 1
ATOM 2979 O O . ASP D 1 77 ? 33.276 -39.702 -9.932 1.00 62.84 57 ASP D O 1
ATOM 2984 N N . THR D 1 78 ? 34.117 -40.565 -11.816 1.00 66.84 58 THR D N 1
ATOM 2985 C CA . THR D 1 78 ? 35.436 -40.743 -11.219 1.00 53.28 58 THR D CA 1
ATOM 2986 C C . THR D 1 78 ? 36.458 -39.747 -11.768 1.00 62.31 58 THR D C 1
ATOM 2987 O O . THR D 1 78 ? 37.642 -39.827 -11.445 1.00 82.52 58 THR D O 1
ATOM 2991 N N . LYS D 1 79 ? 36.006 -38.815 -12.601 1.00 52.33 59 LYS D N 1
ATOM 2992 C CA . LYS D 1 79 ? 36.835 -37.672 -12.974 1.00 48.18 59 LYS D CA 1
ATOM 2993 C C . LYS D 1 79 ? 36.369 -36.425 -12.209 1.00 43.45 59 LYS D C 1
ATOM 2994 O O . LYS D 1 79 ? 36.073 -35.394 -12.811 1.00 60.27 59 LYS D O 1
ATOM 3000 N N . ASN D 1 80 ? 36.313 -36.535 -10.881 1.00 45.42 60 ASN D N 1
ATOM 3001 C CA . ASN D 1 80 ? 35.956 -35.410 -10.009 1.00 48.22 60 ASN D CA 1
ATOM 3002 C C . ASN D 1 80 ? 37.174 -34.694 -9.445 1.00 48.21 60 ASN D C 1
ATOM 3003 O O . ASN D 1 80 ? 38.142 -35.344 -9.040 1.00 43.11 60 ASN D O 1
ATOM 3008 N N . VAL D 1 81 ? 37.103 -33.364 -9.389 1.00 35.02 61 VAL D N 1
ATOM 3009 C CA . VAL D 1 81 ? 38.016 -32.574 -8.569 1.00 35.07 61 VAL D CA 1
ATOM 3010 C C . VAL D 1 81 ? 37.233 -31.791 -7.516 1.00 47.17 61 VAL D C 1
ATOM 3011 O O . VAL D 1 81 ? 36.333 -31.019 -7.851 1.00 38.08 61 VAL D O 1
ATOM 3015 N N . LEU D 1 82 ? 37.592 -31.958 -6.248 1.00 35.18 62 LEU D N 1
ATOM 3016 C CA . LEU D 1 82 ? 36.936 -31.203 -5.179 1.00 32.85 62 LEU D CA 1
ATOM 3017 C C . LEU D 1 82 ? 37.734 -29.928 -4.911 1.00 51.25 62 LEU D C 1
ATOM 3018 O O . LEU D 1 82 ? 38.935 -29.968 -4.656 1.00 39.42 62 LEU D O 1
ATOM 3023 N N . TRP D 1 83 ? 37.055 -28.793 -4.982 1.00 42.25 63 TRP D N 1
ATOM 3024 C CA . TRP D 1 83 ? 37.687 -27.512 -4.751 1.00 37.59 63 TRP D CA 1
ATOM 3025 C C . TRP D 1 83 ? 37.230 -26.890 -3.445 1.00 38.00 63 TRP D C 1
ATOM 3026 O O . TRP D 1 83 ? 36.042 -26.879 -3.115 1.00 39.68 63 TRP D O 1
ATOM 3037 N N . VAL D 1 84 ? 38.191 -26.362 -2.704 1.00 40.33 64 VAL D N 1
ATOM 3038 C CA . VAL D 1 84 ? 37.889 -25.645 -1.484 1.00 53.10 64 VAL D CA 1
ATOM 3039 C C . VAL D 1 84 ? 38.876 -24.487 -1.364 1.00 57.69 64 VAL D C 1
ATOM 3040 O O . VAL D 1 84 ? 39.968 -24.550 -1.909 1.00 47.82 64 VAL D O 1
ATOM 3044 N N . THR D 1 85 ? 38.479 -23.412 -0.695 1.00 45.30 65 THR D N 1
ATOM 3045 C CA . THR D 1 85 ? 39.407 -22.327 -0.392 1.00 45.30 65 THR D CA 1
ATOM 3046 C C . THR D 1 85 ? 39.766 -22.355 1.095 1.00 56.25 65 THR D C 1
ATOM 3047 O O . THR D 1 85 ? 38.887 -22.383 1.957 1.00 49.51 65 THR D O 1
ATOM 3051 N N . ILE D 1 86 ? 41.063 -22.392 1.382 1.00 44.16 66 ILE D N 1
ATOM 3052 C CA . ILE D 1 86 ? 41.563 -22.349 2.752 1.00 52.99 66 ILE D CA 1
ATOM 3053 C C . ILE D 1 86 ? 42.533 -21.179 2.913 1.00 60.13 66 ILE D C 1
ATOM 3054 O O . ILE D 1 86 ? 43.598 -21.148 2.285 1.00 57.33 66 ILE D O 1
ATOM 3059 N N . ASN D 1 87 ? 42.150 -20.206 3.734 1.00 59.96 67 ASN D N 1
ATOM 3060 C CA . ASN D 1 87 ? 43.014 -19.068 4.026 1.00 59.31 67 ASN D CA 1
ATOM 3061 C C . ASN D 1 87 ? 43.436 -18.369 2.742 1.00 58.13 67 ASN D C 1
ATOM 3062 O O . ASN D 1 87 ? 44.624 -18.159 2.506 1.00 64.40 67 ASN D O 1
ATOM 3067 N N . GLY D 1 88 ? 42.462 -18.034 1.902 1.00 66.02 68 GLY D N 1
ATOM 3068 C CA . GLY D 1 88 ? 42.722 -17.255 0.703 1.00 68.34 68 GLY D CA 1
ATOM 3069 C C . GLY D 1 88 ? 43.220 -18.060 -0.486 1.00 84.69 68 GLY D C 1
ATOM 3070 O O . GLY D 1 88 ? 43.143 -17.597 -1.626 1.00 77.76 68 GLY D O 1
ATOM 3071 N N . GLU D 1 89 ? 43.733 -19.261 -0.229 1.00 61.84 69 GLU D N 1
ATOM 3072 C CA . GLU D 1 89 ? 44.283 -20.102 -1.290 1.00 50.16 69 GLU D CA 1
ATOM 3073 C C . GLU D 1 89 ? 43.259 -21.139 -1.738 1.00 61.66 69 GLU D C 1
ATOM 3074 O O . GLU D 1 89 ? 42.441 -21.599 -0.944 1.00 50.85 69 GLU D O 1
ATOM 3080 N N . ARG D 1 90 ? 43.320 -21.513 -3.010 1.00 57.74 70 ARG D N 1
ATOM 3081 C CA . ARG D 1 90 ? 42.388 -22.480 -3.564 1.00 64.02 70 ARG D CA 1
ATOM 3082 C C . ARG D 1 90 ? 43.091 -23.833 -3.755 1.00 54.85 70 ARG D C 1
ATOM 3083 O O . ARG D 1 90 ? 44.179 -23.903 -4.328 1.00 49.35 70 ARG D O 1
ATOM 3091 N N . TYR D 1 91 ? 42.471 -24.903 -3.264 1.00 38.38 71 TYR D N 1
ATOM 3092 C CA . TYR D 1 91 ? 43.069 -26.230 -3.321 1.00 38.63 71 TYR D CA 1
ATOM 3093 C C . TYR D 1 91 ? 42.157 -27.214 -4.029 1.00 41.59 71 TYR D C 1
ATOM 3094 O O . TYR D 1 91 ? 40.947 -27.229 -3.799 1.00 47.45 71 TYR D O 1
ATOM 3103 N N . ALA D 1 92 ? 42.759 -28.052 -4.869 1.00 34.00 72 ALA D N 1
ATOM 3104 C CA . ALA D 1 92 ? 42.049 -29.100 -5.588 1.00 36.62 72 ALA D CA 1
ATOM 3105 C C . ALA D 1 92 ? 42.473 -30.470 -5.070 1.00 37.90 72 ALA D C 1
ATOM 3106 O O . ALA D 1 92 ? 43.657 -30.750 -4.926 1.00 35.70 72 ALA D O 1
ATOM 3108 N N . PHE D 1 93 ? 41.496 -31.325 -4.800 1.00 31.72 73 PHE D N 1
ATOM 3109 C CA . PHE D 1 93 ? 41.757 -32.667 -4.300 1.00 31.55 73 PHE D CA 1
ATOM 3110 C C . PHE D 1 93 ? 41.237 -33.662 -5.323 1.00 38.35 73 PHE D C 1
ATOM 3111 O O . PHE D 1 93 ? 40.126 -33.514 -5.825 1.00 37.14 73 PHE D O 1
ATOM 3119 N N . SER D 1 94 ? 42.047 -34.663 -5.647 1.00 30.47 74 SER D N 1
ATOM 3120 C CA . SER D 1 94 ? 41.642 -35.685 -6.608 1.00 29.58 74 SER D CA 1
ATOM 3121 C C . SER D 1 94 ? 42.420 -36.976 -6.376 1.00 30.91 74 SER D C 1
ATOM 3122 O O . SER D 1 94 ? 43.396 -36.994 -5.624 1.00 30.61 74 SER D O 1
ATOM 3125 N N . TYR D 1 95 ? 41.989 -38.046 -7.036 1.00 29.76 75 TYR D N 1
ATOM 3126 C CA . TYR D 1 95 ? 42.684 -39.321 -6.967 1.00 28.25 75 TYR D CA 1
ATOM 3127 C C . TYR D 1 95 ? 43.440 -39.532 -8.266 1.00 34.22 75 TYR D C 1
ATOM 3128 O O . TYR D 1 95 ? 42.899 -39.353 -9.357 1.00 30.00 75 TYR D O 1
ATOM 3137 N N . ASN D 1 96 ? 44.702 -39.895 -8.134 1.00 30.60 76 ASN D N 1
ATOM 3138 C CA . ASN D 1 96 ? 45.518 -40.249 -9.286 1.00 28.54 76 ASN D CA 1
ATOM 3139 C C . ASN D 1 96 ? 45.576 -41.767 -9.331 1.00 40.16 76 ASN D C 1
ATOM 3140 O O . ASN D 1 96 ? 46.174 -42.378 -8.457 1.00 33.05 76 ASN D O 1
ATOM 3145 N N . HIS D 1 97 ? 44.943 -42.374 -10.332 1.00 39.90 77 HIS D N 1
ATOM 3146 C CA . HIS D 1 97 ? 44.789 -43.827 -10.362 1.00 38.41 77 HIS D CA 1
ATOM 3147 C C . HIS D 1 97 ? 46.059 -44.550 -10.813 1.00 37.85 77 HIS D C 1
ATOM 3148 O O . HIS D 1 97 ? 46.117 -45.776 -10.807 1.00 50.38 77 HIS D O 1
ATOM 3155 N N . SER D 1 98 ? 47.079 -43.796 -11.195 1.00 37.03 78 SER D N 1
ATOM 3156 C CA . SER D 1 98 ? 48.375 -44.398 -11.471 1.00 35.98 78 SER D CA 1
ATOM 3157 C C . SER D 1 98 ? 49.227 -44.534 -10.216 1.00 54.62 78 SER D C 1
ATOM 3158 O O . SER D 1 98 ? 49.723 -45.614 -9.916 1.00 44.97 78 SER D O 1
ATOM 3161 N N . SER D 1 99 ? 49.413 -43.435 -9.496 1.00 42.53 79 SER D N 1
ATOM 3162 C CA . SER D 1 99 ? 50.222 -43.454 -8.289 1.00 42.75 79 SER D CA 1
ATOM 3163 C C . SER D 1 99 ? 49.427 -44.042 -7.136 1.00 45.24 79 SER D C 1
ATOM 3164 O O . SER D 1 99 ? 49.987 -44.425 -6.112 1.00 45.77 79 SER D O 1
ATOM 3167 N N . GLU D 1 100 ? 48.115 -44.108 -7.320 1.00 38.19 80 GLU D N 1
ATOM 3168 C CA . GLU D 1 100 ? 47.196 -44.504 -6.267 1.00 37.01 80 GLU D CA 1
ATOM 3169 C C . GLU D 1 100 ? 47.326 -43.589 -5.043 1.00 39.60 80 GLU D C 1
ATOM 3170 O O . GLU D 1 100 ? 47.384 -44.058 -3.909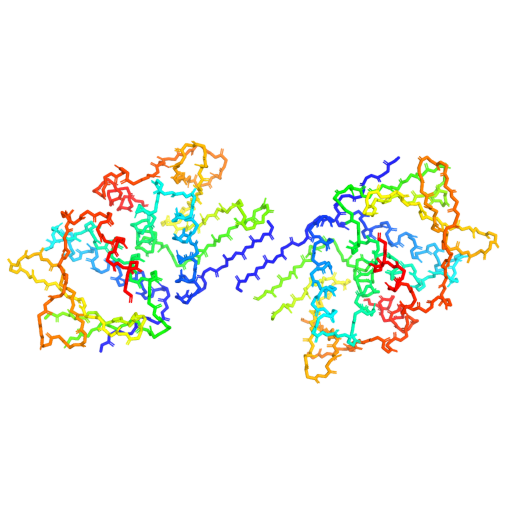 1.00 41.40 80 GLU D O 1
ATOM 3176 N N . LYS D 1 101 ? 47.3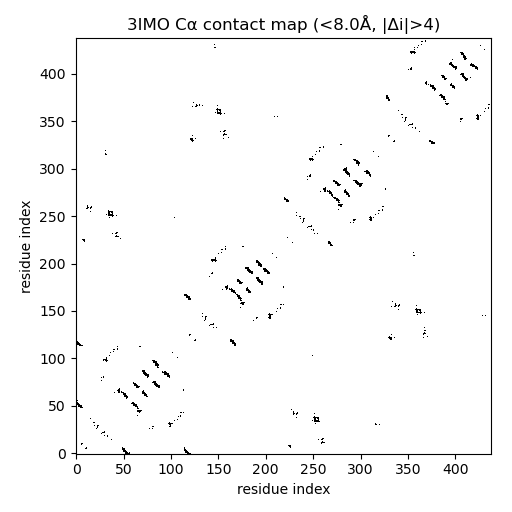78 -42.284 -5.288 1.00 35.19 81 LYS D N 1
ATOM 3177 C CA . LYS D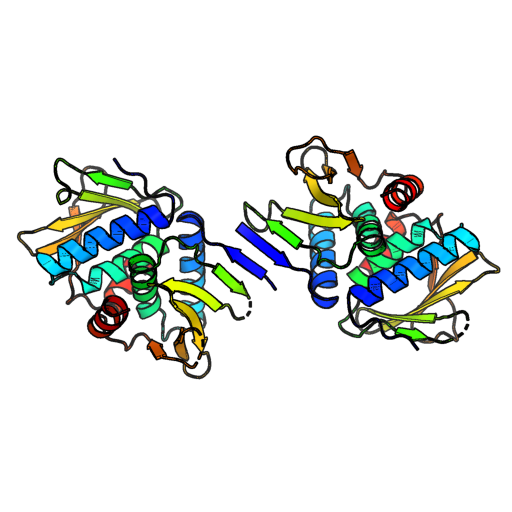 1 101 ? 47.436 -41.290 -4.217 1.00 39.81 81 LYS D CA 1
ATOM 3178 C C . LYS D 1 101 ? 46.349 -40.248 -4.420 1.00 36.43 81 LYS D C 1
ATOM 3179 O O . LYS D 1 101 ? 45.961 -39.967 -5.552 1.00 32.58 81 LYS D O 1
ATOM 3185 N N . ILE D 1 102 ? 45.862 -39.670 -3.323 1.00 38.04 82 ILE D N 1
ATOM 3186 C CA . ILE D 1 102 ? 45.062 -38.458 -3.408 1.00 24.84 82 ILE D CA 1
ATOM 3187 C C . ILE D 1 102 ? 45.985 -37.271 -3.536 1.00 33.97 82 ILE D C 1
ATOM 3188 O O . ILE D 1 102 ? 46.843 -37.055 -2.689 1.00 36.92 82 ILE D O 1
ATOM 3193 N N . GLU D 1 103 ? 45.825 -36.499 -4.602 1.00 30.69 83 GLU D N 1
ATOM 3194 C CA . GLU D 1 103 ? 46.651 -35.317 -4.797 1.00 34.47 83 GLU D CA 1
ATOM 3195 C C . GLU D 1 103 ? 45.983 -34.050 -4.286 1.00 36.61 83 GLU D C 1
ATOM 3196 O O . GLU D 1 103 ? 44.804 -33.802 -4.542 1.00 39.17 83 GLU D O 1
ATOM 3202 N N . MET D 1 104 ? 46.762 -33.254 -3.567 1.00 31.26 84 MET D N 1
ATOM 3203 C CA . MET D 1 104 ? 46.342 -31.926 -3.147 1.00 29.92 84 MET D CA 1
ATOM 3204 C C . MET D 1 104 ? 47.169 -30.909 -3.920 1.00 37.16 84 MET D C 1
ATOM 3205 O O . MET D 1 104 ? 48.370 -30.791 -3.711 1.00 38.17 84 MET D O 1
ATOM 3210 N N . ARG D 1 105 ? 46.522 -30.199 -4.835 1.00 36.45 85 ARG D N 1
ATOM 3211 C CA . ARG D 1 105 ? 47.200 -29.208 -5.661 1.00 34.98 85 ARG D CA 1
ATOM 3212 C C . ARG D 1 105 ? 46.774 -27.810 -5.242 1.00 49.16 85 ARG D C 1
ATOM 3213 O O . ARG D 1 105 ? 45.603 -27.577 -4.934 1.00 41.09 85 ARG D O 1
ATOM 3221 N N . LYS D 1 106 ? 47.726 -26.883 -5.210 1.00 49.29 86 LYS D N 1
ATOM 3222 C CA . LYS D 1 106 ? 47.420 -25.501 -4.849 1.00 60.19 86 LYS D CA 1
ATOM 3223 C C . LYS D 1 106 ? 47.388 -24.620 -6.086 1.00 73.63 86 LYS D C 1
ATOM 3224 O O . LYS D 1 106 ? 48.051 -24.903 -7.081 1.00 76.70 86 LYS D O 1
ATOM 3230 N N . GLY D 1 107 ? 46.605 -23.551 -6.013 1.00 66.41 87 GLY D N 1
ATOM 3231 C CA . GLY D 1 107 ? 46.498 -22.604 -7.104 1.00 78.82 87 GLY D CA 1
ATOM 3232 C C . GLY D 1 107 ? 45.306 -22.865 -8.001 1.00 89.32 87 GLY D C 1
ATOM 3233 O O . GLY D 1 107 ? 44.866 -24.004 -8.164 1.00 82.39 87 GLY D O 1
ATOM 3234 N N . ASN D 1 108 ? 44.778 -21.793 -8.580 1.00 120.90 88 ASN D N 1
ATOM 3235 C CA . ASN D 1 108 ? 43.683 -21.889 -9.535 1.00 133.94 88 ASN D CA 1
ATOM 3236 C C . ASN D 1 108 ? 43.966 -21.025 -10.761 1.00 136.73 88 ASN D C 1
ATOM 3237 O O . ASN D 1 108 ? 44.232 -19.832 -10.620 1.00 152.04 88 ASN D O 1
ATOM 3242 N N . ILE D 1 109 ? 43.928 -21.608 -11.959 1.00 127.80 89 ILE D N 1
ATOM 3243 C CA . ILE D 1 109 ? 43.674 -23.024 -12.151 1.00 113.20 89 ILE D CA 1
ATOM 3244 C C . ILE D 1 109 ? 44.972 -23.803 -12.224 1.00 114.27 89 ILE D C 1
ATOM 3245 O O . ILE D 1 109 ? 45.025 -24.978 -11.858 1.00 110.24 89 ILE D O 1
ATOM 3246 N N . GLN D 1 110 ? 46.024 -23.144 -12.706 1.00 114.76 90 GLN D N 1
ATOM 3247 C CA . GLN D 1 110 ? 47.351 -23.748 -12.755 1.00 116.26 90 GLN D CA 1
ATOM 3248 C C . GLN D 1 110 ? 47.756 -24.189 -11.355 1.00 122.33 90 GLN D C 1
ATOM 3249 O O . GLN D 1 110 ? 48.048 -23.358 -10.496 1.00 121.71 90 GLN D O 1
ATOM 3255 N N . GLY D 1 111 ? 47.772 -25.499 -11.130 1.00 114.19 91 GLY D N 1
ATOM 3256 C CA . GLY D 1 111 ? 48.011 -26.033 -9.802 1.00 108.73 91 GLY D CA 1
ATOM 3257 C C . GLY D 1 111 ? 48.959 -27.217 -9.781 1.00 95.81 91 GLY D C 1
ATOM 3258 O O . GLY D 1 111 ? 48.805 -28.166 -10.552 1.00 91.07 91 GLY D O 1
ATOM 3259 N N . ASN D 1 112 ? 49.938 -27.158 -8.882 1.00 75.19 92 ASN D N 1
ATOM 3260 C CA . ASN D 1 112 ? 50.927 -28.223 -8.738 1.00 78.52 92 ASN D CA 1
ATOM 3261 C C . ASN D 1 112 ? 50.840 -28.908 -7.375 1.00 56.27 92 ASN D C 1
ATOM 3262 O O . ASN D 1 112 ? 50.509 -28.271 -6.372 1.00 60.55 92 ASN D O 1
ATOM 3267 N N . THR D 1 113 ? 51.142 -30.205 -7.348 1.00 49.99 93 THR D N 1
ATOM 3268 C CA . THR D 1 113 ? 50.935 -31.028 -6.153 1.00 39.76 93 THR D CA 1
ATOM 3269 C C . THR D 1 113 ? 51.814 -30.559 -5.008 1.00 47.96 93 THR D C 1
ATOM 3270 O O . THR D 1 113 ? 53.040 -30.545 -5.115 1.00 49.00 93 THR D O 1
ATOM 3274 N N . ILE D 1 114 ? 51.182 -30.174 -3.907 1.00 42.58 94 ILE D N 1
ATOM 3275 C CA . ILE D 1 114 ? 51.909 -29.785 -2.707 1.00 49.27 94 ILE D CA 1
ATOM 3276 C C . ILE D 1 114 ? 51.946 -30.937 -1.703 1.00 47.45 94 ILE D C 1
ATOM 3277 O O . ILE D 1 114 ? 52.877 -31.034 -0.903 1.00 46.76 94 ILE D O 1
ATOM 3282 N N . HIS D 1 115 ? 50.936 -31.807 -1.756 1.00 40.91 95 HIS D N 1
ATOM 3283 C CA . HIS D 1 115 ? 50.904 -33.011 -0.925 1.00 37.95 95 HIS D CA 1
ATOM 3284 C C . HIS D 1 115 ? 50.207 -34.170 -1.624 1.00 35.89 95 HIS D C 1
ATOM 3285 O O . HIS D 1 115 ? 49.304 -33.970 -2.428 1.00 44.35 95 HIS D O 1
ATOM 3292 N N . GLU D 1 116 ? 50.627 -35.385 -1.297 1.00 43.16 96 GLU D N 1
ATOM 3293 C CA . GLU D 1 116 ? 49.952 -36.588 -1.768 1.00 38.26 96 GLU D CA 1
ATOM 3294 C C . GLU D 1 116 ? 49.629 -37.421 -0.534 1.00 41.36 96 GLU D C 1
ATOM 3295 O O . GLU D 1 116 ? 50.437 -37.521 0.381 1.00 43.65 96 GLU D O 1
ATOM 3301 N N . PHE D 1 117 ? 48.448 -38.020 -0.519 1.00 32.21 97 PHE D N 1
ATOM 3302 C CA . PHE D 1 117 ? 47.958 -38.713 0.657 1.00 33.58 97 PHE D CA 1
ATOM 3303 C C . PHE D 1 117 ? 47.547 -40.139 0.330 1.00 40.65 97 PHE D C 1
ATOM 3304 O O . PHE D 1 117 ? 47.050 -40.418 -0.756 1.00 37.06 97 PHE D O 1
ATOM 3312 N N . ASP D 1 118 ? 47.761 -41.040 1.279 1.00 43.28 98 ASP D N 1
ATOM 3313 C CA . ASP D 1 118 ? 47.137 -42.353 1.238 1.00 31.18 98 ASP D CA 1
ATOM 3314 C C . ASP D 1 118 ? 47.092 -42.920 2.649 1.00 29.00 98 ASP D C 1
ATOM 3315 O O . ASP D 1 118 ? 47.290 -42.190 3.622 1.00 38.68 98 ASP D O 1
ATOM 3320 N N . ASN D 1 119 ? 46.803 -44.206 2.772 1.00 39.30 99 ASN D N 1
ATOM 3321 C CA . ASN D 1 119 ? 46.555 -44.785 4.086 1.00 39.91 99 ASN D CA 1
ATOM 3322 C C . ASN D 1 119 ? 47.816 -44.847 4.931 1.00 48.90 99 ASN D C 1
ATOM 3323 O O . ASN D 1 119 ? 47.737 -45.001 6.146 1.00 50.03 99 ASN D O 1
ATOM 3328 N N . SER D 1 120 ? 48.978 -44.723 4.295 1.00 44.86 100 SER D N 1
ATOM 3329 C CA . SER D 1 120 ? 50.233 -44.760 5.031 1.00 54.31 100 SER D CA 1
ATOM 3330 C C . SER D 1 120 ? 50.541 -43.398 5.654 1.00 64.69 100 SER D C 1
ATOM 3331 O O . SER D 1 120 ? 51.416 -43.286 6.512 1.00 61.71 100 SER D O 1
ATOM 3334 N N . THR D 1 121 ? 49.818 -42.366 5.224 1.00 50.05 101 THR D N 1
ATOM 3335 C CA . THR D 1 121 ? 50.003 -41.022 5.771 1.00 42.16 101 THR D CA 1
ATOM 3336 C C . THR D 1 121 ? 49.606 -40.955 7.248 1.00 41.20 101 THR D C 1
ATOM 3337 O O . THR D 1 121 ? 48.431 -41.062 7.575 1.00 43.73 101 THR D O 1
ATOM 3341 N N . PRO D 1 122 ? 50.584 -40.749 8.145 1.00 45.58 102 PRO D N 1
ATOM 3342 C CA . PRO D 1 122 ? 50.239 -40.616 9.564 1.00 46.02 102 PRO D CA 1
ATOM 3343 C C . PRO D 1 122 ? 49.224 -39.499 9.791 1.00 40.02 102 PRO D C 1
ATOM 3344 O O . PRO D 1 122 ? 49.368 -38.415 9.222 1.00 45.14 102 PRO D O 1
ATOM 3348 N N . LEU D 1 123 ? 48.218 -39.762 10.617 1.00 39.68 103 LEU D N 1
ATOM 3349 C CA . LEU D 1 123 ? 47.221 -38.755 10.945 1.00 48.92 103 LEU D CA 1
ATOM 3350 C C . LEU D 1 123 ? 47.873 -37.519 11.551 1.00 51.10 103 LEU D C 1
ATOM 3351 O O . LEU D 1 123 ? 47.444 -36.399 11.294 1.00 53.40 103 LEU D O 1
ATOM 3356 N N . SER D 1 124 ? 48.903 -37.725 12.368 1.00 51.01 104 SER D N 1
ATOM 3357 C CA . SER D 1 124 ? 49.580 -36.612 13.016 1.00 47.60 104 SER D CA 1
ATOM 3358 C C . SER D 1 124 ? 50.189 -35.689 11.960 1.00 43.54 104 SER D C 1
ATOM 3359 O O . SER D 1 124 ? 50.219 -34.469 12.121 1.00 52.26 104 SER D O 1
ATOM 3362 N N . LYS D 1 125 ? 50.660 -36.273 10.868 1.00 45.85 105 LYS D N 1
ATOM 3363 C CA . LYS D 1 125 ? 51.238 -35.471 9.791 1.00 64.12 105 LYS D CA 1
ATOM 3364 C C . LYS D 1 125 ? 50.171 -34.713 9.004 1.00 50.39 105 LYS D C 1
ATOM 3365 O O . LYS D 1 125 ? 50.398 -33.583 8.566 1.00 49.68 105 LYS D O 1
ATOM 3371 N N . LEU D 1 126 ? 49.016 -35.342 8.808 1.00 44.10 106 LEU D N 1
ATOM 3372 C CA . LEU D 1 126 ? 47.910 -34.685 8.117 1.00 45.13 106 LEU D CA 1
ATOM 3373 C C . LEU D 1 126 ? 47.433 -33.472 8.909 1.00 47.24 106 LEU D C 1
ATOM 3374 O O . LEU D 1 126 ? 47.175 -32.410 8.345 1.00 42.92 106 LEU D O 1
ATOM 3379 N N . VAL D 1 127 ? 47.295 -33.639 10.221 1.00 45.14 107 VAL D N 1
ATOM 3380 C CA . VAL D 1 127 ? 46.888 -32.536 11.074 1.00 39.14 107 VAL D CA 1
ATOM 3381 C C . VAL D 1 127 ? 47.912 -31.423 11.018 1.00 47.30 107 VAL D C 1
ATOM 3382 O O . VAL D 1 127 ? 47.555 -30.246 10.960 1.00 45.31 107 VAL D O 1
ATOM 3386 N N . GLU D 1 128 ? 49.186 -31.795 11.053 1.00 40.18 108 GLU D N 1
ATOM 3387 C CA . GLU D 1 128 ? 50.260 -30.811 11.005 1.00 57.18 108 GLU D CA 1
ATOM 3388 C C . GLU D 1 128 ? 50.155 -29.973 9.730 1.00 56.73 108 GLU D C 1
ATOM 3389 O O . GLU D 1 128 ? 50.290 -28.754 9.768 1.00 61.39 108 GLU D O 1
ATOM 3395 N N . ILE D 1 129 ? 49.896 -30.634 8.607 1.00 50.78 109 ILE D N 1
ATOM 3396 C CA . ILE D 1 129 ? 49.784 -29.950 7.319 1.00 42.74 109 ILE D CA 1
ATOM 3397 C C . ILE D 1 129 ? 48.632 -28.950 7.331 1.00 48.38 109 ILE D C 1
ATOM 3398 O O . ILE D 1 129 ? 48.806 -27.785 6.981 1.00 52.11 109 ILE D O 1
ATOM 3403 N N . PHE D 1 130 ? 47.455 -29.406 7.744 1.00 43.17 110 PHE D N 1
ATOM 3404 C CA . PHE D 1 130 ? 46.264 -28.566 7.707 1.00 43.91 110 PHE D CA 1
ATOM 3405 C C . PHE D 1 130 ? 46.279 -27.467 8.766 1.00 48.23 110 PHE D C 1
ATOM 3406 O O . PHE D 1 130 ? 45.663 -26.423 8.585 1.00 40.51 110 PHE D O 1
ATOM 3414 N N . LYS D 1 131 ? 47.001 -27.683 9.856 1.00 55.58 111 LYS D N 1
ATOM 3415 C CA . LYS D 1 131 ? 47.052 -26.680 10.912 1.00 66.83 111 LYS D CA 1
ATOM 3416 C C . LYS D 1 131 ? 47.763 -25.459 10.358 1.00 72.47 111 LYS D C 1
ATOM 3417 O O . LYS D 1 131 ? 47.379 -24.326 10.631 1.00 82.01 111 LYS D O 1
ATOM 3423 N N . GLY D 1 132 ? 48.782 -25.706 9.543 1.00 73.43 112 GLY D N 1
ATOM 3424 C CA . GLY D 1 132 ? 49.637 -24.649 9.039 1.00 76.33 112 GLY D CA 1
ATOM 3425 C C . GLY D 1 132 ? 49.198 -23.978 7.748 1.00 77.61 112 GLY D C 1
ATOM 3426 O O . GLY D 1 132 ? 49.849 -23.038 7.302 1.00 71.17 112 GLY D O 1
ATOM 3427 N N . LEU D 1 133 ? 48.116 -24.441 7.131 1.00 59.63 113 LEU D N 1
ATOM 3428 C CA . LEU D 1 133 ? 47.623 -23.768 5.932 1.00 62.01 113 LEU D CA 1
ATOM 3429 C C . LEU D 1 133 ? 47.151 -22.367 6.282 1.00 71.00 113 LEU D C 1
ATOM 3430 O O . LEU D 1 133 ? 47.197 -21.461 5.453 1.00 84.47 113 LEU D O 1
#

Nearest PDB structures (foldseek):
  3imo-assembly2_B  TM=1.010E+00  e=1.974E-20  Vibrio cholerae O139
  3imo-assembly1_C  TM=9.954E-01  e=1.800E-17  Vibrio cholerae O139
  3imo-assembly2_D  TM=9.963E-01  e=1.136E-16  Vibrio cholerae O139
  6s9u-assembly1_A  TM=4.618E-01  e=5.965E+00  Ilumatobacter coccineus YM16-304
  5wix-assembly1_A  TM=3.164E-01  e=3.881E+00  Clostridium botulinum E1 str. 'BoNT E Beluga'

Organism: Vibrio cholerae (NCBI:txid666)

Solvent-accessible surface area: 21053 Å² total; per-residue (Å²): 23,48,21,32,23,2,128,59,15,70,17,7,12,102,41,8,42,30,35,4,62,93,3,83,144,117,8,44,53,6,21,37,0,9,1,0,7,18,0,0,12,2,25,54,23,49,124,74,58,5,89,8,67,7,133,41,41,109,119,151,34,30,17,34,2,18,0,97,61,75,109,7,0,12,25,75,47,154,101,45,80,62,20,20,0,39,102,35,115,66,175,30,140,36,74,53,82,2,15,42,95,22,82,24,62,100,1,6,109,18,0,98,67,40,77,72,22,29,24,1,90,44,5,67,18,8,9,106,43,10,41,33,33,3,48,114,4,68,130,153,10,43,54,5,19,37,0,11,0,0,6,15,0,0,13,2,27,59,14,51,101,69,56,5,99,6,66,52,237,52,45,16,64,4,16,0,101,69,68,121,4,8,12,32,70,48,158,100,46,83,62,20,15,0,86,93,71,154,43,71,55,78,1,14,43,95,13,74,22,60,96,0,8,129,21,0,90,67,38,85,75,34,4,137,56,10,78,44,7,12,118,42,10,41,30,35,4,48,111,4,70,124,136,9,43,54,6,21,36,0,9,0,0,6,16,0,0,12,2,25,52,27,54,124,83,70,5,83,10,75,127,150,65,22,18,25,3,22,0,100,62,68,117,5,1,12,16,33,45,103,111,50,81,61,21,18,0,38,97,33,84,67,153,42,140,38,74,57,79,1,13,39,92,20,81,19,60,96,0,7,109,19,0,93,68,41,104,81,60,1,124,60,3,40,52,6,9,111,42,10,44,31,36,2,49,56,4,74,135,148,9,42,55,8,20,37,0,12,2,0,8,16,0,0,12,3,25,54,19,51,118,72,61,2,100,6,58,54,99,88,46,103,91,134,22,29,14,38,2,22,0,100,71,78,85,6,9,13,32,76,49,156,95,53,83,61,18,15,0,80,87,20,92,64,179,21,114,49,63,56,81,2,12,41,93,18,77,17,58,109,0,9,128,21,0,93,66,41

B-factor: mean 45.85, std 21.15, range [17.81, 164.07]

Foldseek 3Di:
DDKDWCPDVVSLVVVLVVVLVVCVVQLVFANQVSVLVSCLLVVFFDPGTWMWDAPVPPPFIWIWTDGPNKIKIWGADNVVSWIFIDTHDPPDHGPDTDTPPPPSVVVCVVSVVD/DDKDWDQDVVVVVVVLVVVLVCCVVQQVFANVVSVLVSVLLVVFFDNGTWMWDPVIWIWTDGPRWIWTWDADSVVSWIFIDICPGPDTDTPPDDSVVVCVVSVVD/DDWPPDPVVLVVVLVVVLVCCVPQQVFANVVSVVVSVLLVVFFDPGTWDWDDCIWIWTDGPHWIWIWHADSVVSWTFICIHDPPDDTPDTDTPPDDSVVVCVVSVVD/DDFDDDVVVVVVLLVVVLVCCVVQQVFANVVSVLVSVLLVVFFDPDTWDWDADPDPQRIWIWTDGPNKIWTWHADSVVSWIFIWTDPPDTDGPDTDTPVDDSVVVCVVSVVD